Protein AF-A0A1M6SSJ6-F1 (afdb_monomer_lite)

Sequence (511 aa):
MKKKFTFGLVKDKNMVDIINSKDIGNGHTGIEYLYVQFHRQCALFVKEEIEYCLMNYAKDYILEFGRYRGKTIEDIEKMDSTYVSDYLAKAKNPFIKWLVEYYLIFKKKRFYMINKKINMLPAADMRIILHSLDAFVKKKDEIKGYDKCPFCGTTSEYGIWPVQFFHGRDKDYFLKCRACGDIQELIPFMMKETKLSYSKVIDAIAKMLNIYVGYWDIKDIVLPESETNEDTIILERKQLEPIDLERFGFEGKMHPNLKWVYGLSDWDREKYNIQYAGKNCKDKILKNRICFLVKHNNSVVGVVALNSMDEDMFEKSHDTEDYYKAYLFNKGFKKSYTLFNLDEALKTKFCNNLYICENPLGVIELEKNLFGTGNAVVGAMGKILSKAQLYLIFDAYRYKRMNLNIHLCIRDKKDINMAKINARALKGLGFKNIYISLLKNVEKSLFIDYDSQQLFDEAIEKKIIILHNLDINEYIELEGIEQEADREEKGFLEELNEVENMSDIFRTKYI

Structure (mmCIF, N/CA/C/O backbone):
data_AF-A0A1M6SSJ6-F1
#
_entry.id   AF-A0A1M6SSJ6-F1
#
loop_
_atom_site.group_PDB
_atom_site.id
_atom_site.type_symbol
_atom_site.label_atom_id
_atom_site.label_alt_id
_atom_site.label_comp_id
_atom_site.label_asym_id
_atom_site.label_entity_id
_atom_site.label_seq_id
_atom_site.pdbx_PDB_ins_code
_atom_site.Cartn_x
_atom_site.Cartn_y
_atom_site.Cartn_z
_atom_site.occupancy
_atom_site.B_iso_or_equi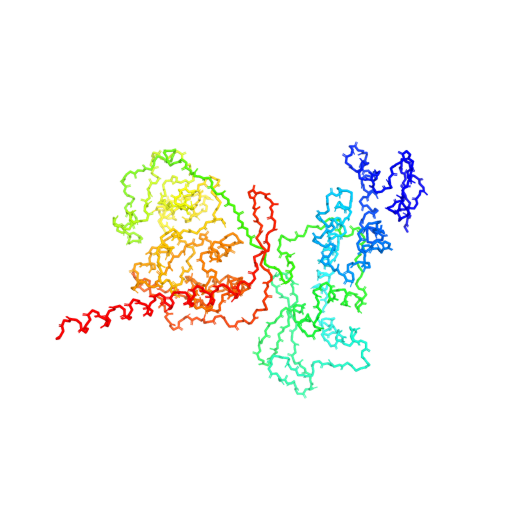v
_atom_site.auth_seq_id
_atom_site.auth_comp_id
_atom_site.auth_asym_id
_atom_site.auth_atom_id
_atom_site.pdbx_PDB_model_num
ATOM 1 N N . MET A 1 1 ? -3.345 20.029 -36.124 1.00 44.69 1 MET A N 1
ATOM 2 C CA . MET A 1 1 ? -2.146 19.160 -36.035 1.00 44.69 1 MET A CA 1
ATOM 3 C C . MET A 1 1 ? -2.324 17.966 -36.960 1.00 44.69 1 MET A C 1
ATOM 5 O O . MET A 1 1 ? -3.443 17.481 -37.086 1.00 44.69 1 MET A O 1
ATOM 9 N N . LYS A 1 2 ? -1.268 17.578 -37.689 1.00 52.88 2 LYS A N 1
ATOM 10 C CA . LYS A 1 2 ? -1.332 16.610 -38.797 1.00 52.88 2 LYS A CA 1
ATOM 11 C C . LYS A 1 2 ? -1.681 15.210 -38.279 1.00 52.88 2 LYS A C 1
ATOM 13 O O . LYS A 1 2 ? -0.892 14.594 -37.581 1.00 52.88 2 LYS A O 1
ATOM 18 N N . LYS A 1 3 ? -2.861 14.718 -38.663 1.00 72.50 3 LYS A N 1
ATOM 19 C CA . LYS A 1 3 ? -3.421 13.399 -38.321 1.00 72.50 3 LYS A CA 1
ATOM 20 C C . LYS A 1 3 ? -2.755 12.243 -39.085 1.00 72.50 3 LYS A C 1
ATOM 22 O O . LYS A 1 3 ? -3.440 11.276 -39.381 1.00 72.50 3 LYS A O 1
ATOM 27 N N . LYS A 1 4 ? -1.497 12.368 -39.524 1.00 89.81 4 LYS A N 1
ATOM 28 C CA . LYS A 1 4 ? -0.880 11.452 -40.498 1.00 89.81 4 LYS A CA 1
ATOM 29 C C . LYS A 1 4 ? 0.518 11.026 -40.074 1.00 89.81 4 LYS A C 1
ATOM 31 O O . LYS A 1 4 ? 1.256 11.857 -39.555 1.00 89.81 4 LYS A O 1
ATOM 36 N N . PHE A 1 5 ? 0.874 9.775 -40.342 1.00 90.25 5 PHE A N 1
ATOM 37 C CA . PHE A 1 5 ? 2.235 9.274 -40.142 1.00 90.25 5 PHE A CA 1
ATOM 38 C C . PHE A 1 5 ? 3.190 9.773 -41.227 1.00 90.25 5 PHE A C 1
ATOM 40 O O . PHE A 1 5 ? 2.765 10.036 -42.353 1.00 90.25 5 PHE A O 1
ATOM 47 N N . THR A 1 6 ? 4.485 9.858 -40.927 1.00 89.50 6 THR A N 1
ATOM 48 C CA . THR A 1 6 ? 5.505 10.312 -41.891 1.00 89.50 6 THR A CA 1
ATOM 49 C C . THR A 1 6 ? 6.477 9.215 -42.340 1.00 89.50 6 THR A C 1
ATOM 51 O O . THR A 1 6 ? 7.328 9.462 -43.200 1.00 89.50 6 THR A O 1
ATOM 54 N N . PHE A 1 7 ? 6.330 7.988 -41.828 1.00 88.75 7 PHE A N 1
ATOM 55 C CA . PHE A 1 7 ? 7.283 6.894 -42.029 1.00 88.75 7 PHE A CA 1
ATOM 56 C C . PHE A 1 7 ? 6.669 5.633 -42.656 1.00 88.75 7 PHE A C 1
ATOM 58 O O . PHE A 1 7 ? 5.471 5.367 -42.553 1.00 88.75 7 PHE A O 1
ATOM 65 N N . GLY A 1 8 ? 7.533 4.813 -43.261 1.00 87.88 8 GLY A N 1
ATOM 66 C CA . GLY A 1 8 ? 7.225 3.438 -43.657 1.00 87.88 8 GLY A CA 1
ATOM 67 C C . GLY A 1 8 ? 6.011 3.277 -44.582 1.00 87.88 8 GLY A C 1
ATOM 68 O O . GLY A 1 8 ? 5.708 4.145 -45.397 1.00 87.88 8 GLY A O 1
ATOM 69 N N . LEU A 1 9 ? 5.303 2.151 -44.436 1.00 87.06 9 LEU A N 1
ATOM 70 C CA . LEU A 1 9 ? 4.108 1.794 -45.226 1.00 87.06 9 LEU A CA 1
ATOM 71 C C . LEU A 1 9 ? 2.870 2.636 -44.877 1.00 87.06 9 LEU A C 1
ATOM 73 O O . LEU A 1 9 ? 1.839 2.570 -45.556 1.00 87.06 9 LEU A O 1
ATOM 77 N N . VAL A 1 10 ? 2.961 3.405 -43.794 1.00 88.69 10 VAL A N 1
ATOM 78 C CA . VAL A 1 10 ? 1.877 4.228 -43.256 1.00 88.69 10 VAL A CA 1
ATOM 79 C C . VAL A 1 10 ? 2.068 5.715 -43.555 1.00 88.69 10 VAL A C 1
ATOM 81 O O . VAL A 1 10 ? 1.211 6.518 -43.196 1.00 88.69 10 VAL A O 1
ATOM 84 N N . LYS A 1 11 ? 3.150 6.088 -44.249 1.00 90.75 11 LYS A N 1
ATOM 85 C CA . LYS A 1 11 ? 3.451 7.470 -44.620 1.00 90.75 11 LYS A CA 1
ATOM 86 C C . LYS A 1 11 ? 2.263 8.124 -45.335 1.00 90.75 11 LYS A C 1
ATOM 88 O O . LYS A 1 11 ? 1.654 7.539 -46.226 1.00 90.75 11 LYS A O 1
ATOM 93 N N . ASP A 1 12 ? 1.930 9.335 -44.900 1.00 88.94 12 ASP A N 1
ATOM 94 C CA . ASP A 1 12 ? 0.818 10.170 -45.359 1.00 88.94 12 ASP A CA 1
ATOM 95 C C . ASP A 1 12 ? -0.596 9.588 -45.130 1.00 88.94 12 ASP A C 1
ATOM 97 O O . ASP A 1 12 ? -1.590 10.215 -45.532 1.00 88.94 12 ASP A O 1
ATOM 101 N N . LYS A 1 13 ? -0.715 8.450 -44.426 1.00 90.25 13 LYS A N 1
ATOM 102 C CA . LYS A 1 13 ? -1.993 7.838 -44.023 1.00 90.25 13 LYS A CA 1
ATOM 103 C C . LYS A 1 13 ? -2.452 8.344 -42.660 1.00 90.25 13 LYS A C 1
ATOM 105 O O . LYS A 1 13 ? -1.632 8.684 -41.808 1.00 90.25 13 LYS A O 1
ATOM 110 N N . ASN A 1 14 ? -3.770 8.402 -42.465 1.00 92.12 14 ASN A N 1
ATOM 111 C CA . ASN A 1 14 ? -4.365 8.906 -41.232 1.00 92.12 14 ASN A CA 1
ATOM 112 C C . ASN A 1 14 ? -4.137 7.937 -40.062 1.00 92.12 14 ASN A C 1
ATOM 114 O O . ASN A 1 14 ? -4.359 6.740 -40.187 1.00 92.12 14 ASN A O 1
ATOM 118 N N . MET A 1 15 ? -3.723 8.465 -38.918 1.00 92.31 15 MET A N 1
ATOM 119 C CA . MET A 1 15 ? -3.427 7.713 -37.700 1.00 92.31 15 MET A CA 1
ATOM 120 C C . MET A 1 15 ? -4.606 6.871 -37.180 1.00 92.31 15 MET A C 1
ATOM 122 O O . MET A 1 15 ? -4.404 5.708 -36.835 1.00 92.31 15 MET A O 1
ATOM 126 N N . VAL A 1 16 ? -5.829 7.417 -37.187 1.00 92.00 16 VAL A N 1
ATOM 127 C CA . VAL A 1 16 ? -7.050 6.695 -36.772 1.00 92.00 16 VAL A CA 1
ATOM 128 C C . VAL A 1 16 ? -7.360 5.559 -37.743 1.00 92.00 16 VAL A C 1
ATOM 130 O O . VAL A 1 16 ? -7.666 4.445 -37.318 1.00 92.00 16 VAL A O 1
ATOM 133 N N . ASP A 1 17 ? -7.236 5.830 -39.044 1.00 91.25 17 ASP A N 1
ATOM 134 C CA . ASP A 1 17 ? -7.502 4.841 -40.092 1.00 91.25 17 ASP A CA 1
ATOM 135 C C . ASP A 1 17 ? -6.501 3.686 -40.006 1.00 91.25 17 ASP A C 1
ATOM 137 O O . ASP A 1 17 ? -6.871 2.534 -40.197 1.00 91.25 17 ASP A O 1
ATOM 141 N N . ILE A 1 18 ? -5.238 3.979 -39.680 1.00 92.50 18 ILE A N 1
ATOM 142 C CA . ILE A 1 18 ? -4.193 2.965 -39.525 1.00 92.50 18 ILE A CA 1
ATOM 143 C C . ILE A 1 18 ? -4.400 2.128 -38.264 1.00 92.50 18 ILE A C 1
ATOM 145 O O . ILE A 1 18 ? -4.311 0.910 -38.356 1.00 92.50 18 ILE A O 1
ATOM 149 N N . ILE A 1 19 ? -4.721 2.728 -37.113 1.00 91.75 19 ILE A N 1
ATOM 150 C CA . ILE A 1 19 ? -5.035 1.964 -35.890 1.00 91.75 19 ILE A CA 1
ATOM 151 C C . ILE A 1 19 ? -6.161 0.948 -36.141 1.00 91.75 19 ILE A C 1
ATOM 153 O O . ILE A 1 19 ? -6.108 -0.164 -35.621 1.00 91.75 19 ILE A O 1
ATOM 157 N N . ASN A 1 20 ? -7.136 1.312 -36.976 1.00 92.12 20 ASN A N 1
ATOM 158 C CA . ASN A 1 20 ? -8.295 0.490 -37.325 1.00 92.12 20 ASN A CA 1
ATOM 159 C C . ASN A 1 20 ? -8.139 -0.298 -38.638 1.00 92.12 20 ASN A C 1
ATOM 161 O O . ASN A 1 20 ? -9.100 -0.895 -39.124 1.00 92.12 20 ASN A O 1
ATOM 165 N N . SER A 1 21 ? -6.957 -0.282 -39.257 1.00 91.38 21 SER A N 1
ATOM 166 C CA . SER A 1 21 ? -6.758 -0.903 -40.563 1.00 91.38 21 SER A CA 1
ATOM 167 C C . SER A 1 21 ? -6.568 -2.412 -40.435 1.00 91.38 21 SER A C 1
ATOM 169 O O . SER A 1 21 ? -5.689 -2.879 -39.709 1.00 91.38 21 SER A O 1
ATOM 171 N N . LYS A 1 22 ? -7.352 -3.169 -41.207 1.00 85.31 22 LYS A N 1
ATOM 172 C CA . LYS A 1 22 ? -7.257 -4.634 -41.306 1.00 85.31 22 LYS A CA 1
ATOM 173 C C . LYS A 1 22 ? -6.087 -5.117 -42.152 1.00 85.31 22 LYS A C 1
ATOM 175 O O . LYS A 1 22 ? -5.636 -6.240 -41.974 1.00 85.31 22 LYS A O 1
ATOM 180 N N . ASP A 1 23 ? -5.618 -4.280 -43.069 1.00 86.38 23 ASP A N 1
ATOM 181 C CA . ASP A 1 23 ? -4.467 -4.577 -43.909 1.00 86.38 23 ASP A CA 1
ATOM 182 C C . ASP A 1 23 ? -3.825 -3.269 -44.366 1.00 86.38 23 ASP A C 1
ATOM 184 O O . ASP A 1 23 ? -4.449 -2.439 -45.035 1.00 86.38 23 ASP A O 1
ATOM 188 N N . ILE A 1 24 ? -2.563 -3.085 -43.998 1.00 82.62 24 ILE A N 1
ATOM 189 C CA . ILE A 1 24 ? -1.749 -1.961 -44.465 1.00 82.62 24 ILE A CA 1
ATOM 190 C C . ILE A 1 24 ? -0.698 -2.383 -45.509 1.00 82.62 24 ILE A C 1
ATOM 192 O O . ILE A 1 24 ? 0.089 -1.538 -45.947 1.00 82.62 24 ILE A O 1
ATOM 196 N N . GLY A 1 25 ? -0.695 -3.666 -45.889 1.00 73.00 25 GLY A N 1
ATOM 197 C CA . GLY A 1 25 ? 0.249 -4.343 -46.772 1.00 73.00 25 GLY A CA 1
ATOM 198 C C . GLY A 1 25 ? 0.775 -5.651 -46.157 1.00 73.00 25 GLY A C 1
ATOM 199 O O . GLY A 1 25 ? 1.113 -5.698 -44.974 1.00 73.00 25 GLY A O 1
ATOM 200 N N . ASN A 1 26 ? 0.922 -6.693 -46.987 1.00 63.44 26 ASN A N 1
ATOM 201 C CA . ASN A 1 26 ? 1.452 -8.022 -46.631 1.00 63.44 26 ASN A CA 1
ATOM 202 C C . ASN A 1 26 ? 0.655 -8.791 -45.557 1.00 63.44 26 ASN A C 1
ATOM 204 O O . ASN A 1 26 ? 1.220 -9.646 -44.879 1.00 63.44 26 ASN A O 1
ATOM 208 N N . GLY A 1 27 ? -0.647 -8.518 -45.408 1.00 72.69 27 GLY A N 1
ATOM 209 C CA . GLY A 1 27 ? -1.514 -9.263 -44.489 1.00 72.69 27 GLY A CA 1
ATOM 210 C C . GLY A 1 27 ? -1.321 -8.906 -43.014 1.00 72.69 27 GLY A C 1
ATOM 211 O O . GLY A 1 27 ? -1.732 -9.674 -42.148 1.00 72.69 27 GLY A O 1
ATOM 212 N N . HIS A 1 28 ? -0.696 -7.761 -42.726 1.00 79.12 28 HIS A N 1
ATOM 213 C CA . HIS A 1 28 ? -0.575 -7.225 -41.373 1.00 79.12 28 HIS A CA 1
ATOM 214 C C . HIS A 1 28 ? -1.612 -6.133 -41.132 1.00 79.12 28 HIS A C 1
ATOM 216 O O . HIS A 1 28 ? -1.754 -5.200 -41.930 1.00 79.12 28 HIS A O 1
ATOM 222 N N . THR A 1 29 ? -2.275 -6.202 -39.980 1.00 88.81 29 THR A N 1
ATOM 223 C CA . THR A 1 29 ? -3.120 -5.107 -39.502 1.00 88.81 29 THR A CA 1
ATOM 224 C C . THR A 1 29 ? -2.265 -3.880 -39.191 1.00 88.81 29 THR A C 1
ATOM 226 O O . THR A 1 29 ? -1.058 -3.962 -38.927 1.00 88.81 29 THR A O 1
ATOM 229 N N . GLY A 1 30 ? -2.882 -2.702 -39.193 1.00 90.31 30 GLY A N 1
ATOM 230 C CA . GLY A 1 30 ? -2.149 -1.483 -38.883 1.00 90.31 30 GLY A CA 1
ATOM 231 C C . GLY A 1 30 ? -1.606 -1.475 -37.453 1.00 90.31 30 GLY A C 1
ATOM 232 O O . GLY A 1 30 ? -0.464 -1.067 -37.256 1.00 90.31 30 GLY A O 1
ATOM 233 N N . ILE A 1 31 ? -2.341 -2.007 -36.467 1.00 90.75 31 ILE A N 1
ATOM 234 C CA . ILE A 1 31 ? -1.852 -2.075 -35.081 1.00 90.75 31 ILE A CA 1
ATOM 235 C C . ILE A 1 31 ? -0.663 -3.032 -34.915 1.00 90.75 31 ILE A C 1
ATOM 237 O O . ILE A 1 31 ? 0.289 -2.708 -34.203 1.00 90.75 31 ILE A O 1
ATOM 241 N N . GLU A 1 32 ? -0.664 -4.165 -35.622 1.00 90.44 32 GLU A N 1
ATOM 242 C CA . GLU A 1 32 ? 0.467 -5.098 -35.668 1.00 90.44 32 GLU A CA 1
ATOM 243 C C . GLU A 1 32 ? 1.716 -4.429 -36.227 1.00 90.44 32 GLU A C 1
ATOM 245 O O . GLU A 1 32 ? 2.801 -4.523 -35.650 1.00 90.44 32 GLU A O 1
ATOM 250 N N . TYR A 1 33 ? 1.564 -3.701 -37.332 1.00 91.00 33 TYR A N 1
ATOM 251 C CA . TYR A 1 33 ? 2.671 -2.972 -37.925 1.00 91.00 33 TYR A CA 1
ATOM 252 C C . TYR A 1 33 ? 3.227 -1.903 -36.987 1.00 91.00 33 TYR A C 1
ATOM 254 O O . TYR A 1 33 ? 4.442 -1.842 -36.802 1.00 91.00 33 TYR A O 1
ATOM 262 N N . LEU A 1 34 ? 2.367 -1.090 -36.364 1.00 91.81 34 LEU A N 1
ATOM 263 C CA . LEU A 1 34 ? 2.804 -0.066 -35.412 1.00 91.81 34 LEU A CA 1
ATOM 264 C C . LEU A 1 34 ? 3.542 -0.692 -34.225 1.00 91.81 34 LEU A C 1
ATOM 266 O O . LEU A 1 34 ? 4.603 -0.204 -33.844 1.00 91.81 34 LEU A O 1
ATOM 270 N N . TYR A 1 35 ? 3.043 -1.809 -33.693 1.00 90.56 35 TYR A N 1
ATOM 271 C CA . TYR A 1 35 ? 3.716 -2.537 -32.621 1.00 90.56 35 TYR A CA 1
ATOM 272 C C . TYR A 1 35 ? 5.107 -3.017 -33.046 1.00 90.56 35 TYR A C 1
ATOM 274 O O . TYR A 1 35 ? 6.086 -2.805 -32.328 1.00 90.56 35 TYR A O 1
ATOM 282 N N . VAL A 1 36 ? 5.223 -3.632 -34.226 1.00 88.38 36 VAL A N 1
ATOM 283 C CA . VAL A 1 36 ? 6.504 -4.132 -34.739 1.00 88.38 36 VAL A CA 1
ATOM 284 C C . VAL A 1 36 ? 7.489 -2.986 -34.985 1.00 88.38 36 VAL A C 1
ATOM 286 O O . VAL A 1 36 ? 8.656 -3.116 -34.620 1.00 88.38 36 VAL A O 1
ATOM 289 N N . GLN A 1 37 ? 7.046 -1.863 -35.556 1.00 88.38 37 GLN A N 1
ATOM 290 C CA . GLN A 1 37 ? 7.897 -0.685 -35.777 1.00 88.38 37 GLN A CA 1
ATOM 291 C C . GLN A 1 37 ? 8.329 -0.019 -34.464 1.00 88.38 37 GLN A C 1
ATOM 293 O O . GLN A 1 37 ? 9.436 0.502 -34.375 1.00 88.38 37 GLN A O 1
ATOM 298 N N . PHE A 1 38 ? 7.488 -0.057 -33.429 1.00 87.44 38 PHE A N 1
ATOM 299 C CA . PHE A 1 38 ? 7.828 0.484 -32.115 1.00 87.44 38 PHE A CA 1
ATOM 300 C C . PHE A 1 38 ? 8.904 -0.347 -31.395 1.00 87.44 38 PHE A C 1
ATOM 302 O O . PHE A 1 38 ? 9.808 0.208 -30.761 1.00 87.44 38 PHE A O 1
ATOM 309 N N . HIS A 1 39 ? 8.823 -1.679 -31.505 1.00 83.38 39 HIS A N 1
ATOM 310 C CA . HIS A 1 39 ? 9.698 -2.611 -30.784 1.00 83.38 39 HIS A CA 1
ATOM 311 C C . HIS A 1 39 ? 10.969 -2.996 -31.549 1.00 83.38 39 HIS A C 1
ATOM 313 O O . HIS A 1 39 ? 11.995 -3.276 -30.925 1.00 83.38 39 HIS A O 1
ATOM 319 N N . ARG A 1 40 ? 10.958 -2.980 -32.887 1.00 78.75 40 ARG A N 1
ATOM 320 C CA . ARG A 1 40 ? 12.205 -3.019 -33.663 1.00 78.75 40 ARG A CA 1
ATOM 321 C C . ARG A 1 40 ? 12.928 -1.689 -33.435 1.00 78.75 40 ARG A C 1
ATOM 323 O O . ARG A 1 40 ? 12.288 -0.652 -33.328 1.00 78.75 40 ARG A O 1
ATOM 330 N N . GLN A 1 41 ? 14.250 -1.710 -33.265 1.00 53.66 41 GLN A N 1
ATOM 331 C CA . GLN A 1 41 ? 15.066 -0.524 -32.960 1.00 53.66 41 GLN A CA 1
ATOM 332 C C . GLN A 1 41 ? 15.081 0.481 -34.135 1.00 53.66 41 GLN A C 1
ATOM 334 O O . GLN A 1 41 ? 16.071 0.621 -34.844 1.00 53.66 41 GLN A O 1
ATOM 339 N N . CYS A 1 42 ? 13.959 1.159 -34.365 1.00 61.50 42 CYS A N 1
ATOM 340 C CA . CYS A 1 42 ? 13.774 2.191 -35.373 1.00 61.50 42 CYS A CA 1
ATOM 341 C C . CYS A 1 42 ? 14.207 3.565 -34.841 1.00 61.50 42 CYS A C 1
ATOM 343 O O . CYS A 1 42 ? 14.380 3.761 -33.634 1.00 61.50 42 CYS A O 1
ATOM 345 N N . ALA A 1 43 ? 14.371 4.521 -35.759 1.00 79.75 43 ALA A N 1
ATOM 346 C CA . ALA A 1 43 ? 14.708 5.904 -35.442 1.00 79.75 43 ALA A CA 1
ATOM 347 C C . ALA A 1 43 ? 13.730 6.508 -34.417 1.00 79.75 43 ALA A C 1
ATOM 349 O O . ALA A 1 43 ? 12.527 6.253 -34.476 1.00 79.75 43 ALA A O 1
ATOM 350 N N . LEU A 1 44 ? 14.247 7.328 -33.497 1.00 82.88 44 LEU A N 1
ATOM 351 C CA . LEU A 1 44 ? 13.491 7.872 -32.362 1.00 82.88 44 LEU A CA 1
ATOM 352 C C . LEU A 1 44 ? 12.180 8.558 -32.786 1.00 82.88 44 LEU A C 1
ATOM 354 O O . LEU A 1 44 ? 11.139 8.291 -32.192 1.00 82.88 44 LEU A O 1
ATOM 358 N N . PHE A 1 45 ? 12.210 9.336 -33.873 1.00 84.69 45 PHE A N 1
ATOM 359 C CA . PHE A 1 45 ? 11.034 10.044 -34.390 1.00 84.69 45 PHE A CA 1
ATOM 360 C C . PHE A 1 45 ? 9.871 9.105 -34.767 1.00 84.69 45 PHE A C 1
ATOM 362 O O . PHE A 1 45 ? 8.708 9.468 -34.619 1.00 84.69 45 PHE A O 1
ATOM 369 N N . VAL A 1 46 ? 10.160 7.874 -35.215 1.00 87.12 46 VAL A N 1
ATOM 370 C CA . VAL A 1 46 ? 9.135 6.863 -35.533 1.00 87.12 46 VAL A CA 1
ATOM 371 C C . VAL A 1 46 ? 8.427 6.421 -34.258 1.00 87.12 46 VAL A C 1
ATOM 373 O O . VAL A 1 46 ? 7.201 6.346 -34.223 1.00 87.12 46 VAL A O 1
ATOM 376 N N . LYS A 1 47 ? 9.190 6.158 -33.191 1.00 87.00 47 LYS A N 1
ATOM 377 C CA . LYS A 1 47 ? 8.620 5.778 -31.893 1.00 87.00 47 LYS A CA 1
ATOM 378 C C . LYS A 1 47 ? 7.755 6.896 -31.332 1.00 87.00 47 LYS A C 1
ATOM 380 O O . LYS A 1 47 ? 6.644 6.629 -30.893 1.00 87.00 47 LYS A O 1
ATOM 385 N N . GLU A 1 48 ? 8.226 8.134 -31.419 1.00 84.25 48 GLU A N 1
ATOM 386 C CA . GLU A 1 48 ? 7.477 9.308 -30.971 1.00 84.25 48 GLU A CA 1
ATOM 387 C C . GLU A 1 48 ? 6.168 9.502 -31.745 1.00 84.25 48 GLU A C 1
ATOM 389 O O . GLU A 1 48 ? 5.144 9.796 -31.133 1.00 84.25 48 GLU A O 1
ATOM 394 N N . GLU A 1 49 ? 6.158 9.287 -33.065 1.00 87.69 49 GLU A N 1
ATOM 395 C CA . GLU A 1 49 ? 4.927 9.337 -33.866 1.00 87.69 49 GLU A CA 1
ATOM 396 C C . GLU A 1 49 ? 3.948 8.201 -33.536 1.00 87.69 49 GLU A C 1
ATOM 398 O O . GLU A 1 49 ? 2.731 8.404 -33.557 1.00 87.69 49 GLU A O 1
ATOM 403 N N . ILE A 1 50 ? 4.450 7.005 -33.222 1.00 89.62 50 ILE A N 1
ATOM 404 C CA . ILE A 1 50 ? 3.615 5.862 -32.826 1.00 89.62 50 ILE A CA 1
ATOM 405 C C . ILE A 1 50 ? 3.010 6.085 -31.439 1.00 89.62 50 ILE A C 1
ATOM 407 O O . ILE A 1 50 ? 1.803 5.914 -31.269 1.00 89.62 50 ILE A O 1
ATOM 411 N N . GLU A 1 51 ? 3.812 6.525 -30.466 1.00 86.81 51 GLU A N 1
ATOM 412 C CA . GLU A 1 51 ? 3.307 6.956 -29.158 1.00 86.81 51 GLU A CA 1
ATOM 413 C C . GLU A 1 51 ? 2.275 8.062 -29.332 1.00 86.81 51 GLU A C 1
ATOM 415 O O . GLU A 1 51 ? 1.216 8.014 -28.709 1.00 86.81 51 GLU A O 1
ATOM 420 N N . TYR A 1 52 ? 2.541 9.004 -30.246 1.00 84.00 52 TYR A N 1
ATOM 421 C CA . TYR A 1 52 ? 1.596 10.054 -30.586 1.00 84.00 52 TYR A CA 1
ATOM 422 C C . TYR A 1 52 ? 0.249 9.522 -31.044 1.00 84.00 52 TYR A C 1
ATOM 424 O O . TYR A 1 52 ? -0.805 9.975 -30.588 1.00 84.00 52 TYR A O 1
ATOM 432 N N . CYS A 1 53 ? 0.284 8.532 -31.923 1.00 87.75 53 CYS A N 1
ATOM 433 C CA . CYS A 1 53 ? -0.912 7.889 -32.415 1.00 87.75 53 CYS A CA 1
ATOM 434 C C . CYS A 1 53 ? -1.695 7.206 -31.279 1.00 87.75 53 CYS A C 1
ATOM 436 O O . CYS A 1 53 ? -2.879 7.490 -31.092 1.00 87.75 53 CYS A O 1
ATOM 438 N N . LEU A 1 54 ? -1.033 6.378 -30.465 1.00 88.81 54 LEU A N 1
ATOM 439 C CA . LEU A 1 54 ? -1.683 5.646 -29.374 1.00 88.81 54 LEU A CA 1
ATOM 440 C C . LEU A 1 54 ? -2.274 6.573 -28.310 1.00 88.81 54 LEU A C 1
ATOM 442 O O . LEU A 1 54 ? -3.418 6.395 -27.902 1.00 88.81 54 LEU A O 1
ATOM 446 N N . MET A 1 55 ? -1.534 7.598 -27.893 1.00 78.94 55 MET A N 1
ATOM 447 C CA . MET A 1 55 ? -1.992 8.534 -26.866 1.00 78.94 55 MET A CA 1
ATOM 448 C C . MET A 1 55 ? -3.278 9.275 -27.267 1.00 78.94 55 MET A C 1
ATOM 450 O O . MET A 1 55 ? -4.109 9.564 -26.407 1.00 78.94 55 MET A O 1
ATOM 454 N N . ASN A 1 56 ? -3.451 9.598 -28.553 1.00 79.62 56 ASN A N 1
ATOM 455 C CA . ASN A 1 56 ? -4.607 10.366 -29.028 1.00 79.62 56 ASN A CA 1
ATOM 456 C C . ASN A 1 56 ? -5.773 9.494 -29.494 1.00 79.62 56 ASN A C 1
ATOM 458 O O . ASN A 1 56 ? -6.927 9.892 -29.333 1.00 79.62 56 ASN A O 1
ATOM 462 N N . TYR A 1 57 ? -5.466 8.341 -30.090 1.00 88.88 57 TYR A N 1
ATOM 463 C CA . TYR A 1 57 ? -6.412 7.604 -30.924 1.00 88.88 57 TYR A CA 1
ATOM 464 C C . TYR A 1 57 ? -6.597 6.140 -30.502 1.00 88.88 57 TYR A C 1
ATOM 466 O O . TYR A 1 57 ? -7.444 5.461 -31.072 1.00 88.88 57 TYR A O 1
ATOM 474 N N . ALA A 1 58 ? -5.894 5.638 -29.474 1.00 89.62 58 ALA A N 1
ATOM 475 C CA . ALA A 1 58 ? -6.158 4.291 -28.941 1.00 89.62 58 ALA A CA 1
ATOM 476 C C . ALA A 1 58 ? -7.606 4.134 -28.448 1.00 89.62 58 ALA A C 1
ATOM 478 O O . ALA A 1 58 ? -8.209 3.076 -28.597 1.00 89.62 58 ALA A O 1
ATOM 479 N N . LYS A 1 59 ? -8.194 5.212 -27.919 1.00 88.88 59 LYS A N 1
ATOM 480 C CA . LYS A 1 59 ? -9.605 5.255 -27.513 1.00 88.88 59 LYS A CA 1
ATOM 481 C C . LYS A 1 59 ? -10.574 4.988 -28.678 1.00 88.88 59 LYS A C 1
ATOM 483 O O . LYS A 1 59 ? -11.659 4.464 -28.454 1.00 88.88 59 LYS A O 1
ATOM 488 N N . ASP A 1 60 ? -10.152 5.325 -29.899 1.00 92.50 60 ASP A N 1
ATOM 489 C CA . ASP A 1 60 ? -10.925 5.223 -31.138 1.00 92.50 60 ASP A CA 1
ATOM 490 C C . ASP A 1 60 ? -10.679 3.881 -31.860 1.00 92.50 60 ASP A C 1
ATOM 492 O O . ASP A 1 60 ? -11.175 3.670 -32.968 1.00 92.50 60 ASP A O 1
ATOM 496 N N . TYR A 1 61 ? -9.905 2.966 -31.261 1.00 94.00 61 TYR A N 1
ATOM 497 C CA . TYR A 1 61 ? -9.710 1.618 -31.793 1.00 94.00 61 TYR A CA 1
ATOM 498 C C . TYR A 1 61 ? -11.004 0.807 -31.697 1.00 94.00 61 TYR A C 1
ATOM 500 O O . TYR A 1 61 ? -11.595 0.698 -30.622 1.00 94.00 61 TYR A O 1
ATOM 508 N N . ILE A 1 62 ? -11.427 0.220 -32.811 1.00 93.12 62 ILE A N 1
ATOM 509 C CA . ILE A 1 62 ? -12.638 -0.580 -32.952 1.00 93.12 62 ILE A CA 1
ATOM 510 C C . ILE A 1 62 ? -12.290 -2.040 -32.683 1.00 93.12 62 ILE A C 1
ATOM 512 O O . ILE A 1 62 ? -11.513 -2.660 -33.408 1.00 93.12 62 ILE A O 1
ATOM 516 N N . LEU A 1 63 ? -12.907 -2.615 -31.654 1.00 88.56 63 LEU A N 1
ATOM 517 C CA . LEU A 1 63 ? -12.663 -4.001 -31.290 1.00 88.56 63 LEU A CA 1
ATOM 518 C C . LEU A 1 63 ? -13.228 -4.944 -32.360 1.00 88.56 63 LEU A C 1
ATOM 520 O O . LEU A 1 63 ? -14.411 -4.892 -32.693 1.00 88.56 63 LEU A O 1
ATOM 524 N N . GLU A 1 64 ? -12.408 -5.850 -32.885 1.00 84.94 64 GLU A N 1
ATOM 525 C CA . GLU A 1 64 ? -12.830 -6.736 -33.981 1.00 84.94 64 GLU A CA 1
ATOM 526 C C . GLU A 1 64 ? -13.387 -8.090 -33.523 1.00 84.94 64 GLU A C 1
ATOM 528 O O . GLU A 1 64 ? -13.910 -8.854 -34.339 1.00 84.94 64 GLU A O 1
ATOM 533 N N . PHE A 1 65 ? -13.317 -8.384 -32.226 1.00 79.25 65 PHE A N 1
ATOM 534 C CA . PHE A 1 65 ? -13.657 -9.678 -31.638 1.00 79.25 65 PHE A CA 1
ATOM 535 C C . PHE A 1 65 ? -14.395 -9.527 -30.300 1.00 79.25 65 PHE A C 1
ATOM 537 O O . PHE A 1 65 ? -14.500 -8.439 -29.740 1.00 79.25 65 PHE A O 1
ATOM 544 N N . GLY A 1 66 ? -14.904 -10.645 -29.776 1.00 79.75 66 GLY A N 1
ATOM 545 C CA . GLY A 1 66 ? -15.582 -10.687 -28.480 1.00 79.75 66 GLY A CA 1
ATOM 546 C C . GLY A 1 66 ? -16.972 -10.041 -28.477 1.00 79.75 66 GLY A C 1
ATOM 547 O O . GLY A 1 66 ? -17.526 -9.682 -29.515 1.00 79.75 66 GLY A O 1
ATOM 548 N N . ARG A 1 67 ? -17.548 -9.906 -27.275 1.00 79.25 67 ARG A N 1
ATOM 549 C CA . ARG A 1 67 ? -18.935 -9.441 -27.075 1.00 79.25 67 ARG A CA 1
ATOM 550 C C . ARG A 1 67 ? -19.188 -7.992 -27.501 1.00 79.25 67 ARG A C 1
ATOM 552 O O . ARG A 1 67 ? -20.325 -7.633 -27.774 1.00 79.25 67 ARG A O 1
ATOM 559 N N . TYR A 1 68 ? -18.140 -7.171 -27.566 1.00 86.00 68 TYR A N 1
ATOM 560 C CA . TYR A 1 68 ? -18.232 -5.758 -27.937 1.00 86.00 68 TYR A CA 1
ATOM 561 C C . TYR A 1 68 ? -17.651 -5.457 -29.323 1.00 86.00 68 TYR A C 1
ATOM 563 O O . TYR A 1 68 ? -17.245 -4.330 -29.606 1.00 86.00 68 TYR A O 1
ATOM 571 N N . ARG A 1 69 ? -17.616 -6.465 -30.199 1.00 88.19 69 ARG A N 1
ATOM 572 C CA . ARG A 1 69 ? -17.179 -6.310 -31.585 1.00 88.19 69 ARG A CA 1
ATOM 573 C C . ARG A 1 69 ? -17.883 -5.129 -32.270 1.00 88.19 69 ARG A C 1
ATOM 575 O O . ARG A 1 69 ? -19.104 -5.007 -32.206 1.00 88.19 69 ARG A O 1
ATOM 582 N N . GLY A 1 70 ? -17.110 -4.289 -32.953 1.00 87.62 70 GLY A N 1
ATOM 583 C CA . GLY A 1 70 ? -17.585 -3.110 -33.680 1.00 87.62 70 GLY A CA 1
ATOM 584 C C . GLY A 1 70 ? -17.713 -1.838 -32.837 1.00 87.62 70 GLY A C 1
ATOM 585 O O . GLY A 1 70 ? -18.080 -0.803 -33.384 1.00 87.62 70 GLY A O 1
ATOM 586 N N . LYS A 1 71 ? -17.407 -1.883 -31.534 1.00 91.62 71 LYS A N 1
ATOM 587 C CA . LYS A 1 71 ? -17.384 -0.701 -30.657 1.00 91.62 71 LYS A CA 1
ATOM 588 C C . LYS A 1 71 ? -15.958 -0.203 -30.437 1.00 91.62 71 LYS A C 1
ATOM 590 O O . LYS A 1 71 ? -15.015 -0.995 -30.459 1.00 91.62 71 LYS A O 1
ATOM 595 N N . THR A 1 72 ? -15.819 1.101 -30.208 1.00 94.06 72 THR A N 1
ATOM 596 C CA . THR A 1 72 ? -14.534 1.711 -29.847 1.00 94.06 72 THR A CA 1
ATOM 597 C C . THR A 1 72 ? -14.147 1.367 -28.408 1.00 94.06 72 THR A C 1
ATOM 599 O O . THR A 1 72 ? -15.027 1.105 -27.585 1.00 94.06 72 THR A O 1
ATOM 602 N N . ILE A 1 73 ? -12.856 1.402 -28.065 1.00 92.00 73 ILE A N 1
ATOM 603 C CA . ILE A 1 73 ? -12.400 1.231 -26.674 1.00 92.00 73 ILE A CA 1
ATOM 604 C C . ILE A 1 73 ? -13.100 2.224 -25.732 1.00 92.00 73 ILE A C 1
ATOM 606 O O . ILE A 1 73 ? -13.528 1.828 -24.649 1.00 92.00 73 ILE A O 1
ATOM 610 N N . GLU A 1 74 ? -13.287 3.480 -26.152 1.00 90.56 74 GLU A N 1
ATOM 611 C CA . GLU A 1 74 ? -13.980 4.497 -25.349 1.00 90.56 74 GLU A CA 1
ATOM 612 C C . GLU A 1 74 ? -15.454 4.142 -25.097 1.00 90.56 74 GLU A C 1
ATOM 614 O O . GLU A 1 74 ? -15.958 4.300 -23.983 1.00 90.56 74 GLU A O 1
ATOM 619 N N . ASP A 1 75 ? -16.162 3.649 -26.114 1.00 88.81 75 ASP A N 1
ATOM 620 C CA . ASP A 1 75 ? -17.571 3.275 -25.974 1.00 88.81 75 ASP A CA 1
ATOM 621 C C . ASP A 1 75 ? -17.749 2.020 -25.129 1.00 88.81 75 ASP A C 1
ATOM 623 O O . ASP A 1 75 ? -18.695 1.935 -24.346 1.00 88.81 75 ASP A O 1
ATOM 627 N N . ILE A 1 76 ? -16.830 1.062 -25.256 1.00 84.50 76 ILE A N 1
ATOM 628 C CA . ILE A 1 76 ? -16.811 -0.128 -24.409 1.00 84.50 76 ILE A CA 1
ATOM 629 C C . ILE A 1 76 ? -16.584 0.280 -22.965 1.00 84.50 76 ILE A C 1
ATOM 631 O O . ILE A 1 76 ? -17.337 -0.153 -22.107 1.00 84.50 76 ILE A O 1
ATOM 635 N N . GLU A 1 77 ? -15.619 1.153 -22.689 1.00 82.25 77 GLU A N 1
ATOM 636 C CA . GLU A 1 77 ? -15.333 1.585 -21.323 1.00 82.25 77 GLU A CA 1
ATOM 637 C C . GLU A 1 77 ? -16.519 2.322 -20.677 1.00 82.25 77 GLU A C 1
ATOM 639 O O . GLU A 1 77 ? -16.784 2.155 -19.487 1.00 82.25 77 GLU A O 1
ATOM 644 N N . LYS A 1 78 ? -17.272 3.110 -21.459 1.00 78.12 78 LYS A N 1
ATOM 645 C CA . LYS A 1 78 ? -18.506 3.765 -20.987 1.00 78.12 78 LYS A CA 1
ATOM 646 C C . LYS A 1 78 ? -19.603 2.761 -20.627 1.00 78.12 78 LYS A C 1
ATOM 648 O O . LYS A 1 78 ? -20.405 3.052 -19.743 1.00 78.12 78 LYS A O 1
ATOM 653 N N . MET A 1 79 ? -19.673 1.634 -21.336 1.00 72.81 79 MET A N 1
ATOM 654 C CA . MET A 1 79 ? -20.677 0.586 -21.115 1.00 72.81 79 MET A CA 1
ATOM 655 C C . MET A 1 79 ? -20.244 -0.398 -20.024 1.00 72.81 79 MET A C 1
ATOM 657 O O . MET A 1 79 ? -21.073 -0.857 -19.246 1.00 72.81 79 MET A O 1
ATOM 661 N N . ASP A 1 80 ? -18.956 -0.722 -19.990 1.00 72.56 80 ASP A N 1
ATOM 662 C CA . ASP A 1 80 ? -18.354 -1.772 -19.186 1.00 72.56 80 ASP A CA 1
ATOM 663 C C . ASP A 1 80 ? -16.845 -1.525 -19.039 1.00 72.56 80 ASP A C 1
ATOM 665 O O . ASP A 1 80 ? -16.006 -2.023 -19.801 1.00 72.56 80 ASP A O 1
ATOM 669 N N . SER A 1 81 ? -16.496 -0.726 -18.034 1.00 72.81 81 SER A N 1
ATOM 670 C CA . SER A 1 81 ? -15.108 -0.372 -17.743 1.00 72.81 81 SER A CA 1
ATOM 671 C C . SER A 1 81 ? -14.255 -1.587 -17.380 1.00 72.81 81 SER A C 1
ATOM 673 O O . SER A 1 81 ? -13.086 -1.630 -17.763 1.00 72.81 81 SER A O 1
ATOM 675 N N . THR A 1 82 ? -14.839 -2.591 -16.711 1.00 69.38 82 THR A N 1
ATOM 676 C CA . THR A 1 82 ? -14.133 -3.816 -16.289 1.00 69.38 82 THR A CA 1
ATOM 677 C C . THR A 1 82 ? -13.655 -4.637 -17.479 1.00 69.38 82 THR A C 1
ATOM 679 O O . THR A 1 82 ? -12.554 -5.181 -17.480 1.00 69.38 82 THR A O 1
ATOM 682 N N . TYR A 1 83 ? -14.414 -4.652 -18.577 1.00 74.94 83 TYR A N 1
ATOM 683 C CA . TYR A 1 83 ? -13.963 -5.324 -19.789 1.00 74.94 83 TYR A CA 1
ATOM 684 C C . TYR A 1 83 ? -12.698 -4.693 -20.380 1.00 74.94 83 TYR A C 1
ATOM 686 O O . TYR A 1 83 ? -11.836 -5.403 -20.896 1.00 74.94 83 TYR A O 1
ATOM 694 N N . VAL A 1 84 ? -12.554 -3.369 -20.303 1.00 79.12 84 VAL A N 1
ATOM 695 C CA . VAL A 1 84 ? -11.348 -2.692 -20.795 1.00 79.12 84 VAL A CA 1
ATOM 696 C C . VAL A 1 84 ? -10.187 -2.888 -19.819 1.00 79.12 84 VAL A C 1
ATOM 698 O O . VAL A 1 84 ? -9.109 -3.303 -20.247 1.00 79.12 84 VAL A O 1
ATOM 701 N N . SER A 1 85 ? -10.405 -2.642 -18.523 1.00 73.38 85 SER A N 1
ATOM 702 C CA . SER A 1 85 ? -9.346 -2.683 -17.506 1.00 73.38 85 SER A CA 1
ATOM 703 C C . SER A 1 85 ? -8.859 -4.088 -17.164 1.00 73.38 85 SER A C 1
ATOM 705 O O . SER A 1 85 ? -7.679 -4.255 -16.862 1.00 73.38 85 SER A O 1
ATOM 707 N N . ASP A 1 86 ? -9.732 -5.095 -17.237 1.00 71.25 86 ASP A N 1
ATOM 708 C CA . ASP A 1 86 ? -9.444 -6.415 -16.669 1.00 71.25 86 ASP A CA 1
ATOM 709 C C . ASP A 1 86 ? -9.347 -7.497 -17.744 1.00 71.25 86 ASP A C 1
ATOM 711 O O . ASP A 1 86 ? -8.534 -8.412 -17.614 1.00 71.25 86 ASP A O 1
ATOM 715 N N . TYR A 1 87 ? -10.118 -7.377 -18.832 1.00 75.56 87 TYR A N 1
ATOM 716 C CA . TYR A 1 87 ? -10.094 -8.344 -19.932 1.00 75.56 87 TYR A CA 1
ATOM 717 C C . TYR A 1 87 ? -9.171 -7.905 -21.076 1.00 75.56 87 TYR A C 1
ATOM 719 O O . TYR A 1 87 ? -8.244 -8.632 -21.434 1.00 75.56 87 TYR A O 1
ATOM 727 N N . LEU A 1 88 ? -9.375 -6.711 -21.643 1.00 80.56 88 LEU A N 1
ATOM 728 C CA . LEU A 1 88 ? -8.579 -6.250 -22.785 1.00 80.56 88 LEU A CA 1
ATOM 729 C C . LEU A 1 88 ? -7.144 -5.866 -22.391 1.00 80.56 88 LEU A C 1
ATOM 731 O O . LEU A 1 88 ? -6.210 -6.216 -23.111 1.00 80.56 88 LEU A O 1
ATOM 735 N N . ALA A 1 89 ? -6.939 -5.240 -21.228 1.00 80.94 89 ALA A N 1
ATOM 736 C CA . ALA A 1 89 ? -5.596 -4.931 -20.721 1.00 80.94 89 ALA A CA 1
ATOM 737 C C . ALA A 1 89 ? -4.769 -6.187 -20.374 1.00 80.94 89 ALA A C 1
ATOM 739 O O . ALA A 1 89 ? -3.545 -6.130 -20.283 1.00 80.94 89 ALA A O 1
ATOM 740 N N . LYS A 1 90 ? -5.423 -7.343 -20.200 1.00 78.88 90 LYS A N 1
ATOM 741 C CA . LYS A 1 90 ? -4.780 -8.648 -19.964 1.00 78.88 90 LYS A CA 1
ATOM 742 C C . LYS A 1 90 ? -4.921 -9.593 -21.161 1.00 78.88 90 LYS A C 1
ATOM 744 O O . LYS A 1 90 ? -4.713 -10.799 -21.026 1.00 78.88 90 LYS A O 1
ATOM 749 N N . ALA A 1 91 ? -5.275 -9.068 -22.335 1.00 76.81 91 ALA A N 1
ATOM 750 C CA . ALA A 1 91 ? -5.489 -9.882 -23.521 1.00 76.81 91 ALA A CA 1
ATOM 751 C C . ALA A 1 91 ? -4.230 -10.682 -23.892 1.00 76.81 91 ALA A C 1
ATOM 753 O O . ALA A 1 91 ? -3.109 -10.175 -23.851 1.00 76.81 91 ALA A O 1
ATOM 754 N N . LYS A 1 92 ? -4.427 -11.934 -24.335 1.00 76.00 92 LYS A N 1
ATOM 755 C CA . LYS A 1 92 ? -3.343 -12.767 -24.888 1.00 76.00 92 LYS A CA 1
ATOM 756 C C . LYS A 1 92 ? -2.747 -12.171 -26.166 1.00 76.00 92 LYS A C 1
ATOM 758 O O . LYS A 1 92 ? -1.597 -12.446 -26.483 1.00 76.00 92 LYS A O 1
ATOM 763 N N . ASN A 1 93 ? -3.529 -11.377 -26.902 1.00 82.06 93 ASN A N 1
ATOM 764 C CA . ASN A 1 93 ? -3.044 -10.657 -28.071 1.00 82.06 93 ASN A CA 1
ATOM 765 C C . ASN A 1 93 ? -2.176 -9.463 -27.609 1.00 82.06 93 ASN A C 1
ATOM 767 O O . ASN A 1 93 ? -2.722 -8.523 -27.020 1.00 82.06 93 ASN A O 1
ATOM 771 N N . PRO A 1 94 ? -0.857 -9.469 -27.888 1.00 82.12 94 PRO A N 1
ATOM 772 C CA . PRO A 1 94 ? 0.063 -8.449 -27.389 1.00 82.12 94 PRO A CA 1
ATOM 773 C C . PRO A 1 94 ? -0.215 -7.056 -27.966 1.00 82.12 94 PRO A C 1
ATOM 775 O O . PRO A 1 94 ? 0.069 -6.066 -27.300 1.00 82.12 94 PRO A O 1
ATOM 778 N N . PHE A 1 95 ? -0.805 -6.959 -29.161 1.00 87.88 95 PHE A N 1
ATOM 779 C CA . PHE A 1 95 ? -1.107 -5.688 -29.825 1.00 87.88 95 PHE A CA 1
ATOM 780 C C . PHE A 1 95 ? -2.270 -4.967 -29.145 1.00 87.88 95 PHE A C 1
ATOM 782 O O . PHE A 1 95 ? -2.198 -3.769 -28.879 1.00 87.88 95 PHE A O 1
ATOM 789 N N . ILE A 1 96 ? -3.321 -5.723 -28.815 1.00 85.44 96 ILE A N 1
ATOM 790 C CA . ILE A 1 96 ? -4.497 -5.208 -28.105 1.00 85.44 96 ILE A CA 1
ATOM 791 C C . ILE A 1 96 ? -4.126 -4.834 -26.680 1.00 85.44 96 ILE A C 1
ATOM 793 O O . ILE A 1 96 ? -4.457 -3.739 -26.232 1.00 85.44 96 ILE A O 1
ATOM 797 N N . LYS A 1 97 ? -3.388 -5.714 -25.995 1.00 86.12 97 LYS A N 1
ATOM 798 C CA . LYS A 1 97 ? -2.869 -5.441 -24.658 1.00 86.12 97 LYS A CA 1
ATOM 799 C C . LYS A 1 97 ? -2.058 -4.144 -24.641 1.00 86.12 97 LYS A C 1
ATOM 801 O O . LYS A 1 97 ? -2.367 -3.253 -23.861 1.00 86.12 97 LYS A O 1
ATOM 806 N N . TRP A 1 98 ? -1.093 -4.008 -25.551 1.00 88.88 98 TRP A N 1
ATOM 807 C CA . TRP A 1 98 ? -0.252 -2.815 -25.668 1.00 88.88 98 TRP A CA 1
ATOM 808 C C . TRP A 1 98 ? -1.068 -1.538 -25.905 1.00 88.88 98 TRP A C 1
ATOM 810 O O . TRP A 1 98 ? -0.888 -0.548 -25.199 1.00 88.88 98 TRP A O 1
ATOM 820 N N . LEU A 1 99 ? -2.014 -1.564 -26.849 1.00 91.50 99 LEU A N 1
ATOM 821 C CA . LEU A 1 99 ? -2.873 -0.416 -27.143 1.00 91.50 99 LEU A CA 1
ATOM 822 C C . LEU A 1 99 ? -3.717 0.004 -25.927 1.00 91.50 99 LEU A C 1
ATOM 824 O O . LEU A 1 99 ? -3.842 1.195 -25.634 1.00 91.50 99 LEU A O 1
ATOM 828 N N . VAL A 1 100 ? -4.280 -0.968 -25.208 1.00 87.06 100 VAL A N 1
ATOM 829 C CA . VAL A 1 100 ? -5.158 -0.727 -24.055 1.00 87.06 100 VAL A CA 1
ATOM 830 C C . VAL A 1 100 ? -4.364 -0.265 -22.833 1.00 87.06 100 VAL A C 1
ATOM 832 O O . VAL A 1 100 ? -4.799 0.651 -22.138 1.00 87.06 100 VAL A O 1
ATOM 835 N N . GLU A 1 101 ? -3.176 -0.821 -22.596 1.00 85.12 101 GLU A N 1
ATOM 836 C CA . GLU A 1 101 ? -2.262 -0.348 -21.550 1.00 85.12 101 GLU A CA 1
ATOM 837 C C . GLU A 1 101 ? -1.891 1.122 -21.766 1.00 85.12 101 GLU A C 1
ATOM 839 O O . GLU A 1 101 ? -2.000 1.926 -20.836 1.00 85.12 101 GLU A O 1
ATOM 844 N N . TYR A 1 102 ? -1.534 1.497 -23.000 1.00 85.75 102 TYR A N 1
ATOM 845 C CA . TYR A 1 102 ? -1.277 2.892 -23.356 1.00 85.75 102 TYR A CA 1
ATOM 846 C C . TYR A 1 102 ? -2.507 3.758 -23.059 1.00 85.75 102 TYR A C 1
ATOM 848 O O . TYR A 1 102 ? -2.407 4.730 -22.309 1.00 85.75 102 TYR A O 1
ATOM 856 N N . TYR A 1 103 ? -3.683 3.380 -23.565 1.00 87.50 103 TYR A N 1
ATOM 857 C CA . TYR A 1 103 ? -4.927 4.112 -23.314 1.00 87.50 103 TYR A CA 1
ATOM 858 C C . TYR A 1 103 ? -5.175 4.381 -21.816 1.00 87.50 103 TYR A C 1
ATOM 860 O O . TYR A 1 103 ? -5.402 5.528 -21.417 1.00 87.50 103 TYR A O 1
ATOM 868 N N . LEU A 1 104 ? -5.065 3.351 -20.972 1.00 84.06 104 LEU A N 1
ATOM 869 C CA . LEU A 1 104 ? -5.312 3.454 -19.531 1.00 84.06 104 LEU A CA 1
ATOM 870 C C . LEU A 1 104 ? -4.253 4.303 -18.809 1.00 84.06 104 LEU A C 1
ATOM 872 O O . LEU A 1 104 ? -4.605 5.129 -17.962 1.00 84.06 104 LEU A O 1
ATOM 876 N N . ILE A 1 105 ? -2.968 4.148 -19.148 1.00 82.62 105 ILE A N 1
ATOM 877 C CA . ILE A 1 105 ? -1.875 4.937 -18.555 1.00 82.62 105 ILE A CA 1
ATOM 878 C C . ILE A 1 105 ? -2.065 6.424 -18.857 1.00 82.62 105 ILE A C 1
ATOM 880 O O . ILE A 1 105 ? -1.991 7.258 -17.951 1.00 82.62 105 ILE A O 1
ATOM 884 N N . PHE A 1 106 ? -2.337 6.776 -20.115 1.00 77.88 106 PHE A N 1
ATOM 885 C CA . PHE A 1 106 ? -2.489 8.177 -20.504 1.00 77.88 106 PHE A CA 1
ATOM 886 C C . PHE A 1 106 ? -3.747 8.811 -19.930 1.00 77.88 106 PHE A C 1
ATOM 888 O O . PHE A 1 106 ? -3.711 9.972 -19.516 1.00 77.88 106 PHE A O 1
ATOM 895 N N . LYS A 1 107 ? -4.830 8.041 -19.809 1.00 78.75 107 LYS A N 1
ATOM 896 C CA . LYS A 1 107 ? -6.032 8.473 -19.099 1.00 78.75 107 LYS A CA 1
ATOM 897 C C . LYS A 1 107 ? -5.725 8.837 -17.639 1.00 78.75 107 LYS A C 1
ATOM 899 O O . LYS A 1 107 ? -6.110 9.919 -17.198 1.00 78.75 107 LYS A O 1
ATOM 904 N N . LYS A 1 108 ? -4.968 8.002 -16.915 1.00 76.50 108 LYS A N 1
ATOM 905 C CA . LYS A 1 108 ? -4.539 8.297 -15.533 1.00 76.50 108 LYS A CA 1
ATOM 906 C C . LYS A 1 108 ? -3.664 9.548 -15.448 1.00 76.50 108 LYS A C 1
ATOM 908 O O . LYS A 1 108 ? -3.975 10.455 -14.683 1.00 76.50 108 LYS A O 1
ATOM 913 N N . LYS A 1 109 ? -2.621 9.646 -16.284 1.00 80.31 109 LYS A N 1
ATOM 914 C CA . LYS A 1 109 ? -1.740 10.831 -16.332 1.00 80.31 109 LYS A CA 1
ATOM 915 C C . LYS A 1 109 ? -2.518 12.119 -16.597 1.00 80.31 109 LYS A C 1
ATOM 917 O O . LYS A 1 109 ? -2.255 13.140 -15.965 1.00 80.31 109 LYS A O 1
ATOM 922 N N . ARG A 1 110 ? -3.505 12.069 -17.495 1.00 81.00 110 ARG A N 1
ATOM 923 C CA . ARG A 1 110 ? -4.387 13.203 -17.777 1.00 81.00 110 ARG A CA 1
ATOM 924 C C . ARG A 1 110 ? -5.173 13.625 -16.537 1.00 81.00 110 ARG A C 1
ATOM 926 O O . ARG A 1 110 ? -5.173 14.811 -16.220 1.00 81.00 110 ARG A O 1
ATOM 933 N N . PHE A 1 111 ? -5.831 12.701 -15.838 1.00 78.94 111 PHE A N 1
ATOM 934 C CA . PHE A 1 111 ? -6.593 13.060 -14.636 1.00 78.94 111 PHE A CA 1
ATOM 935 C C . PHE A 1 111 ? -5.707 13.608 -13.528 1.00 78.94 111 PHE A C 1
ATOM 937 O O . PHE A 1 111 ? -6.052 14.629 -12.943 1.00 78.94 111 PHE A O 1
ATOM 944 N N . TYR A 1 112 ? -4.534 13.016 -13.325 1.00 79.19 112 TYR A N 1
ATOM 945 C CA . TYR A 1 112 ? -3.545 13.522 -12.383 1.00 79.19 112 TYR A CA 1
ATOM 946 C C . TYR A 1 112 ? -3.143 14.977 -12.682 1.00 79.19 112 TYR A C 1
ATOM 948 O O . TYR A 1 112 ? -3.101 15.821 -11.785 1.00 79.19 112 TYR A O 1
ATOM 956 N N . MET A 1 113 ? -2.901 15.318 -13.955 1.00 80.25 113 MET A N 1
ATOM 957 C CA . MET A 1 113 ? -2.628 16.706 -14.354 1.00 80.25 113 MET A CA 1
ATOM 958 C C . MET A 1 113 ? -3.775 17.648 -14.082 1.00 80.25 113 MET A C 1
ATOM 960 O O . MET A 1 113 ? -3.557 18.758 -13.602 1.00 80.25 113 MET A O 1
ATOM 964 N N . ILE A 1 114 ? -4.977 17.236 -14.476 1.00 82.81 114 ILE A N 1
ATOM 965 C CA . ILE A 1 114 ? -6.168 18.046 -14.281 1.00 82.81 114 ILE A CA 1
ATOM 966 C C . ILE A 1 114 ? -6.329 18.301 -12.784 1.00 82.81 114 ILE A C 1
ATOM 968 O O . ILE A 1 114 ? -6.489 19.454 -12.403 1.00 82.81 114 ILE A O 1
ATOM 972 N N . ASN A 1 115 ? -6.184 17.273 -11.945 1.00 83.31 115 ASN A N 1
ATOM 973 C CA . ASN A 1 115 ? -6.244 17.406 -10.495 1.00 83.31 115 ASN A CA 1
ATOM 974 C C . ASN A 1 115 ? -5.193 18.394 -9.969 1.00 83.31 115 ASN A C 1
ATOM 976 O O . ASN A 1 115 ? -5.526 19.332 -9.251 1.00 83.31 115 ASN A O 1
ATOM 980 N N . LYS A 1 116 ? -3.937 18.287 -10.422 1.00 81.00 116 LYS A N 1
ATOM 981 C CA . LYS A 1 116 ? -2.896 19.275 -10.096 1.00 81.00 116 LYS A CA 1
ATOM 982 C C . LYS A 1 116 ? -3.267 20.698 -10.512 1.00 81.00 116 LYS A C 1
ATOM 984 O O . LYS A 1 116 ? -3.031 21.622 -9.741 1.00 81.00 116 LYS A O 1
ATOM 989 N N . LYS A 1 117 ? -3.833 20.891 -11.708 1.00 85.38 117 LYS A N 1
ATOM 990 C CA . LYS A 1 117 ? -4.284 22.213 -12.171 1.00 85.38 117 LYS A CA 1
ATOM 991 C C . LYS A 1 117 ? -5.440 22.733 -11.318 1.00 85.38 117 LYS A C 1
ATOM 993 O O . LYS A 1 117 ? -5.394 23.890 -10.923 1.00 85.38 117 LYS A O 1
ATOM 998 N N . ILE A 1 118 ? -6.418 21.887 -10.987 1.00 84.69 118 ILE A N 1
ATOM 999 C CA . ILE A 1 118 ? -7.522 22.218 -10.072 1.00 84.69 118 ILE A CA 1
ATOM 1000 C C . ILE A 1 118 ? -6.960 22.688 -8.726 1.00 84.69 118 ILE A C 1
ATOM 1002 O O . ILE A 1 118 ? -7.331 23.753 -8.242 1.00 84.69 118 ILE A O 1
ATOM 1006 N N . ASN A 1 119 ? -5.990 21.960 -8.176 1.00 82.56 119 ASN A N 1
ATOM 1007 C CA . ASN A 1 119 ? -5.324 22.286 -6.917 1.00 82.56 119 ASN A CA 1
ATOM 1008 C C . ASN A 1 119 ? -4.520 23.603 -6.933 1.00 82.56 119 ASN A C 1
ATOM 1010 O O . ASN A 1 119 ? -4.230 24.162 -5.876 1.00 82.56 119 ASN A O 1
ATOM 1014 N N . MET A 1 120 ? -4.197 24.147 -8.111 1.00 83.00 120 MET A N 1
ATOM 1015 C CA . MET A 1 120 ? -3.528 25.448 -8.266 1.00 83.00 120 MET A CA 1
ATOM 1016 C C . MET A 1 120 ? -4.488 26.635 -8.421 1.00 83.00 120 MET A C 1
ATOM 1018 O O . MET A 1 120 ? -4.048 27.780 -8.319 1.00 83.00 120 MET A O 1
ATOM 1022 N N . LEU A 1 121 ? -5.772 26.396 -8.693 1.00 84.56 121 LEU A N 1
ATOM 1023 C CA . LEU A 1 121 ? -6.760 27.467 -8.853 1.00 84.56 121 LEU A CA 1
ATOM 1024 C C . LEU A 1 121 ? -7.025 28.186 -7.529 1.00 84.56 121 LEU A C 1
ATOM 1026 O O . LEU A 1 121 ? -6.741 27.607 -6.494 1.00 84.56 121 LEU A O 1
ATOM 1030 N N . PRO A 1 122 ? -7.562 29.415 -7.498 1.00 86.25 122 PRO A N 1
ATOM 1031 C CA . PRO A 1 122 ? -7.942 30.111 -6.267 1.00 86.25 122 PRO A CA 1
ATOM 1032 C C . PRO A 1 122 ? -9.173 29.512 -5.559 1.00 86.25 122 PRO A C 1
ATOM 1034 O O . PRO A 1 122 ? -10.035 28.871 -6.157 1.00 86.25 122 PRO A O 1
ATOM 1037 N N . ALA A 1 123 ? -9.325 29.824 -4.266 1.00 84.06 123 ALA A N 1
ATOM 1038 C CA . ALA A 1 123 ? -10.465 29.398 -3.443 1.00 84.06 123 ALA A CA 1
ATOM 1039 C C . ALA A 1 123 ? -11.842 29.853 -3.976 1.00 84.06 123 ALA A C 1
ATOM 1041 O O . ALA A 1 123 ? -12.861 29.240 -3.653 1.00 84.06 123 ALA A O 1
ATOM 1042 N N . ALA A 1 124 ? -11.887 30.921 -4.780 1.00 83.44 124 ALA A N 1
ATOM 1043 C CA . ALA A 1 124 ? -13.106 31.369 -5.450 1.00 83.44 124 ALA A CA 1
ATOM 1044 C C . ALA A 1 124 ? -13.627 30.313 -6.441 1.00 83.44 124 ALA A C 1
ATOM 1046 O O . ALA A 1 124 ? -14.816 30.000 -6.425 1.00 83.44 124 ALA A O 1
ATOM 1047 N N . ASP A 1 125 ? -12.737 29.688 -7.216 1.00 85.75 125 ASP A N 1
ATOM 1048 C CA . ASP A 1 125 ? -13.103 28.632 -8.164 1.00 85.75 125 ASP A CA 1
ATOM 1049 C C . ASP A 1 125 ? -13.553 27.363 -7.438 1.00 85.75 125 ASP A C 1
ATOM 1051 O O . ASP A 1 125 ? -14.515 26.719 -7.851 1.00 85.75 125 ASP A O 1
ATOM 1055 N N . MET A 1 126 ? -12.936 27.042 -6.295 1.00 86.12 126 MET A N 1
ATOM 1056 C CA . MET A 1 126 ? -13.379 25.928 -5.443 1.00 86.12 126 MET A CA 1
ATOM 1057 C C . MET A 1 126 ? -14.795 26.139 -4.912 1.00 86.12 126 MET A C 1
ATOM 1059 O O . MET A 1 126 ? -15.577 25.194 -4.828 1.00 86.12 126 MET A O 1
ATOM 1063 N N . ARG A 1 127 ? -15.159 27.388 -4.604 1.00 84.06 127 ARG A N 1
ATOM 1064 C CA . ARG A 1 127 ? -16.527 27.741 -4.221 1.00 84.06 127 ARG A CA 1
ATOM 1065 C C . ARG A 1 127 ? -17.494 27.551 -5.392 1.00 84.06 127 ARG A C 1
ATOM 1067 O O . ARG A 1 127 ? -18.560 26.978 -5.189 1.00 84.06 127 ARG A O 1
ATOM 1074 N N . ILE A 1 128 ? -17.120 27.956 -6.607 1.00 83.50 128 ILE A N 1
ATOM 1075 C CA . ILE A 1 128 ? -17.928 27.710 -7.816 1.00 83.50 128 ILE A CA 1
ATOM 1076 C C . ILE A 1 128 ? -18.131 26.205 -8.024 1.00 83.50 128 ILE A C 1
ATOM 1078 O O . ILE A 1 128 ? -19.270 25.777 -8.218 1.00 83.50 128 ILE A O 1
ATOM 1082 N N . ILE A 1 129 ? -17.060 25.407 -7.918 1.00 86.25 129 ILE A N 1
ATOM 1083 C CA . ILE A 1 129 ? -17.119 23.942 -7.999 1.00 86.25 129 ILE A CA 1
ATOM 1084 C C . ILE A 1 129 ? -18.104 23.386 -6.985 1.00 86.25 129 ILE A C 1
ATOM 1086 O O . ILE A 1 129 ? -19.018 22.651 -7.356 1.00 86.25 129 ILE A O 1
ATOM 1090 N N . LEU A 1 130 ? -17.937 23.769 -5.724 1.00 84.38 130 LEU A N 1
ATOM 1091 C CA . LEU A 1 130 ? -18.756 23.277 -4.635 1.00 84.38 130 LEU A CA 1
ATOM 1092 C C . LEU A 1 130 ? -20.246 23.540 -4.899 1.00 84.38 130 LEU A C 1
ATOM 1094 O O . LEU A 1 130 ? -21.048 22.621 -4.813 1.00 84.38 130 LEU A O 1
ATOM 1098 N N . HIS A 1 131 ? -20.628 24.757 -5.285 1.00 78.19 131 HIS A N 1
ATOM 1099 C CA . HIS A 1 131 ? -22.042 25.091 -5.475 1.00 78.19 131 HIS A CA 1
ATOM 1100 C C . HIS A 1 131 ? -22.638 24.593 -6.799 1.00 78.19 131 HIS A C 1
ATOM 1102 O O . HIS A 1 131 ? -23.848 24.403 -6.871 1.00 78.19 131 HIS A O 1
ATOM 1108 N N . SER A 1 132 ? -21.827 24.373 -7.836 1.00 78.12 132 SER A N 1
ATOM 1109 C CA . SER A 1 132 ? -22.343 24.184 -9.201 1.00 78.12 132 SER A CA 1
ATOM 1110 C C . SER A 1 132 ? -22.206 22.759 -9.729 1.00 78.12 132 SER A C 1
ATOM 1112 O O . SER A 1 132 ? -22.911 22.404 -10.674 1.00 78.12 132 SER A O 1
ATOM 1114 N N . LEU A 1 133 ? -21.330 21.924 -9.154 1.00 76.06 133 LEU A N 1
ATOM 1115 C CA . LEU A 1 133 ? -21.013 20.621 -9.747 1.00 76.06 133 LEU A CA 1
ATOM 1116 C C . LEU A 1 133 ? -22.228 19.690 -9.820 1.00 76.06 133 LEU A C 1
ATOM 1118 O O . LEU A 1 133 ? -22.412 19.023 -10.834 1.00 76.06 133 LEU A O 1
ATOM 1122 N N . ASP A 1 134 ? -23.075 19.653 -8.784 1.00 71.81 134 ASP A N 1
ATOM 1123 C CA . ASP A 1 134 ? -24.242 18.760 -8.782 1.00 71.81 134 ASP A CA 1
ATOM 1124 C C . ASP A 1 134 ? -25.252 19.144 -9.873 1.00 71.81 134 ASP A C 1
ATOM 1126 O O . ASP A 1 134 ? -25.751 18.282 -10.600 1.00 71.81 134 ASP A O 1
ATOM 1130 N N . ALA A 1 135 ? -25.489 20.448 -10.049 1.00 70.56 135 ALA A N 1
ATOM 1131 C CA . ALA A 1 135 ? -26.332 20.980 -11.117 1.00 70.56 135 ALA A CA 1
ATOM 1132 C C . ALA A 1 135 ? -25.719 20.714 -12.501 1.00 70.56 135 ALA A C 1
ATOM 1134 O O . ALA A 1 135 ? -26.413 20.247 -13.407 1.00 70.56 135 ALA A O 1
ATOM 1135 N N . PHE A 1 136 ? -24.406 20.921 -12.641 1.00 70.31 136 PHE A N 1
ATOM 1136 C CA . PHE A 1 136 ? -23.659 20.683 -13.876 1.00 70.31 136 PHE A CA 1
ATOM 1137 C C . PHE A 1 136 ? -23.708 19.211 -14.315 1.00 70.31 136 PHE A C 1
ATOM 1139 O O . PHE A 1 136 ? -23.881 18.911 -15.496 1.00 70.31 136 PHE A O 1
ATOM 1146 N N . VAL A 1 137 ? -23.602 18.278 -13.364 1.00 66.38 137 VAL A N 1
ATOM 1147 C CA . VAL A 1 137 ? -23.642 16.831 -13.617 1.00 66.38 137 VAL A CA 1
ATOM 1148 C C . VAL A 1 137 ? -25.065 16.344 -13.894 1.00 66.38 137 VAL A C 1
ATOM 1150 O O . VAL A 1 137 ? -25.283 15.599 -14.850 1.00 66.38 137 VAL A O 1
ATOM 1153 N N . LYS A 1 138 ? -26.040 16.740 -13.067 1.00 66.69 138 LYS A N 1
ATOM 1154 C CA . LYS A 1 138 ? -27.425 16.246 -13.154 1.00 66.69 138 LYS A CA 1
ATOM 1155 C C . LYS A 1 138 ? -28.293 17.020 -14.153 1.00 66.69 138 LYS A C 1
ATOM 1157 O O . LYS A 1 138 ? -29.450 16.646 -14.325 1.00 66.69 138 LYS A O 1
ATOM 1162 N N . LYS A 1 139 ? -27.754 18.064 -14.802 1.00 63.56 139 LYS A N 1
ATOM 1163 C CA . LYS A 1 139 ? -28.467 18.976 -15.720 1.00 63.56 139 LYS A CA 1
ATOM 1164 C C . LYS A 1 139 ? -29.790 19.485 -15.132 1.00 63.56 139 LYS A C 1
ATOM 1166 O O . LYS A 1 139 ? -30.823 19.443 -15.792 1.00 63.56 139 LYS A O 1
ATOM 1171 N N . LYS A 1 140 ? -29.770 19.892 -13.863 1.00 57.34 140 LYS A N 1
ATOM 1172 C CA . LYS A 1 140 ? -30.935 20.488 -13.198 1.00 57.34 140 LYS A CA 1
ATOM 1173 C C . LYS A 1 140 ? -30.845 22.007 -13.296 1.00 57.34 140 LYS A C 1
ATOM 1175 O O . LYS A 1 140 ? -29.764 22.550 -13.090 1.00 57.34 140 LYS A O 1
ATOM 1180 N N . ASP A 1 141 ? -31.974 22.663 -13.552 1.00 50.78 141 ASP A N 1
ATOM 1181 C CA . ASP A 1 141 ? -32.064 24.132 -13.606 1.00 50.78 141 ASP A CA 1
ATOM 1182 C C . ASP A 1 141 ? -31.915 24.787 -12.220 1.00 50.78 141 ASP A C 1
ATOM 1184 O O . ASP A 1 141 ? -31.648 25.981 -12.108 1.00 50.78 141 ASP A O 1
ATOM 1188 N N . GLU A 1 142 ? -32.035 24.000 -11.147 1.00 48.66 142 GLU A N 1
ATOM 1189 C CA . GLU A 1 142 ? -31.871 24.467 -9.774 1.00 48.66 142 GLU A CA 1
ATOM 1190 C C . GLU A 1 142 ? -30.474 24.140 -9.238 1.00 48.66 142 GLU A C 1
ATOM 1192 O O . GLU A 1 142 ? -30.113 22.977 -9.018 1.00 48.66 142 GLU A O 1
ATOM 1197 N N . ILE A 1 143 ? -29.701 25.193 -8.967 1.00 51.06 143 ILE A N 1
ATOM 1198 C CA . ILE A 1 143 ? -28.479 25.121 -8.168 1.00 51.06 143 ILE A CA 1
ATOM 1199 C C . ILE A 1 143 ? -28.903 24.794 -6.734 1.00 51.06 143 ILE A C 1
ATOM 1201 O O . ILE A 1 143 ? -29.263 25.685 -5.966 1.00 51.06 143 ILE A O 1
ATOM 1205 N N . LYS A 1 144 ? -28.863 23.514 -6.348 1.00 51.69 144 LYS A N 1
ATOM 1206 C CA . LYS A 1 144 ? -28.875 23.141 -4.928 1.00 51.69 144 LYS A CA 1
ATOM 1207 C C . LYS A 1 144 ? -27.522 23.519 -4.337 1.00 51.69 144 LYS A C 1
ATOM 1209 O O . LYS A 1 144 ? -26.613 22.698 -4.265 1.00 51.69 144 LYS A O 1
ATOM 1214 N N . GLY A 1 145 ? -27.368 24.792 -3.993 1.00 57.00 145 GLY A N 1
ATOM 1215 C CA . GLY A 1 145 ? -26.217 25.257 -3.239 1.00 57.00 145 GLY A CA 1
ATOM 1216 C C . GLY A 1 145 ? -26.151 24.559 -1.879 1.00 57.00 145 GLY A C 1
ATOM 1217 O O . GLY A 1 145 ? -27.162 24.121 -1.329 1.00 57.00 145 GLY A O 1
ATOM 1218 N N . TYR A 1 146 ? -24.948 24.454 -1.317 1.00 65.62 146 TYR A N 1
ATOM 1219 C CA . TYR A 1 146 ? -24.791 24.069 0.082 1.00 65.62 146 TYR A CA 1
ATOM 1220 C C . TYR A 1 146 ? -25.165 25.250 0.982 1.00 65.62 146 TYR A C 1
ATOM 1222 O O . TYR A 1 146 ? -24.309 26.021 1.421 1.00 65.62 146 TYR A O 1
ATOM 1230 N N . ASP A 1 147 ? -26.461 25.401 1.235 1.00 68.88 147 ASP A N 1
ATOM 1231 C CA . ASP A 1 147 ? -26.985 26.417 2.153 1.00 68.88 147 ASP A CA 1
ATOM 1232 C C . ASP A 1 147 ? -26.642 26.048 3.602 1.00 68.88 147 ASP A C 1
ATOM 1234 O O . ASP A 1 147 ? -26.283 26.902 4.414 1.00 68.88 147 ASP A O 1
ATOM 1238 N N . LYS A 1 148 ? -26.655 24.741 3.904 1.00 74.88 148 LYS A N 1
ATOM 1239 C CA . LYS A 1 148 ? -26.281 24.154 5.198 1.00 74.88 148 LYS A CA 1
ATOM 1240 C C . LYS A 1 148 ? -24.989 23.354 5.097 1.00 74.88 148 LYS A C 1
ATOM 1242 O O . LYS A 1 148 ? -24.708 22.742 4.070 1.00 74.88 148 LYS A O 1
ATOM 1247 N N . CYS A 1 149 ? -24.239 23.305 6.197 1.00 77.44 149 CYS A N 1
ATOM 1248 C CA . CYS A 1 149 ? -23.102 22.406 6.339 1.00 77.44 149 CYS A CA 1
ATOM 1249 C C . CYS A 1 149 ? -23.543 20.940 6.151 1.00 77.44 149 CYS A C 1
ATOM 1251 O O . CYS A 1 149 ? -24.380 20.476 6.926 1.00 77.44 149 CYS A O 1
ATOM 1253 N N . PRO A 1 150 ? -22.948 20.185 5.214 1.00 72.62 150 PRO A N 1
ATOM 1254 C CA . PRO A 1 150 ? -23.224 18.755 5.027 1.00 72.62 150 PRO A CA 1
ATOM 1255 C C . PRO A 1 150 ? -22.852 17.890 6.234 1.00 72.62 150 PRO A C 1
ATOM 1257 O O . PRO A 1 150 ? -23.384 16.798 6.397 1.00 72.62 150 PRO A O 1
ATOM 1260 N N . PHE A 1 151 ? -21.933 18.369 7.076 1.00 74.88 151 PHE A N 1
ATOM 1261 C CA . PHE A 1 151 ? -21.446 17.627 8.237 1.00 74.88 151 PHE A CA 1
ATOM 1262 C C . PHE A 1 151 ? -22.331 17.812 9.472 1.00 74.88 151 PHE A C 1
ATOM 1264 O O . PHE A 1 151 ? -22.664 16.846 10.148 1.00 74.88 151 PHE A O 1
ATOM 1271 N N . CYS A 1 152 ? -22.729 19.053 9.765 1.00 75.75 152 CYS A N 1
ATOM 1272 C CA . CYS A 1 152 ? -23.392 19.407 11.026 1.00 75.75 152 CYS A CA 1
ATOM 1273 C C . CYS A 1 152 ? -24.735 20.133 10.857 1.00 75.75 152 CYS A C 1
ATOM 1275 O O . CYS A 1 152 ? -25.339 20.548 11.841 1.00 75.75 152 CYS A O 1
ATOM 1277 N N . GLY A 1 153 ? -25.195 20.358 9.623 1.00 73.94 153 GLY A N 1
ATOM 1278 C CA . GLY A 1 153 ? -26.462 21.034 9.326 1.00 73.94 153 GLY A CA 1
ATOM 1279 C C . GLY A 1 153 ? -26.495 22.540 9.624 1.00 73.94 153 GLY A C 1
ATOM 1280 O O . GLY A 1 153 ? -27.518 23.179 9.388 1.00 73.94 153 GLY A O 1
ATOM 1281 N N . THR A 1 154 ? -25.403 23.128 10.120 1.00 76.69 154 THR A N 1
ATOM 1282 C CA . THR A 1 154 ? -25.336 24.551 10.491 1.00 76.69 154 THR A CA 1
ATOM 1283 C C . THR A 1 154 ? -25.254 25.467 9.269 1.00 76.69 154 THR A C 1
ATOM 1285 O O . THR A 1 154 ? -24.521 25.191 8.317 1.00 76.69 154 THR A O 1
ATOM 1288 N N . THR A 1 155 ? -25.963 26.591 9.328 1.00 78.19 155 THR A N 1
ATOM 1289 C CA . THR A 1 155 ? -25.949 27.687 8.348 1.00 78.19 155 THR A CA 1
ATOM 1290 C C . THR A 1 155 ? -25.272 28.919 8.944 1.00 78.19 155 THR A C 1
ATOM 1292 O O . THR A 1 155 ? -25.311 29.112 10.158 1.00 78.19 155 THR A O 1
ATOM 1295 N N . SER A 1 156 ? -24.663 29.772 8.118 1.00 70.38 156 SER A N 1
ATOM 1296 C CA . SER A 1 156 ? -24.262 31.112 8.576 1.00 70.38 156 SER A CA 1
ATOM 1297 C C . SER A 1 156 ? -25.473 32.047 8.695 1.00 70.38 156 SER A C 1
ATOM 1299 O O . SER A 1 156 ? -26.554 31.730 8.198 1.00 70.38 156 SER A O 1
ATOM 1301 N N . GLU A 1 157 ? -25.275 33.223 9.297 1.00 67.38 157 GLU A N 1
ATOM 1302 C CA . GLU A 1 157 ? -26.275 34.307 9.361 1.00 67.38 157 GLU A CA 1
ATOM 1303 C C . GLU A 1 157 ? -26.786 34.737 7.974 1.00 67.38 157 GLU A C 1
ATOM 1305 O O . GLU A 1 157 ? -27.908 35.212 7.845 1.00 67.38 157 GLU A O 1
ATOM 1310 N N . TYR A 1 158 ? -25.993 34.504 6.923 1.00 66.88 158 TYR A N 1
ATOM 1311 C CA . TYR A 1 158 ? -26.330 34.816 5.532 1.00 66.88 158 TYR A CA 1
ATOM 1312 C C . TYR A 1 158 ? -26.998 33.649 4.786 1.00 66.88 158 TYR A C 1
ATOM 1314 O O . TYR A 1 158 ? -27.136 33.704 3.568 1.00 66.88 158 TYR A O 1
ATOM 1322 N N . GLY A 1 159 ? -27.369 32.567 5.483 1.00 68.62 159 GLY A N 1
ATOM 1323 C CA . GLY A 1 159 ? -28.065 31.417 4.892 1.00 68.62 159 GLY A CA 1
ATOM 1324 C C . GLY A 1 159 ? -27.195 30.501 4.024 1.00 68.62 159 GLY A C 1
ATOM 1325 O O . GLY A 1 159 ? -27.726 29.627 3.353 1.00 68.62 159 GLY A O 1
ATOM 1326 N N . ILE A 1 160 ? -25.870 30.682 4.040 1.00 72.19 160 ILE A N 1
ATOM 1327 C CA . ILE A 1 160 ? -24.908 29.899 3.246 1.00 72.19 160 ILE A CA 1
ATOM 1328 C C . ILE A 1 160 ? -23.994 29.110 4.186 1.00 72.19 160 ILE A C 1
ATOM 1330 O O . ILE A 1 160 ? -23.675 29.581 5.285 1.00 72.19 160 ILE A O 1
ATOM 1334 N N . TRP A 1 161 ? -23.509 27.941 3.769 1.00 79.56 161 TRP A N 1
ATOM 1335 C CA . TRP A 1 161 ? -22.513 27.188 4.528 1.00 79.56 161 TRP A CA 1
ATOM 1336 C C . TRP A 1 161 ? -21.214 28.006 4.709 1.00 79.56 161 TRP A C 1
ATOM 1338 O O . TRP A 1 161 ? -20.582 28.386 3.714 1.00 79.56 161 TRP A O 1
ATOM 1348 N N . PRO A 1 162 ? -20.758 28.279 5.955 1.00 77.50 162 PRO A N 1
ATOM 1349 C CA . PRO A 1 162 ? -19.506 28.998 6.206 1.00 77.50 162 PRO A CA 1
ATOM 1350 C C . PRO A 1 162 ? -18.279 28.095 5.985 1.00 77.50 162 PRO A C 1
ATOM 1352 O O . PRO A 1 162 ? -17.525 27.787 6.911 1.00 77.50 162 PRO A O 1
ATOM 1355 N N . VAL A 1 163 ? -18.087 27.654 4.743 1.00 84.19 163 VAL A N 1
ATOM 1356 C CA . VAL A 1 163 ? -16.953 26.837 4.309 1.00 84.19 163 VAL A CA 1
ATOM 1357 C C . VAL A 1 163 ? -15.712 27.697 4.072 1.00 84.19 163 VAL A C 1
ATOM 1359 O O . VAL A 1 163 ? -15.774 28.784 3.483 1.00 84.19 163 VAL A O 1
ATOM 1362 N N . GLN A 1 164 ? -14.572 27.191 4.526 1.00 84.94 164 GLN A N 1
ATOM 1363 C CA . GLN A 1 164 ? -13.247 27.728 4.258 1.00 84.94 164 GLN A CA 1
ATOM 1364 C C . GLN A 1 164 ? -12.445 26.728 3.429 1.00 84.94 164 GLN A C 1
ATOM 1366 O O . GLN A 1 164 ? -12.358 25.560 3.795 1.00 84.94 164 GLN A O 1
ATOM 1371 N N . PHE A 1 165 ? -11.823 27.206 2.353 1.00 85.00 165 PHE A N 1
ATOM 1372 C CA . PHE A 1 165 ? -10.896 26.420 1.544 1.00 85.00 165 PHE A CA 1
ATOM 1373 C C . PHE A 1 165 ? -9.455 26.738 1.935 1.00 85.00 165 PHE A C 1
ATOM 1375 O O . PHE A 1 165 ? -9.131 27.896 2.210 1.00 85.00 165 PHE A O 1
ATOM 1382 N N . PHE A 1 166 ? -8.602 25.723 1.968 1.00 83.19 166 PHE A N 1
ATOM 1383 C CA . PHE A 1 166 ? -7.170 25.858 2.230 1.00 83.19 166 PHE A CA 1
ATOM 1384 C C . PHE A 1 166 ? -6.415 24.663 1.642 1.00 83.19 166 PHE A C 1
ATOM 1386 O O . PHE A 1 166 ? -7.015 23.629 1.354 1.00 83.19 166 PHE A O 1
ATOM 1393 N N . HIS A 1 167 ? -5.103 24.798 1.467 1.00 77.44 167 HIS A N 1
ATOM 1394 C CA . HIS A 1 167 ? -4.256 23.732 0.937 1.00 77.44 167 HIS A CA 1
ATOM 1395 C C . HIS A 1 167 ? -3.651 22.871 2.046 1.00 77.44 167 HIS A C 1
ATOM 1397 O O . HIS A 1 167 ? -3.197 23.384 3.072 1.00 77.44 167 HIS A O 1
ATOM 1403 N N . GLY A 1 168 ? -3.607 21.559 1.817 1.00 65.94 168 GLY A N 1
ATOM 1404 C CA . GLY A 1 168 ? -2.827 20.620 2.619 1.00 65.94 168 GLY A CA 1
ATOM 1405 C C . GLY A 1 168 ? -1.327 20.678 2.302 1.00 65.94 168 GLY A C 1
ATOM 1406 O O . GLY A 1 168 ? -0.881 21.436 1.439 1.00 65.94 168 GLY A O 1
ATOM 1407 N N . ARG A 1 169 ? -0.527 19.841 2.980 1.00 52.16 169 ARG A N 1
ATOM 1408 C CA . ARG A 1 169 ? 0.933 19.756 2.745 1.00 52.16 169 ARG A CA 1
ATOM 1409 C C . ARG A 1 169 ? 1.281 19.334 1.315 1.00 52.16 169 ARG A C 1
ATOM 1411 O O . ARG A 1 169 ? 2.265 19.826 0.772 1.00 52.16 169 ARG A O 1
ATOM 1418 N N . ASP A 1 170 ? 0.434 18.514 0.704 1.00 57.16 170 ASP A N 1
ATOM 1419 C CA . ASP A 1 170 ? 0.604 18.010 -0.663 1.00 57.16 170 ASP A CA 1
ATOM 1420 C C . ASP A 1 170 ? -0.022 18.932 -1.727 1.00 57.16 170 ASP A C 1
ATOM 1422 O O . ASP A 1 170 ? -0.080 18.598 -2.907 1.00 57.16 170 ASP A O 1
ATOM 1426 N N . LYS A 1 171 ? -0.424 20.147 -1.317 1.00 69.81 171 LYS A N 1
ATOM 1427 C CA . LYS A 1 171 ? -1.126 21.152 -2.132 1.00 69.81 171 LYS A CA 1
ATOM 1428 C C . LYS A 1 171 ? -2.515 20.723 -2.608 1.00 69.81 171 LYS A C 1
ATOM 1430 O O . LYS A 1 171 ? -3.070 21.389 -3.473 1.00 69.81 171 LYS A O 1
ATOM 1435 N N . ASP A 1 172 ? -3.100 19.680 -2.031 1.00 76.94 172 ASP A N 1
ATOM 1436 C CA . ASP A 1 172 ? -4.498 19.334 -2.283 1.00 76.94 172 ASP A CA 1
ATOM 1437 C C . ASP A 1 172 ? -5.449 20.318 -1.602 1.00 76.94 172 ASP A C 1
ATOM 1439 O O . ASP A 1 172 ? -5.147 20.859 -0.530 1.00 76.94 172 ASP A O 1
ATOM 1443 N N . TYR A 1 173 ? -6.601 20.557 -2.229 1.00 81.06 173 TYR A N 1
ATOM 1444 C CA . TYR A 1 173 ? -7.633 21.422 -1.675 1.00 81.06 173 TYR A CA 1
ATOM 1445 C C . TYR A 1 173 ? -8.446 20.729 -0.585 1.00 81.06 173 TYR A C 1
ATOM 1447 O O . TYR A 1 173 ? -9.102 19.718 -0.820 1.00 81.06 173 TYR A O 1
ATOM 1455 N N . PHE A 1 174 ? -8.487 21.349 0.591 1.00 83.56 174 PHE A N 1
ATOM 1456 C CA . PHE A 1 174 ? -9.337 20.958 1.705 1.00 83.56 174 PHE A CA 1
ATOM 1457 C C . PHE A 1 174 ? -10.441 21.982 1.930 1.00 83.56 174 PHE A C 1
ATOM 1459 O O . PHE A 1 174 ? -10.238 23.193 1.810 1.00 83.56 174 PHE A O 1
ATOM 1466 N N . LEU A 1 175 ? -11.607 21.477 2.309 1.00 86.88 175 LEU A N 1
ATOM 1467 C CA . LEU A 1 175 ? -12.733 22.249 2.801 1.00 86.88 175 LEU A CA 1
ATOM 1468 C C . LEU A 1 175 ? -12.874 22.036 4.305 1.00 86.88 175 LEU A C 1
ATOM 1470 O O . LEU A 1 175 ? -12.798 20.913 4.799 1.00 86.88 175 LEU A O 1
ATOM 1474 N N . LYS A 1 176 ? -13.047 23.136 5.035 1.00 83.75 176 LYS A N 1
ATOM 1475 C CA . LYS A 1 176 ? -13.297 23.157 6.475 1.00 83.75 176 LYS A CA 1
ATOM 1476 C C . LYS A 1 176 ? -14.598 23.872 6.768 1.00 83.75 176 LYS A C 1
ATOM 1478 O O . LYS A 1 176 ? -14.784 25.017 6.352 1.00 83.75 176 LYS A O 1
ATOM 1483 N N . CYS A 1 177 ? -15.469 23.247 7.548 1.00 83.38 177 CYS A N 1
ATOM 1484 C CA . CYS A 1 177 ? -16.609 23.949 8.118 1.00 83.38 177 CYS A CA 1
ATOM 1485 C C . CYS A 1 177 ? -16.139 24.862 9.260 1.00 83.38 177 CYS A C 1
ATOM 1487 O O . CYS A 1 177 ? -15.516 24.392 10.211 1.00 83.38 177 CYS A O 1
ATOM 1489 N N . ARG A 1 178 ? -16.457 26.163 9.219 1.00 80.81 178 ARG A N 1
ATOM 1490 C CA . ARG A 1 178 ? -16.122 27.078 10.329 1.00 80.81 178 ARG A CA 1
ATOM 1491 C C . ARG A 1 178 ? -16.949 26.848 11.597 1.00 80.81 178 ARG A C 1
ATOM 1493 O O . ARG A 1 178 ? -16.515 27.282 12.654 1.00 80.81 178 ARG A O 1
ATOM 1500 N N . ALA A 1 179 ? -18.106 26.189 11.493 1.00 77.81 179 ALA A N 1
ATOM 1501 C CA . ALA A 1 179 ? -18.988 25.930 12.631 1.00 77.81 179 ALA A CA 1
ATOM 1502 C C . ALA A 1 179 ? -18.573 24.680 13.428 1.00 77.81 179 ALA A C 1
ATOM 1504 O O . ALA A 1 179 ? -18.272 24.793 14.610 1.00 77.81 179 ALA A O 1
ATOM 1505 N N . CYS A 1 180 ? -18.518 23.501 12.795 1.00 78.00 180 CYS A N 1
ATOM 1506 C CA . CYS A 1 180 ? -18.144 22.249 13.474 1.00 78.00 180 CYS A CA 1
ATOM 1507 C C . CYS A 1 180 ? -16.644 21.931 13.420 1.00 78.00 180 CYS A C 1
ATOM 1509 O O . CYS A 1 180 ? -16.170 21.080 14.162 1.00 78.00 180 CYS A O 1
ATOM 1511 N N . GLY A 1 181 ? -15.881 22.601 12.553 1.00 75.88 181 GLY A N 1
ATOM 1512 C CA . GLY A 1 181 ? -14.448 22.363 12.410 1.00 75.88 181 GLY A CA 1
ATOM 1513 C C . GLY A 1 181 ? -14.070 21.155 11.551 1.00 75.88 181 GLY A C 1
ATOM 1514 O O . GLY A 1 181 ? -12.872 20.974 11.341 1.00 75.88 181 GLY A O 1
ATOM 1515 N N . ASP A 1 182 ? -15.037 20.389 11.029 1.00 76.56 182 ASP A N 1
ATOM 1516 C CA . ASP A 1 182 ? -14.783 19.229 10.164 1.00 76.56 182 ASP A CA 1
ATOM 1517 C C . ASP A 1 182 ? -14.026 19.613 8.898 1.00 76.56 182 ASP A C 1
ATOM 1519 O O . ASP A 1 182 ? -14.294 20.654 8.288 1.00 76.56 182 ASP A O 1
ATOM 1523 N N . ILE A 1 183 ? -13.082 18.751 8.520 1.00 79.44 183 ILE A N 1
ATOM 1524 C CA . ILE A 1 183 ? -12.163 18.937 7.401 1.00 79.44 183 ILE A CA 1
ATOM 1525 C C . ILE A 1 183 ? -12.265 17.730 6.478 1.00 79.44 183 ILE A C 1
ATOM 1527 O O . ILE A 1 183 ? -12.122 16.593 6.924 1.00 79.44 183 ILE A O 1
ATOM 1531 N N . GLN A 1 184 ? -12.423 17.982 5.184 1.00 80.19 184 GLN A N 1
ATOM 1532 C CA . GLN A 1 184 ? -12.346 16.951 4.156 1.00 80.19 184 GLN A CA 1
ATOM 1533 C C . GLN A 1 184 ? -11.590 17.483 2.940 1.00 80.19 184 GLN A C 1
ATOM 1535 O O . GLN A 1 184 ? -11.543 18.689 2.705 1.00 80.19 184 GLN A O 1
ATOM 1540 N N . GLU A 1 185 ? -10.971 16.596 2.173 1.00 79.00 185 GLU A N 1
ATOM 1541 C CA . GLU A 1 185 ? -10.439 16.950 0.861 1.00 79.00 185 GLU A CA 1
ATOM 1542 C C . GLU A 1 185 ? -11.596 17.181 -0.128 1.00 79.00 185 GLU A C 1
ATOM 1544 O O . GLU A 1 185 ? -12.621 16.491 -0.081 1.00 79.00 185 GLU A O 1
ATOM 1549 N N . LEU A 1 186 ? -11.445 18.160 -1.020 1.00 84.00 186 LEU A N 1
ATOM 1550 C CA . LEU A 1 186 ? -12.500 18.606 -1.924 1.00 84.00 186 LEU A CA 1
ATOM 1551 C C . LEU A 1 186 ? -12.962 17.498 -2.873 1.00 84.00 186 LEU A C 1
ATOM 1553 O O . LEU A 1 186 ? -14.162 17.265 -2.977 1.00 84.00 186 LEU A O 1
ATOM 1557 N N . ILE A 1 187 ? -12.046 16.814 -3.562 1.00 82.69 187 ILE A N 1
ATOM 1558 C CA . ILE A 1 187 ? -12.428 15.817 -4.572 1.00 82.69 187 ILE A CA 1
ATOM 1559 C C . ILE A 1 187 ? -13.179 14.630 -3.944 1.00 82.69 187 ILE A C 1
ATOM 1561 O O . ILE A 1 187 ? -14.291 14.354 -4.403 1.00 82.69 187 ILE A O 1
ATOM 1565 N N . PRO A 1 188 ? -12.691 13.999 -2.853 1.00 80.69 188 PRO A N 1
ATOM 1566 C CA . PRO A 1 188 ? -13.446 12.960 -2.150 1.00 80.69 188 PRO A CA 1
ATOM 1567 C C . PRO A 1 188 ? -14.813 13.426 -1.641 1.00 80.69 188 PRO A C 1
ATOM 1569 O O . PRO A 1 188 ? -15.790 12.679 -1.701 1.00 80.69 188 PRO A O 1
ATOM 1572 N N . PHE A 1 189 ? -14.909 14.668 -1.156 1.00 83.06 189 PHE A N 1
ATOM 1573 C CA . PHE A 1 189 ? -16.191 15.248 -0.764 1.00 83.06 189 PHE A CA 1
ATOM 1574 C C . PHE A 1 189 ? -17.151 15.340 -1.963 1.00 83.06 189 PHE A C 1
ATOM 1576 O O . PHE A 1 189 ? -18.283 14.867 -1.887 1.00 83.06 189 PHE A O 1
ATOM 1583 N N . MET A 1 190 ? -16.694 15.867 -3.104 1.00 82.94 190 MET A N 1
ATOM 1584 C CA . MET A 1 190 ? -17.532 16.001 -4.300 1.00 82.94 190 MET A CA 1
ATOM 1585 C C . MET A 1 190 ? -17.974 14.648 -4.864 1.00 82.94 190 MET A C 1
ATOM 1587 O O . MET A 1 190 ? -19.105 14.523 -5.335 1.00 82.94 190 MET A O 1
ATOM 1591 N N . MET A 1 191 ? -17.119 13.626 -4.812 1.00 78.94 191 MET A N 1
ATOM 1592 C CA . MET A 1 191 ? -17.493 12.270 -5.216 1.00 78.94 191 MET A CA 1
ATOM 1593 C C . MET A 1 191 ? -18.640 11.719 -4.374 1.00 78.94 191 MET A C 1
ATOM 1595 O O . MET A 1 191 ? -19.611 11.209 -4.931 1.00 78.94 191 MET A O 1
ATOM 1599 N N . LYS A 1 192 ? -18.560 11.874 -3.046 1.00 77.50 192 LYS A N 1
ATOM 1600 C CA . LYS A 1 192 ? -19.605 11.433 -2.115 1.00 77.50 192 LYS A CA 1
ATOM 1601 C C . LYS A 1 192 ? -20.949 12.091 -2.431 1.00 77.50 192 LYS A C 1
ATOM 1603 O O . LYS A 1 192 ? -21.969 11.411 -2.520 1.00 77.50 192 LYS A O 1
ATOM 1608 N N . GLU A 1 193 ? -20.944 13.402 -2.651 1.00 78.69 193 GLU A N 1
ATOM 1609 C CA . GLU A 1 193 ? -22.169 14.182 -2.856 1.00 78.69 193 GLU A CA 1
ATOM 1610 C C . GLU A 1 193 ? -22.794 13.956 -4.242 1.00 78.69 193 GLU A C 1
ATOM 1612 O O . GLU A 1 193 ? -24.015 13.856 -4.390 1.00 78.69 193 GLU A O 1
ATOM 1617 N N . THR A 1 194 ? -21.960 13.803 -5.273 1.00 75.38 194 THR A N 1
ATOM 1618 C CA . THR A 1 194 ? -22.428 13.562 -6.648 1.00 75.38 194 THR A CA 1
ATOM 1619 C C . THR A 1 194 ? -22.663 12.084 -6.965 1.00 75.38 194 THR A C 1
ATOM 1621 O O . THR A 1 194 ? -23.314 11.778 -7.967 1.00 75.38 194 THR A O 1
ATOM 1624 N N . LYS A 1 195 ? -22.170 11.166 -6.120 1.00 72.19 195 LYS A N 1
ATOM 1625 C CA . LYS A 1 195 ? -22.105 9.712 -6.364 1.00 72.19 195 LYS A CA 1
ATOM 1626 C C . LYS A 1 195 ? -21.393 9.365 -7.676 1.00 72.19 195 LYS A C 1
ATOM 1628 O O . LYS A 1 195 ? -21.783 8.441 -8.392 1.00 72.19 195 LYS A O 1
ATOM 1633 N N . LEU A 1 196 ? -20.379 10.151 -8.022 1.00 69.75 196 LEU A N 1
ATOM 1634 C CA . LEU A 1 196 ? -19.544 9.943 -9.198 1.00 69.75 196 LEU A CA 1
ATOM 1635 C C . LEU A 1 196 ? -18.174 9.398 -8.799 1.00 69.75 196 LEU A C 1
ATOM 1637 O O . LEU A 1 196 ? -17.643 9.741 -7.748 1.00 69.75 196 LEU A O 1
ATOM 1641 N N . SER A 1 197 ? -17.573 8.618 -9.697 1.00 66.94 197 SER A N 1
ATOM 1642 C CA . SER A 1 197 ? -16.176 8.198 -9.579 1.00 66.94 197 SER A CA 1
ATOM 1643 C C . SER A 1 197 ? -15.223 9.391 -9.699 1.00 66.94 197 SER A C 1
ATOM 1645 O O . SER A 1 197 ? -15.527 10.353 -10.415 1.00 66.94 197 SER A O 1
ATOM 1647 N N . TYR A 1 198 ? -14.031 9.288 -9.105 1.00 73.62 198 TYR A N 1
ATOM 1648 C CA . TYR A 1 198 ? -12.971 10.301 -9.195 1.00 73.62 198 TYR A CA 1
ATOM 1649 C C . TYR A 1 198 ? -12.774 10.876 -10.602 1.00 73.62 198 TYR A C 1
ATOM 1651 O O . TYR A 1 198 ? -12.859 12.083 -10.820 1.00 73.62 198 TYR A O 1
ATOM 1659 N N . SER A 1 199 ? -12.599 10.002 -11.597 1.00 71.19 199 SER A N 1
ATOM 1660 C CA . SER A 1 199 ? -12.395 10.388 -13.000 1.00 71.19 199 SER A CA 1
ATOM 1661 C C . SER A 1 199 ? -13.524 11.256 -13.561 1.00 71.19 199 SER A C 1
ATOM 1663 O O . SER A 1 199 ? -13.264 12.215 -14.286 1.00 71.19 199 SER A O 1
ATOM 1665 N N . LYS A 1 200 ? -14.777 10.958 -13.200 1.00 76.00 200 LYS A N 1
ATOM 1666 C CA . LYS A 1 200 ? -15.953 11.713 -13.646 1.00 76.00 200 LYS A CA 1
ATOM 1667 C C . LYS A 1 200 ? -16.056 13.061 -12.940 1.00 76.00 200 LYS A C 1
ATOM 1669 O O . LYS A 1 200 ? -16.432 14.035 -13.587 1.00 76.00 200 LYS A O 1
ATOM 1674 N N . VAL A 1 201 ? -15.703 13.129 -11.656 1.00 80.12 201 VAL A N 1
ATOM 1675 C CA . VAL A 1 201 ? -15.641 14.389 -10.896 1.00 80.12 201 VAL A CA 1
ATOM 1676 C C . VAL A 1 201 ? -14.571 15.310 -11.476 1.00 80.12 201 VAL A C 1
ATOM 1678 O O . VAL A 1 201 ? -14.867 16.458 -11.804 1.00 80.12 201 VAL A O 1
ATOM 1681 N N . ILE A 1 202 ? -13.359 14.796 -11.688 1.00 83.88 202 ILE A N 1
ATOM 1682 C CA . ILE A 1 202 ? -12.242 15.547 -12.272 1.00 83.88 202 ILE A CA 1
ATOM 1683 C C . ILE A 1 202 ? -12.588 16.051 -13.680 1.00 83.88 202 ILE A C 1
ATOM 1685 O O . ILE A 1 202 ? -12.384 17.230 -13.971 1.00 83.88 202 ILE A O 1
ATOM 1689 N N . ASP A 1 203 ? -13.173 15.212 -14.542 1.00 81.00 203 ASP A N 1
ATOM 1690 C CA . ASP A 1 203 ? -13.614 15.636 -15.879 1.00 81.00 203 ASP A CA 1
ATOM 1691 C C . ASP A 1 203 ? -14.743 16.675 -15.834 1.00 81.00 203 ASP A C 1
ATOM 1693 O O . ASP A 1 203 ? -14.782 17.581 -16.671 1.00 81.00 203 ASP A O 1
ATOM 1697 N N . ALA A 1 204 ? -15.681 16.555 -14.893 1.00 83.19 204 ALA A N 1
ATOM 1698 C CA . ALA A 1 204 ? -16.772 17.512 -14.743 1.00 83.19 204 ALA A CA 1
ATOM 1699 C C . ALA A 1 204 ? -16.247 18.885 -14.304 1.00 83.19 204 ALA A C 1
ATOM 1701 O O . ALA A 1 204 ? -16.599 19.891 -14.921 1.00 83.19 204 ALA A O 1
ATOM 1702 N N . ILE A 1 205 ? -15.340 18.921 -13.322 1.00 87.12 205 ILE A N 1
ATOM 1703 C CA . ILE A 1 205 ? -14.666 20.152 -12.892 1.00 87.12 205 ILE A CA 1
ATOM 1704 C C . ILE A 1 205 ? -13.865 20.754 -14.049 1.00 87.12 205 ILE A C 1
ATOM 1706 O O . ILE A 1 205 ? -13.974 21.950 -14.313 1.00 87.12 205 ILE A O 1
ATOM 1710 N N . ALA A 1 206 ? -13.107 19.932 -14.781 1.00 85.62 206 ALA A N 1
ATOM 1711 C CA . ALA A 1 206 ? -12.321 20.392 -15.920 1.00 85.62 206 ALA A CA 1
ATOM 1712 C C . ALA A 1 206 ? -13.187 21.053 -16.994 1.00 85.62 206 ALA A C 1
ATOM 1714 O O . ALA A 1 206 ? -12.843 22.123 -17.486 1.00 85.62 206 ALA A O 1
ATOM 1715 N N . LYS A 1 207 ? -14.327 20.446 -17.339 1.00 84.06 207 LYS A N 1
ATOM 1716 C CA . LYS A 1 207 ? -15.273 21.015 -18.309 1.00 84.06 207 LYS A CA 1
ATOM 1717 C C . LYS A 1 207 ? -15.894 22.309 -17.799 1.00 84.06 207 LYS A C 1
ATOM 1719 O O . LYS A 1 207 ? -15.950 23.283 -18.538 1.00 84.06 207 LYS A O 1
ATOM 1724 N N . MET A 1 208 ? -16.340 22.318 -16.546 1.00 84.75 208 MET A N 1
ATOM 1725 C CA . MET A 1 208 ? -16.981 23.478 -15.930 1.00 84.75 208 MET A CA 1
ATOM 1726 C C . MET A 1 208 ? -16.037 24.684 -15.852 1.00 84.75 208 MET A C 1
ATOM 1728 O O . MET A 1 208 ? -16.465 25.809 -16.088 1.00 84.75 208 MET A O 1
ATOM 1732 N N . LEU A 1 209 ? -14.753 24.451 -15.578 1.00 84.44 209 LEU A N 1
ATOM 1733 C CA . LEU A 1 209 ? -13.735 25.499 -15.481 1.00 84.44 209 LEU A CA 1
ATOM 1734 C C . LEU A 1 209 ? -12.921 25.690 -16.768 1.00 84.44 209 LEU A C 1
ATOM 1736 O O . LEU A 1 209 ? -11.944 26.434 -16.765 1.00 84.44 209 LEU A O 1
ATOM 1740 N N . ASN A 1 210 ? -13.295 25.026 -17.869 1.00 83.31 210 ASN A N 1
ATOM 1741 C CA . ASN A 1 210 ? -12.550 25.049 -19.133 1.00 83.31 210 ASN A CA 1
ATOM 1742 C C . ASN A 1 210 ? -11.041 24.753 -18.965 1.00 83.31 210 ASN A C 1
ATOM 1744 O O . ASN A 1 210 ? -10.188 25.339 -19.635 1.00 83.31 210 ASN A O 1
ATOM 1748 N N . ILE A 1 211 ? -10.692 23.820 -18.075 1.00 80.88 211 ILE A N 1
ATOM 1749 C CA . ILE A 1 211 ? -9.318 23.352 -17.890 1.00 80.88 211 ILE A CA 1
ATOM 1750 C C . ILE A 1 211 ? -9.008 22.339 -18.985 1.00 80.88 211 ILE A C 1
ATOM 1752 O O . ILE A 1 211 ? -9.432 21.183 -18.942 1.00 80.88 211 ILE A O 1
ATOM 1756 N N . TYR A 1 212 ? -8.195 22.762 -19.945 1.00 72.00 212 TYR A N 1
ATOM 1757 C CA . TYR A 1 212 ? -7.649 21.878 -20.963 1.00 72.00 212 TYR A CA 1
ATOM 1758 C C . TYR A 1 212 ? -6.218 21.485 -20.591 1.00 72.00 212 TYR A C 1
ATOM 1760 O O . TYR A 1 212 ? -5.386 22.303 -20.175 1.00 72.00 212 TYR A O 1
ATOM 1768 N N . VAL A 1 213 ? -5.922 20.197 -20.718 1.00 61.78 213 VAL A N 1
ATOM 1769 C CA . VAL A 1 213 ? -4.560 19.684 -20.599 1.00 61.78 213 VAL A CA 1
ATOM 1770 C C . VAL A 1 213 ? -4.072 19.375 -22.001 1.00 61.78 213 VAL A C 1
ATOM 1772 O O . VAL A 1 213 ? -4.654 18.545 -22.701 1.00 61.78 213 VAL A O 1
ATOM 1775 N N . GLY A 1 214 ? -3.053 20.124 -22.420 1.00 60.94 214 GLY A N 1
ATOM 1776 C CA . GLY A 1 214 ? -2.428 19.965 -23.716 1.00 60.94 214 GLY A CA 1
ATOM 1777 C C . GLY A 1 214 ? -1.699 18.632 -23.804 1.00 60.94 214 GLY A C 1
ATOM 1778 O O . GLY A 1 214 ? -1.245 18.062 -22.817 1.00 60.94 214 GLY A O 1
ATOM 1779 N N . TYR A 1 215 ? -1.588 18.142 -25.027 1.00 51.69 215 TYR A N 1
ATOM 1780 C CA . TYR A 1 215 ? -1.047 16.828 -25.327 1.00 51.69 215 TYR A CA 1
ATOM 1781 C C . TYR A 1 215 ? 0.436 16.656 -24.928 1.00 51.69 215 TYR A C 1
ATOM 1783 O O . TYR A 1 215 ? 0.836 15.599 -24.441 1.00 51.69 215 TYR A O 1
ATOM 1791 N N . TRP A 1 216 ? 1.240 17.708 -25.106 1.00 51.53 216 TRP A N 1
ATOM 1792 C CA . TRP A 1 216 ? 2.674 17.704 -24.796 1.00 51.53 216 TRP A CA 1
ATOM 1793 C C . TRP A 1 216 ? 2.954 17.733 -23.288 1.00 51.53 216 TRP A C 1
ATOM 1795 O O . TRP A 1 216 ? 3.978 17.218 -22.859 1.00 51.53 216 TRP A O 1
ATOM 1805 N N . ASP A 1 217 ? 2.010 18.221 -22.479 1.00 62.81 217 ASP A N 1
ATOM 1806 C CA . ASP A 1 217 ? 2.199 18.369 -21.032 1.00 62.81 217 ASP A CA 1
ATOM 1807 C C . ASP A 1 217 ? 2.078 17.028 -20.273 1.00 62.81 217 ASP A C 1
ATOM 1809 O O . ASP A 1 217 ? 2.570 16.900 -19.154 1.00 62.81 217 ASP A O 1
ATOM 1813 N N . ILE A 1 218 ? 1.412 16.020 -20.861 1.00 66.06 218 ILE A N 1
ATOM 1814 C CA . ILE A 1 218 ? 1.067 14.747 -20.190 1.00 66.06 218 ILE A CA 1
ATOM 1815 C C . ILE A 1 218 ? 2.203 13.714 -20.286 1.00 66.06 218 ILE A C 1
ATOM 1817 O O . ILE A 1 218 ? 2.306 12.825 -19.435 1.00 66.06 218 ILE A O 1
ATOM 1821 N N . LYS A 1 219 ? 3.052 13.788 -21.322 1.00 63.72 219 LYS A N 1
ATOM 1822 C CA . LYS A 1 219 ? 4.030 12.733 -21.645 1.00 63.72 219 LYS A CA 1
ATOM 1823 C C . LYS A 1 219 ? 5.048 12.524 -20.516 1.00 63.72 219 LYS A C 1
ATOM 1825 O O . LYS A 1 219 ? 5.243 11.384 -20.083 1.00 63.72 219 LYS A O 1
ATOM 1830 N N . ASP A 1 220 ? 5.572 13.619 -19.971 1.00 59.91 220 ASP A N 1
ATOM 1831 C CA . ASP A 1 220 ? 6.673 13.638 -18.992 1.00 59.91 220 ASP A CA 1
ATOM 1832 C C . ASP A 1 220 ? 6.225 13.420 -17.541 1.00 59.91 220 ASP A C 1
ATOM 1834 O O . ASP A 1 220 ? 6.986 13.587 -16.588 1.00 59.91 220 ASP A O 1
ATOM 1838 N N . ILE A 1 221 ? 4.968 13.027 -17.350 1.00 61.25 221 ILE A N 1
ATOM 1839 C CA . ILE A 1 221 ? 4.407 12.859 -16.018 1.00 61.25 221 ILE A CA 1
ATOM 1840 C C . ILE A 1 221 ? 4.706 11.484 -15.477 1.00 61.25 221 ILE A C 1
ATOM 1842 O O . ILE A 1 221 ? 4.324 10.462 -16.054 1.00 61.25 221 ILE A O 1
ATOM 1846 N N . VAL A 1 222 ? 5.339 11.495 -14.312 1.00 60.16 222 VAL A N 1
ATOM 1847 C CA . VAL A 1 222 ? 5.510 10.336 -13.452 1.00 60.16 222 VAL A CA 1
ATOM 1848 C C . VAL A 1 222 ? 4.320 10.302 -12.499 1.00 60.16 222 VAL A C 1
ATOM 1850 O O . VAL A 1 222 ? 4.134 11.216 -11.694 1.00 60.16 222 VAL A O 1
ATOM 1853 N N . LEU A 1 223 ? 3.484 9.272 -12.634 1.00 50.97 223 LEU A N 1
ATOM 1854 C CA . LEU A 1 223 ? 2.408 9.018 -11.681 1.00 50.97 223 LEU A CA 1
ATOM 1855 C C . LEU A 1 223 ? 3.027 8.569 -10.348 1.00 50.97 223 LEU A C 1
ATOM 1857 O O . LEU A 1 223 ? 3.930 7.729 -10.370 1.00 50.97 223 LEU A O 1
ATOM 1861 N N . PRO A 1 224 ? 2.564 9.084 -9.198 1.00 50.16 224 PRO A N 1
ATOM 1862 C CA . PRO A 1 224 ? 2.922 8.505 -7.910 1.00 50.16 224 PRO A CA 1
ATOM 1863 C C . PRO A 1 224 ? 2.397 7.060 -7.825 1.00 50.16 224 PRO A C 1
ATOM 1865 O O . PRO A 1 224 ? 1.309 6.757 -8.311 1.00 50.16 224 PRO A O 1
ATOM 1868 N N . GLU A 1 225 ? 3.153 6.158 -7.192 1.00 42.69 225 GLU A N 1
ATOM 1869 C CA . GLU A 1 225 ? 2.841 4.715 -7.099 1.00 42.69 225 GLU A CA 1
ATOM 1870 C C . GLU A 1 225 ? 1.529 4.382 -6.339 1.00 42.69 225 GLU A C 1
ATOM 1872 O O . GLU A 1 225 ? 1.153 3.214 -6.231 1.00 42.69 225 GLU A O 1
ATOM 1877 N N . SER A 1 226 ? 0.810 5.382 -5.813 1.00 40.47 226 SER A N 1
ATOM 1878 C CA . SER A 1 226 ? -0.288 5.228 -4.847 1.00 40.47 226 SER A CA 1
ATOM 1879 C C . SER A 1 226 ? -1.720 5.422 -5.373 1.00 40.47 226 SER A C 1
ATOM 1881 O O . SER A 1 226 ? -2.651 5.303 -4.583 1.00 40.47 226 SER A O 1
ATOM 1883 N N . GLU A 1 227 ? -1.959 5.676 -6.663 1.00 39.59 227 GLU A N 1
ATOM 1884 C CA . GLU A 1 227 ? -3.332 5.812 -7.198 1.00 39.59 227 GLU A CA 1
ATOM 1885 C C . GLU A 1 227 ? -3.897 4.462 -7.690 1.00 39.59 227 GLU A C 1
ATOM 1887 O O . GLU A 1 227 ? -3.999 4.171 -8.888 1.00 39.59 227 GLU A O 1
ATOM 1892 N N . THR A 1 228 ? -4.245 3.594 -6.738 1.00 37.00 228 THR A N 1
ATOM 1893 C CA . THR A 1 228 ? -5.083 2.405 -6.973 1.00 37.00 228 THR A CA 1
ATOM 1894 C C . THR A 1 228 ? -6.566 2.782 -6.969 1.00 37.00 228 THR A C 1
ATOM 1896 O O . THR A 1 228 ? -6.983 3.586 -6.142 1.00 37.00 228 THR A O 1
ATOM 1899 N N . ASN A 1 229 ? -7.339 2.186 -7.888 1.00 45.38 229 ASN A N 1
ATOM 1900 C CA . ASN A 1 229 ? -8.802 2.289 -8.010 1.00 45.38 229 ASN A CA 1
ATOM 1901 C C . ASN A 1 229 ? -9.501 2.354 -6.640 1.00 45.38 229 ASN A C 1
ATOM 1903 O O . ASN A 1 229 ? -9.215 1.537 -5.765 1.00 45.38 229 ASN A O 1
ATOM 1907 N N . GLU A 1 230 ? -10.435 3.292 -6.482 1.00 53.22 230 GLU A N 1
ATOM 1908 C CA . GLU A 1 230 ? -11.071 3.632 -5.198 1.00 53.22 230 GLU A CA 1
ATOM 1909 C C . GLU A 1 230 ? -11.804 2.448 -4.549 1.00 53.22 230 GLU A C 1
ATOM 1911 O O . GLU A 1 230 ? -11.774 2.312 -3.320 1.00 53.22 230 GLU A O 1
ATOM 1916 N N . ASP A 1 231 ? -12.315 1.537 -5.381 1.00 58.03 231 ASP A N 1
ATOM 1917 C CA . ASP A 1 231 ? -13.088 0.357 -4.986 1.00 58.03 231 ASP A CA 1
ATOM 1918 C C . ASP A 1 231 ? -12.233 -0.898 -4.738 1.00 58.03 231 ASP A C 1
ATOM 1920 O O . ASP A 1 231 ? -12.762 -1.924 -4.315 1.00 58.03 231 ASP A O 1
ATOM 1924 N N . THR A 1 232 ? -10.915 -0.854 -4.986 1.00 61.34 232 THR A N 1
ATOM 1925 C CA . THR A 1 232 ? -10.035 -2.036 -4.902 1.00 61.34 232 THR A CA 1
ATOM 1926 C C . THR A 1 232 ? -8.859 -1.823 -3.952 1.00 61.34 232 THR A C 1
ATOM 1928 O O . THR A 1 232 ? -8.134 -0.834 -4.060 1.00 61.34 232 THR A O 1
ATOM 1931 N N . ILE A 1 233 ? -8.604 -2.783 -3.063 1.00 75.50 233 ILE A N 1
ATOM 1932 C CA . ILE A 1 233 ? -7.362 -2.866 -2.288 1.00 75.50 233 ILE A CA 1
ATOM 1933 C C . ILE A 1 233 ? -6.478 -3.933 -2.915 1.00 75.50 233 ILE A C 1
ATOM 1935 O O . ILE A 1 233 ? -6.857 -5.100 -2.971 1.00 75.50 233 ILE A O 1
ATOM 1939 N N . ILE A 1 234 ? -5.277 -3.538 -3.340 1.00 77.44 234 ILE A N 1
ATOM 1940 C CA . ILE A 1 234 ? -4.256 -4.479 -3.801 1.00 77.44 234 ILE A CA 1
ATOM 1941 C C . ILE A 1 234 ? -3.356 -4.846 -2.623 1.00 77.44 234 ILE A C 1
ATOM 1943 O O . ILE A 1 234 ? -2.623 -4.005 -2.101 1.00 77.44 234 ILE A O 1
ATOM 1947 N N . LEU A 1 235 ? -3.419 -6.111 -2.235 1.00 86.62 235 LEU A N 1
ATOM 1948 C CA . LEU A 1 235 ? -2.519 -6.782 -1.311 1.00 86.62 235 LEU A CA 1
ATOM 1949 C C . LEU A 1 235 ? -1.389 -7.459 -2.089 1.00 86.62 235 LEU A C 1
ATOM 1951 O O . LEU A 1 235 ? -1.551 -7.786 -3.261 1.00 86.62 235 LEU A O 1
ATOM 1955 N N . GLU A 1 236 ? -0.247 -7.689 -1.449 1.00 82.50 236 GLU A N 1
ATOM 1956 C CA . GLU A 1 236 ? 0.903 -8.335 -2.093 1.00 82.50 236 GLU A CA 1
ATOM 1957 C C . GLU A 1 236 ? 1.338 -9.572 -1.314 1.00 82.50 236 GLU A C 1
ATOM 1959 O O . GLU A 1 236 ? 1.437 -9.545 -0.090 1.00 82.50 236 GLU A O 1
ATOM 1964 N N . ARG A 1 237 ? 1.665 -10.648 -2.027 1.00 89.19 237 ARG A N 1
ATOM 1965 C CA . ARG A 1 237 ? 2.288 -11.843 -1.456 1.00 89.19 237 ARG A CA 1
ATOM 1966 C C . ARG A 1 237 ? 3.601 -12.117 -2.164 1.00 89.19 237 ARG A C 1
ATOM 1968 O O . ARG A 1 237 ? 3.685 -11.995 -3.383 1.00 89.19 237 ARG A O 1
ATOM 1975 N N . LYS A 1 238 ? 4.605 -12.507 -1.384 1.00 84.75 238 LYS A N 1
ATOM 1976 C CA . LYS A 1 238 ? 5.890 -12.976 -1.886 1.00 84.75 238 LYS A CA 1
ATOM 1977 C C . LYS A 1 238 ? 6.478 -14.009 -0.940 1.00 84.75 238 LYS A C 1
ATOM 1979 O O . LYS A 1 238 ? 6.536 -13.758 0.264 1.00 84.75 238 LYS A O 1
ATOM 1984 N N . GLN A 1 239 ? 6.957 -15.116 -1.481 1.00 87.31 239 GLN A N 1
ATOM 1985 C CA . GLN A 1 239 ? 7.728 -16.096 -0.744 1.00 87.31 239 GLN A CA 1
ATOM 1986 C C . GLN A 1 239 ? 9.141 -15.562 -0.503 1.00 87.31 239 GLN A C 1
ATOM 1988 O O . GLN A 1 239 ? 9.807 -15.018 -1.389 1.00 87.31 239 GLN A O 1
ATOM 1993 N N . LEU A 1 240 ? 9.578 -15.654 0.750 1.00 89.19 240 LEU A N 1
ATOM 1994 C CA . LEU A 1 240 ? 10.875 -15.156 1.179 1.00 89.19 240 LEU A CA 1
ATOM 1995 C C . LEU A 1 240 ? 11.834 -16.316 1.401 1.00 89.19 240 LEU A C 1
ATOM 1997 O O . LEU A 1 240 ? 11.507 -17.274 2.099 1.00 89.19 240 LEU A O 1
ATOM 2001 N N . GLU A 1 241 ? 13.026 -16.182 0.832 1.00 89.00 241 GLU A N 1
ATOM 2002 C CA . GLU A 1 241 ? 14.086 -17.168 0.982 1.00 89.00 241 GLU A CA 1
ATOM 2003 C C . GLU A 1 241 ? 14.724 -17.089 2.377 1.00 89.00 241 GLU A C 1
ATOM 2005 O O . GLU A 1 241 ? 14.971 -15.979 2.877 1.00 89.00 241 GLU A O 1
ATOM 2010 N N . PRO A 1 242 ? 15.031 -18.239 3.003 1.00 93.19 242 PRO A N 1
ATOM 2011 C CA . PRO A 1 242 ? 15.798 -18.274 4.236 1.00 93.19 242 PRO A CA 1
ATOM 2012 C C . PRO A 1 242 ? 17.173 -17.625 4.060 1.00 93.19 242 PRO A C 1
ATOM 2014 O O . PRO A 1 242 ? 17.803 -17.714 3.004 1.00 93.19 242 PRO A O 1
ATOM 2017 N N . ILE A 1 243 ? 17.671 -16.992 5.119 1.00 91.88 243 ILE A N 1
ATOM 2018 C CA . ILE A 1 243 ? 19.030 -16.453 5.143 1.00 91.88 243 ILE A CA 1
ATOM 2019 C C . ILE A 1 243 ? 19.967 -17.390 5.896 1.00 91.88 243 ILE A C 1
ATOM 2021 O O . ILE A 1 243 ? 19.627 -17.916 6.953 1.00 91.88 243 ILE A O 1
ATOM 2025 N N . ASP A 1 244 ? 21.182 -17.534 5.376 1.00 87.88 244 ASP A N 1
ATOM 2026 C CA . ASP A 1 244 ? 22.274 -18.161 6.112 1.00 87.88 244 ASP A CA 1
ATOM 2027 C C . ASP A 1 244 ? 22.677 -17.263 7.295 1.00 87.88 244 ASP A C 1
ATOM 2029 O O . ASP A 1 244 ? 23.011 -16.086 7.109 1.00 87.88 244 ASP A O 1
ATOM 2033 N N . LEU A 1 245 ? 22.595 -17.811 8.510 1.00 88.62 245 LEU A N 1
ATOM 2034 C CA . LEU A 1 245 ? 22.947 -17.126 9.753 1.00 88.62 245 LEU A CA 1
ATOM 2035 C C . LEU A 1 245 ? 24.431 -17.271 10.099 1.00 88.62 245 LEU A C 1
ATOM 2037 O O . LEU A 1 245 ? 24.980 -16.382 10.755 1.00 88.62 245 LEU A O 1
ATOM 2041 N N . GLU A 1 246 ? 25.099 -18.334 9.641 1.00 85.81 246 GLU A N 1
ATOM 2042 C CA . GLU A 1 246 ? 26.508 -18.594 9.961 1.00 85.81 246 GLU A CA 1
ATOM 2043 C C . GLU A 1 246 ? 27.402 -17.472 9.428 1.00 85.81 246 GLU A C 1
ATOM 2045 O O . GLU A 1 246 ? 28.327 -17.018 10.110 1.00 85.81 246 GLU A O 1
ATOM 2050 N N . ARG A 1 247 ? 27.059 -16.920 8.254 1.00 83.38 247 ARG A N 1
ATOM 2051 C CA . ARG A 1 247 ? 27.772 -15.782 7.650 1.00 83.38 247 ARG A CA 1
ATOM 2052 C C . ARG A 1 247 ? 27.837 -14.536 8.540 1.00 83.38 247 ARG A C 1
ATOM 2054 O O . ARG A 1 247 ? 28.717 -13.697 8.334 1.00 83.38 247 ARG A O 1
ATOM 2061 N N . PHE A 1 248 ? 26.911 -14.380 9.491 1.00 87.00 248 PHE A N 1
ATOM 2062 C CA . PHE A 1 248 ? 26.868 -13.216 10.376 1.00 87.00 248 PHE A CA 1
ATOM 2063 C C . PHE A 1 248 ? 27.779 -13.347 11.593 1.00 87.00 248 PHE A C 1
ATOM 2065 O O . PHE A 1 248 ? 28.084 -12.320 12.193 1.00 87.00 248 PHE A O 1
ATOM 2072 N N . GLY A 1 249 ? 28.240 -14.553 11.946 1.00 85.06 249 GLY A N 1
ATOM 2073 C CA . GLY A 1 249 ? 29.186 -14.759 13.047 1.00 85.06 249 GLY A CA 1
ATOM 2074 C C . GLY A 1 249 ? 28.699 -14.209 14.392 1.00 85.06 249 GLY A C 1
ATOM 2075 O O . GLY A 1 249 ? 29.471 -13.539 15.082 1.00 85.06 249 GLY A O 1
ATOM 2076 N N . PHE A 1 250 ? 27.422 -14.431 14.730 1.00 89.44 250 PHE A N 1
ATOM 2077 C CA . PHE A 1 250 ? 26.843 -13.970 15.994 1.00 89.44 250 PHE A CA 1
ATOM 2078 C C . PHE A 1 250 ? 27.625 -14.503 17.199 1.00 89.44 250 PHE A C 1
ATOM 2080 O O . PHE A 1 250 ? 28.079 -15.647 17.226 1.00 89.44 250 PHE A O 1
ATOM 2087 N N . GLU A 1 251 ? 27.789 -13.654 18.207 1.00 84.38 251 GLU A N 1
ATOM 2088 C CA . GLU A 1 251 ? 28.445 -14.026 19.451 1.00 84.38 251 GLU A CA 1
ATOM 2089 C C . GLU A 1 251 ? 27.447 -14.741 20.369 1.00 84.38 251 GLU A C 1
ATOM 2091 O O . GLU A 1 251 ? 26.331 -14.273 20.572 1.00 84.38 251 GLU A O 1
ATOM 2096 N N . GLY A 1 252 ? 27.867 -15.843 21.000 1.00 70.75 252 GLY A N 1
ATOM 2097 C CA . GLY A 1 252 ? 27.037 -16.555 21.985 1.00 70.75 252 GLY A CA 1
ATOM 2098 C C . GLY A 1 252 ? 26.838 -15.802 23.311 1.00 70.75 252 GLY A C 1
ATOM 2099 O O . GLY A 1 252 ? 26.125 -16.279 24.195 1.00 70.75 252 GLY A O 1
ATOM 2100 N N . LYS A 1 253 ? 27.479 -14.636 23.478 1.00 71.44 253 LYS A N 1
ATOM 2101 C CA . LYS A 1 253 ? 27.393 -13.784 24.671 1.00 71.44 253 LYS A CA 1
ATOM 2102 C C . LYS A 1 253 ? 26.551 -12.544 24.376 1.00 71.44 253 LYS A C 1
ATOM 2104 O O . LYS A 1 253 ? 26.655 -11.953 23.307 1.00 71.44 253 LYS A O 1
ATOM 2109 N N . MET A 1 254 ? 25.731 -12.142 25.344 1.00 69.88 254 MET A N 1
ATOM 2110 C CA . MET A 1 254 ? 24.887 -10.954 25.222 1.00 69.88 254 MET A CA 1
ATOM 2111 C C . MET A 1 254 ? 25.689 -9.667 25.333 1.00 69.88 254 MET A C 1
ATOM 2113 O O . MET A 1 254 ? 26.630 -9.569 26.122 1.00 69.88 254 MET A O 1
ATOM 2117 N N . HIS A 1 255 ? 25.227 -8.639 24.628 1.00 80.31 255 HIS A N 1
ATOM 2118 C CA . HIS A 1 255 ? 25.654 -7.282 24.919 1.00 80.31 255 HIS A CA 1
ATOM 2119 C C . HIS A 1 255 ? 25.054 -6.818 26.262 1.00 80.31 255 HIS A C 1
ATOM 2121 O O . HIS A 1 255 ? 23.838 -6.939 26.436 1.00 80.31 255 HIS A O 1
ATOM 2127 N N . PRO A 1 256 ? 25.841 -6.239 27.192 1.00 76.75 256 PRO A N 1
ATOM 2128 C CA . PRO A 1 256 ? 25.346 -5.795 28.501 1.00 76.75 256 PRO A CA 1
ATOM 2129 C C . PRO A 1 256 ? 24.126 -4.864 28.424 1.00 76.75 256 PRO A C 1
ATOM 2131 O O . PRO A 1 256 ? 23.187 -4.997 29.210 1.00 76.75 256 PRO A O 1
ATOM 2134 N N . ASN A 1 257 ? 24.086 -3.983 27.419 1.00 77.56 257 ASN A N 1
ATOM 2135 C CA . ASN A 1 257 ? 22.998 -3.009 27.262 1.00 77.56 257 ASN A CA 1
ATOM 2136 C C . ASN A 1 257 ? 21.623 -3.647 27.015 1.00 77.56 257 ASN A C 1
ATOM 2138 O O . ASN A 1 257 ? 20.614 -3.021 27.321 1.00 77.56 257 ASN A O 1
ATOM 2142 N N . LEU A 1 258 ? 21.558 -4.901 26.552 1.00 74.50 258 LEU A N 1
ATOM 2143 C CA . LEU A 1 258 ? 20.291 -5.627 26.394 1.00 74.50 258 LEU A CA 1
ATOM 2144 C C . LEU A 1 258 ? 19.521 -5.691 27.723 1.00 74.50 258 LEU A C 1
ATOM 2146 O O . LEU A 1 258 ? 18.319 -5.446 27.762 1.00 74.50 258 LEU A O 1
ATOM 2150 N N . LYS A 1 259 ? 20.241 -5.918 28.826 1.00 78.62 259 LYS A N 1
ATOM 2151 C CA . LYS A 1 259 ? 19.677 -5.953 30.177 1.00 78.62 259 LYS A CA 1
ATOM 2152 C C . LYS A 1 259 ? 19.660 -4.579 30.848 1.00 78.62 259 LYS A C 1
ATOM 2154 O O . LYS A 1 259 ? 18.676 -4.237 31.491 1.00 78.62 259 LYS A O 1
ATOM 2159 N N . TRP A 1 260 ? 20.739 -3.804 30.719 1.00 77.12 260 TRP A N 1
ATOM 2160 C CA . TRP A 1 260 ? 20.933 -2.572 31.498 1.00 77.12 260 TRP A CA 1
ATOM 2161 C C . TRP A 1 260 ? 20.123 -1.392 30.960 1.00 77.12 260 TRP A C 1
ATOM 2163 O O . TRP A 1 260 ? 19.592 -0.614 31.746 1.00 77.12 260 TRP A O 1
ATOM 2173 N N . VAL A 1 261 ? 20.021 -1.280 29.635 1.00 74.75 261 VAL A N 1
ATOM 2174 C CA . VAL A 1 261 ? 19.318 -0.182 28.955 1.00 74.75 261 VAL A CA 1
ATOM 2175 C C . VAL A 1 261 ? 17.896 -0.607 28.606 1.00 74.75 261 VAL A C 1
ATOM 2177 O O . VAL A 1 261 ? 16.946 0.111 28.892 1.00 74.75 261 VAL A O 1
ATOM 2180 N N . TYR A 1 262 ? 17.739 -1.806 28.039 1.00 75.25 262 TYR A N 1
ATOM 2181 C CA . TYR A 1 262 ? 16.458 -2.264 27.491 1.00 75.25 262 TYR A CA 1
ATOM 2182 C C . TYR A 1 262 ? 15.671 -3.211 28.417 1.00 75.25 262 TYR A C 1
ATOM 2184 O O . TYR A 1 262 ? 14.593 -3.671 28.051 1.00 75.25 262 TYR A O 1
ATOM 2192 N N . GLY A 1 263 ? 16.188 -3.536 29.610 1.00 77.50 263 GLY A N 1
ATOM 2193 C CA . GLY A 1 263 ? 15.466 -4.345 30.604 1.00 77.50 263 GLY A CA 1
ATOM 2194 C C . GLY A 1 263 ? 15.116 -5.769 30.148 1.00 77.50 263 GLY A C 1
ATOM 2195 O O . GLY A 1 263 ? 14.169 -6.377 30.655 1.00 77.50 263 GLY A O 1
ATOM 2196 N N . LEU A 1 264 ? 15.835 -6.311 29.163 1.00 82.31 264 LEU A N 1
ATOM 2197 C CA . LEU A 1 264 ? 15.592 -7.646 28.628 1.00 82.31 264 LEU A CA 1
ATOM 2198 C C . LEU A 1 264 ? 16.394 -8.701 29.406 1.00 82.31 264 LEU A C 1
ATOM 2200 O O . LEU A 1 264 ? 17.574 -8.521 29.710 1.00 82.31 264 LEU A O 1
ATOM 2204 N N . SER A 1 265 ? 15.728 -9.802 29.745 1.00 84.75 265 SER A N 1
ATOM 2205 C CA . SER A 1 265 ? 16.277 -10.928 30.501 1.00 84.75 265 SER A CA 1
ATOM 2206 C C . SER A 1 265 ? 16.882 -11.997 29.584 1.00 84.75 265 SER A C 1
ATOM 2208 O O . SER A 1 265 ? 16.659 -11.997 28.372 1.00 84.75 265 SER A O 1
ATOM 2210 N N . ASP A 1 266 ? 17.612 -12.951 30.169 1.00 84.44 266 ASP A N 1
ATOM 2211 C CA . ASP A 1 266 ? 18.125 -14.119 29.439 1.00 84.44 266 ASP A CA 1
ATOM 2212 C C . ASP A 1 266 ? 16.985 -14.973 28.855 1.00 84.44 266 ASP A C 1
ATOM 2214 O O . ASP A 1 266 ? 17.110 -15.501 27.750 1.00 84.44 266 ASP A O 1
ATOM 2218 N N . TRP A 1 267 ? 15.840 -15.029 29.545 1.00 86.75 267 TRP A N 1
ATOM 2219 C CA . TRP A 1 267 ? 14.641 -15.708 29.054 1.00 86.75 267 TRP A CA 1
ATOM 2220 C C . TRP A 1 267 ? 14.069 -15.031 27.804 1.00 86.75 267 TRP A C 1
ATOM 2222 O O . TRP A 1 267 ? 13.708 -15.712 26.849 1.00 86.75 267 TRP A O 1
ATOM 2232 N N . ASP A 1 268 ? 14.042 -13.694 27.757 1.00 87.12 268 ASP A N 1
ATOM 2233 C CA . ASP A 1 268 ? 13.593 -12.968 26.559 1.00 87.12 268 ASP A CA 1
ATOM 2234 C C . ASP A 1 268 ? 14.517 -13.236 25.377 1.00 87.12 268 ASP A C 1
ATOM 2236 O O . ASP A 1 268 ? 14.068 -13.433 24.248 1.00 87.12 268 ASP A O 1
ATOM 2240 N N . ARG A 1 269 ? 15.827 -13.273 25.637 1.00 87.25 269 ARG A N 1
ATOM 2241 C CA . ARG A 1 269 ? 16.804 -13.632 24.613 1.00 87.25 269 ARG A CA 1
ATOM 2242 C C . ARG A 1 269 ? 16.501 -15.006 24.030 1.00 87.25 269 ARG A C 1
ATOM 2244 O O . ARG A 1 269 ? 16.518 -15.145 22.812 1.00 87.25 269 ARG A O 1
ATOM 2251 N N . GLU A 1 270 ? 16.251 -15.997 24.876 1.00 88.19 270 GLU A N 1
ATOM 2252 C CA . GLU A 1 270 ? 15.968 -17.365 24.440 1.00 88.19 270 GLU A CA 1
ATOM 2253 C C . GLU A 1 270 ? 14.636 -17.455 23.696 1.00 88.19 270 GLU A C 1
ATOM 2255 O O . GLU A 1 270 ? 14.596 -17.978 22.583 1.00 88.19 270 GLU A O 1
ATOM 2260 N N . LYS A 1 271 ? 13.572 -16.861 24.249 1.00 88.31 271 LYS A N 1
ATOM 2261 C CA . LYS A 1 271 ? 12.237 -16.848 23.643 1.00 88.31 271 LYS A CA 1
ATOM 2262 C C . LYS A 1 271 ? 12.232 -16.205 22.255 1.00 88.31 271 LYS A C 1
ATOM 2264 O O . LYS A 1 271 ? 11.699 -16.788 21.316 1.00 88.31 271 LYS A O 1
ATOM 2269 N N . TYR A 1 272 ? 12.832 -15.023 22.111 1.00 88.75 272 TYR A N 1
ATOM 2270 C CA . TYR A 1 272 ? 12.819 -14.264 20.853 1.00 88.75 272 TYR A CA 1
ATOM 2271 C C . TYR A 1 272 ? 14.072 -14.485 19.993 1.00 88.75 272 TYR A C 1
ATOM 2273 O O . TYR A 1 272 ? 14.266 -13.792 18.994 1.00 88.75 272 TYR A O 1
ATOM 2281 N N . ASN A 1 273 ? 14.926 -15.442 20.374 1.00 88.69 273 ASN A N 1
ATOM 2282 C CA . ASN A 1 273 ? 16.188 -15.773 19.713 1.00 88.69 273 ASN A CA 1
ATOM 2283 C C . ASN A 1 273 ? 17.046 -14.530 19.396 1.00 88.69 273 ASN A C 1
ATOM 2285 O O . ASN A 1 273 ? 17.457 -14.301 18.255 1.00 88.69 273 ASN A O 1
ATOM 2289 N N . ILE A 1 274 ? 17.264 -13.689 20.409 1.00 91.38 274 ILE A N 1
ATOM 2290 C CA . ILE A 1 274 ? 17.997 -12.429 20.261 1.00 91.38 274 ILE A CA 1
ATOM 2291 C C . ILE A 1 274 ? 19.499 -12.718 20.216 1.00 91.38 274 ILE A C 1
ATOM 2293 O O . ILE A 1 274 ? 20.059 -13.350 21.110 1.00 91.38 274 ILE A O 1
ATOM 2297 N N . GLN A 1 275 ? 20.159 -12.218 19.178 1.00 92.00 275 GLN A N 1
ATOM 2298 C CA . GLN A 1 275 ? 21.577 -12.434 18.912 1.00 92.00 275 GLN A CA 1
ATOM 2299 C C . GLN A 1 275 ? 22.374 -11.140 19.087 1.00 92.00 275 GLN A C 1
ATOM 2301 O O . GLN A 1 275 ? 21.820 -10.040 19.049 1.00 92.00 275 GLN A O 1
ATOM 2306 N N . TYR A 1 276 ? 23.692 -11.247 19.246 1.00 91.50 276 TYR A N 1
ATOM 2307 C CA . TYR A 1 276 ? 24.582 -10.088 19.224 1.00 91.50 276 TYR A CA 1
ATOM 2308 C C . TYR A 1 276 ? 25.612 -10.217 18.103 1.00 91.50 276 TYR A C 1
ATOM 2310 O O . TYR A 1 276 ? 26.367 -11.185 18.027 1.00 91.50 276 TYR A O 1
ATOM 2318 N N . ALA A 1 277 ? 25.649 -9.224 17.219 1.00 90.69 277 ALA A N 1
ATOM 2319 C CA . ALA A 1 277 ? 26.618 -9.144 16.137 1.00 90.69 277 ALA A CA 1
ATOM 2320 C C . ALA A 1 277 ? 27.818 -8.307 16.591 1.00 90.69 277 ALA A C 1
ATOM 2322 O O . ALA A 1 277 ? 27.885 -7.115 16.315 1.00 90.69 277 ALA A O 1
ATOM 2323 N N . GLY A 1 278 ? 28.753 -8.911 17.322 1.00 85.38 278 GLY A N 1
ATOM 2324 C CA . GLY A 1 278 ? 29.919 -8.207 17.861 1.00 85.38 278 GLY A CA 1
ATOM 2325 C C . GLY A 1 278 ? 31.121 -8.167 16.913 1.00 85.38 278 GLY A C 1
ATOM 2326 O O . GLY A 1 278 ? 31.001 -7.911 15.712 1.00 85.38 278 GLY A O 1
ATOM 2327 N N . LYS A 1 279 ? 32.320 -8.410 17.447 1.00 83.56 279 LYS A N 1
ATOM 2328 C CA . LYS A 1 279 ? 33.589 -8.247 16.715 1.00 83.56 279 LYS A CA 1
ATOM 2329 C C . LYS A 1 279 ? 33.731 -9.228 15.554 1.00 83.56 279 LYS A C 1
ATOM 2331 O O . LYS A 1 279 ? 34.297 -8.856 14.526 1.00 83.56 279 LYS A O 1
ATOM 2336 N N . ASN A 1 280 ? 33.194 -10.436 15.717 1.00 83.94 280 ASN A N 1
ATOM 2337 C CA . ASN A 1 280 ? 33.259 -11.512 14.726 1.00 83.94 280 ASN A CA 1
ATOM 2338 C C . ASN A 1 280 ? 32.270 -11.330 13.565 1.00 83.94 280 ASN A C 1
ATOM 2340 O O . ASN A 1 280 ? 32.333 -12.075 12.584 1.00 83.94 280 ASN A O 1
ATOM 2344 N N . CYS A 1 281 ? 31.383 -10.332 13.642 1.00 85.62 281 CYS A N 1
ATOM 2345 C CA . CYS A 1 281 ? 30.420 -10.080 12.586 1.00 85.62 281 CYS A CA 1
ATOM 2346 C C . CYS A 1 281 ? 31.098 -9.519 11.331 1.00 85.62 281 CYS A C 1
ATOM 2348 O O . CYS A 1 281 ? 31.738 -8.462 11.356 1.00 85.62 281 CYS A O 1
ATOM 2350 N N . LYS A 1 282 ? 30.934 -10.239 10.216 1.00 80.69 282 LYS A N 1
ATOM 2351 C CA . LYS A 1 282 ? 31.449 -9.850 8.894 1.00 80.69 282 LYS A CA 1
ATOM 2352 C C . LYS A 1 282 ? 30.534 -8.857 8.171 1.00 80.69 282 LYS A C 1
ATOM 2354 O O . LYS A 1 282 ? 30.985 -8.172 7.253 1.00 80.69 282 LYS A O 1
ATOM 2359 N N . ASP A 1 283 ? 29.268 -8.758 8.576 1.00 84.00 283 ASP A N 1
ATOM 2360 C CA . ASP A 1 283 ? 28.314 -7.805 8.013 1.00 84.00 283 ASP A CA 1
ATOM 2361 C C . ASP A 1 283 ? 28.485 -6.433 8.682 1.00 84.00 283 ASP A C 1
ATOM 2363 O O . ASP A 1 283 ? 28.189 -6.247 9.863 1.00 84.00 283 ASP A O 1
ATOM 2367 N N . LYS A 1 284 ? 28.966 -5.452 7.909 1.00 83.31 284 LYS A N 1
ATOM 2368 C CA . LYS A 1 284 ? 29.204 -4.086 8.397 1.00 83.31 284 LYS A CA 1
ATOM 2369 C C . LYS A 1 284 ? 27.936 -3.398 8.913 1.00 83.31 284 LYS A C 1
ATOM 2371 O O . LYS A 1 284 ? 28.050 -2.523 9.760 1.00 83.31 284 LYS A O 1
ATOM 2376 N N . ILE A 1 285 ? 26.757 -3.765 8.405 1.00 85.00 285 ILE A N 1
ATOM 2377 C CA . ILE A 1 285 ? 25.479 -3.159 8.797 1.00 85.00 285 ILE A CA 1
ATOM 2378 C C . ILE A 1 285 ? 25.061 -3.659 10.180 1.00 85.00 285 ILE A C 1
ATOM 2380 O O . ILE A 1 285 ? 24.550 -2.884 10.987 1.00 85.00 285 ILE A O 1
ATOM 2384 N N . LEU A 1 286 ? 25.272 -4.949 10.447 1.00 88.56 286 LEU A N 1
ATOM 2385 C CA . LEU A 1 286 ? 24.865 -5.590 11.699 1.00 88.56 286 LEU A CA 1
ATOM 2386 C C . LEU A 1 286 ? 25.910 -5.452 12.809 1.00 88.56 286 LEU A C 1
ATOM 2388 O O . LEU A 1 286 ? 25.578 -5.622 13.976 1.00 88.56 286 LEU A O 1
ATOM 2392 N N . LYS A 1 287 ? 27.165 -5.158 12.469 1.00 87.56 287 LYS A N 1
ATOM 2393 C CA . LYS A 1 287 ? 28.255 -5.073 13.440 1.00 87.56 287 LYS A CA 1
ATOM 2394 C C . LYS A 1 287 ? 27.958 -4.084 14.577 1.00 87.56 287 LYS A C 1
ATOM 2396 O O . LYS A 1 287 ? 27.521 -2.962 14.341 1.00 87.56 287 LYS A O 1
ATOM 2401 N N . ASN A 1 288 ? 28.262 -4.511 15.802 1.00 86.19 288 ASN A N 1
ATOM 2402 C CA . ASN A 1 288 ? 27.969 -3.863 17.082 1.00 86.19 288 ASN A CA 1
ATOM 2403 C C . ASN A 1 288 ? 26.471 -3.603 17.322 1.00 86.19 288 ASN A C 1
ATOM 2405 O O . ASN A 1 288 ? 26.089 -2.556 17.838 1.00 86.19 288 ASN A O 1
ATOM 2409 N N . ARG A 1 289 ? 25.599 -4.546 16.944 1.00 89.25 289 ARG A N 1
ATOM 2410 C CA . ARG A 1 289 ? 24.145 -4.404 17.123 1.00 89.25 289 ARG A CA 1
ATOM 2411 C C . ARG A 1 289 ? 23.494 -5.627 17.750 1.00 89.25 289 ARG A C 1
ATOM 2413 O O . ARG A 1 289 ? 23.909 -6.769 17.542 1.00 89.25 289 ARG A O 1
ATOM 2420 N N . ILE A 1 290 ? 22.429 -5.363 18.499 1.00 90.88 290 ILE A N 1
ATOM 2421 C CA . ILE A 1 290 ? 21.503 -6.361 19.030 1.00 90.88 290 ILE A CA 1
ATOM 2422 C C . ILE A 1 290 ? 20.571 -6.782 17.893 1.00 90.88 290 ILE A C 1
ATOM 2424 O O . ILE A 1 290 ? 19.891 -5.949 17.301 1.00 90.88 290 ILE A O 1
ATOM 2428 N N . CYS A 1 291 ? 20.562 -8.065 17.562 1.00 92.88 291 CYS A N 1
ATOM 2429 C CA . CYS A 1 291 ? 19.939 -8.608 16.364 1.00 92.88 291 CYS A CA 1
ATOM 2430 C C . CYS A 1 291 ? 18.704 -9.444 16.716 1.00 92.88 291 CYS A C 1
ATOM 2432 O O . CYS A 1 291 ? 18.805 -10.469 17.384 1.00 92.88 291 CYS A O 1
ATOM 2434 N N . PHE A 1 292 ? 17.546 -9.026 16.215 1.00 94.00 292 PHE A N 1
ATOM 2435 C CA . PHE A 1 292 ? 16.284 -9.754 16.290 1.00 94.00 292 PHE A CA 1
ATOM 2436 C C . PHE A 1 292 ? 16.080 -10.529 14.991 1.00 94.00 292 PHE A C 1
ATOM 2438 O O . PHE A 1 292 ? 16.067 -9.940 13.904 1.00 94.00 292 PHE A O 1
ATOM 2445 N N . LEU A 1 293 ? 15.930 -11.847 15.095 1.00 94.50 293 LEU A N 1
ATOM 2446 C CA . LEU A 1 293 ? 15.699 -12.703 13.937 1.00 94.50 293 LEU A CA 1
ATOM 2447 C C . LEU A 1 293 ? 14.226 -12.634 13.529 1.00 94.50 293 LEU A C 1
ATOM 2449 O O . LEU A 1 293 ? 13.333 -12.816 14.353 1.00 94.50 293 LEU A O 1
ATOM 2453 N N . VAL A 1 294 ? 13.970 -12.374 12.249 1.00 94.75 294 VAL A N 1
ATOM 2454 C CA . VAL A 1 294 ? 12.617 -12.294 11.692 1.00 94.75 294 VAL A CA 1
ATOM 2455 C C . VAL A 1 294 ? 12.328 -13.560 10.914 1.00 94.75 294 VAL A C 1
ATOM 2457 O O . VAL A 1 294 ? 13.061 -13.908 9.982 1.00 94.75 294 VAL A O 1
ATOM 2460 N N . LYS A 1 295 ? 11.238 -14.229 11.281 1.00 92.81 295 LYS A N 1
ATOM 2461 C CA . LYS A 1 295 ? 10.790 -15.455 10.635 1.00 92.81 295 LYS A CA 1
ATOM 2462 C C . LYS A 1 295 ? 9.625 -15.204 9.683 1.00 92.81 295 LYS A C 1
ATOM 2464 O O . LYS A 1 295 ? 8.806 -14.314 9.893 1.00 92.81 295 LYS A O 1
ATOM 2469 N N . HIS A 1 296 ? 9.557 -16.021 8.644 1.00 87.75 296 HIS A N 1
ATOM 2470 C CA . HIS A 1 296 ? 8.417 -16.156 7.748 1.00 87.75 296 HIS A CA 1
ATOM 2471 C C . HIS A 1 296 ? 8.293 -17.642 7.397 1.00 87.75 296 HIS A C 1
ATOM 2473 O O . HIS A 1 296 ? 9.289 -18.265 7.034 1.00 87.75 296 HIS A O 1
ATOM 2479 N N . ASN A 1 297 ? 7.106 -18.232 7.574 1.00 84.38 297 ASN A N 1
ATOM 2480 C CA . ASN A 1 297 ? 6.874 -19.675 7.405 1.00 84.38 297 ASN A CA 1
ATOM 2481 C C . ASN A 1 297 ? 7.913 -20.542 8.148 1.00 84.38 297 ASN A C 1
ATOM 2483 O O . ASN A 1 297 ? 8.555 -21.411 7.562 1.00 84.38 297 ASN A O 1
ATOM 2487 N N . ASN A 1 298 ? 8.126 -20.255 9.438 1.00 84.81 298 ASN A N 1
ATOM 2488 C CA . ASN A 1 298 ? 9.092 -20.919 10.331 1.00 84.81 298 ASN A CA 1
ATOM 2489 C C . ASN A 1 298 ? 10.577 -20.834 9.927 1.00 84.81 298 ASN A C 1
ATOM 2491 O O . ASN A 1 298 ? 11.428 -21.360 10.642 1.00 84.81 298 ASN A O 1
ATOM 2495 N N . SER A 1 299 ? 10.912 -20.130 8.847 1.00 92.06 299 SER A N 1
ATOM 2496 C CA . SER A 1 299 ? 12.291 -19.920 8.404 1.00 92.06 299 SER A CA 1
ATOM 2497 C C . SER A 1 299 ? 12.751 -18.503 8.720 1.00 92.06 299 SER A C 1
ATOM 2499 O O . SER A 1 299 ? 11.978 -17.557 8.582 1.00 92.06 299 SER A O 1
ATOM 2501 N N . VAL A 1 300 ? 14.010 -18.324 9.129 1.00 94.25 300 VAL A N 1
ATOM 2502 C CA . VAL A 1 300 ? 14.576 -16.980 9.331 1.00 94.25 300 VAL A CA 1
ATOM 2503 C C . VAL A 1 300 ? 14.878 -16.360 7.971 1.00 94.25 300 VAL A C 1
ATOM 2505 O O . VAL A 1 300 ? 15.681 -16.892 7.214 1.00 94.25 300 VAL A O 1
ATOM 2508 N N . VAL A 1 301 ? 14.248 -15.225 7.672 1.00 94.00 301 VAL A N 1
ATOM 2509 C CA . VAL A 1 301 ? 14.331 -14.531 6.369 1.00 94.00 301 VAL A CA 1
ATOM 2510 C C . VAL A 1 301 ? 14.951 -13.136 6.477 1.00 94.00 301 VAL A C 1
ATOM 2512 O O . VAL A 1 301 ? 15.189 -12.461 5.474 1.00 94.00 301 VAL A O 1
ATOM 2515 N N . GLY A 1 302 ? 15.205 -12.671 7.701 1.00 93.69 302 GLY A N 1
ATOM 2516 C CA . GLY A 1 302 ? 15.726 -11.337 7.960 1.00 93.69 302 GLY A CA 1
ATOM 2517 C C . GLY A 1 302 ? 16.264 -11.145 9.366 1.00 93.69 302 GLY A C 1
ATOM 2518 O O . GLY A 1 302 ? 15.969 -11.915 10.277 1.00 93.69 302 GLY A O 1
ATOM 2519 N N . VAL A 1 303 ? 17.026 -10.070 9.534 1.00 93.81 303 VAL A N 1
ATOM 2520 C CA . VAL A 1 303 ? 17.546 -9.593 10.813 1.00 93.81 303 VAL A CA 1
ATOM 2521 C C . VAL A 1 303 ? 17.240 -8.107 10.943 1.00 93.81 303 VAL A C 1
ATOM 2523 O O . VAL A 1 303 ? 17.574 -7.313 10.058 1.00 93.81 303 VAL A O 1
ATOM 2526 N N . VAL A 1 304 ? 16.636 -7.735 12.069 1.00 93.00 304 VAL A N 1
ATOM 2527 C CA . VAL A 1 304 ? 16.480 -6.345 12.507 1.00 93.00 304 VAL A CA 1
ATOM 2528 C C . VAL A 1 304 ? 17.522 -6.070 13.576 1.00 93.00 304 VAL A C 1
ATOM 2530 O O . VAL A 1 304 ? 17.582 -6.778 14.573 1.00 93.00 304 VAL A O 1
ATOM 2533 N N . ALA A 1 305 ? 18.343 -5.048 13.382 1.00 91.19 305 ALA A N 1
ATOM 2534 C CA . ALA A 1 305 ? 19.499 -4.771 14.218 1.00 91.19 305 ALA A CA 1
ATOM 2535 C C . ALA A 1 305 ? 19.362 -3.423 14.932 1.00 91.19 305 ALA A C 1
ATOM 2537 O O . ALA A 1 305 ? 19.428 -2.366 14.301 1.00 91.19 305 ALA A O 1
ATOM 2538 N N . LEU A 1 306 ? 19.196 -3.471 16.250 1.00 89.69 306 LEU A N 1
ATOM 2539 C CA . LEU A 1 306 ? 19.173 -2.323 17.149 1.00 89.69 306 LEU A CA 1
ATOM 2540 C C . LEU A 1 306 ? 20.600 -1.940 17.548 1.00 89.69 306 LEU A C 1
ATOM 2542 O O . LEU A 1 306 ? 21.394 -2.808 17.910 1.00 89.69 306 LEU A O 1
ATOM 2546 N N . ASN A 1 307 ? 20.932 -0.653 17.482 1.00 84.94 307 ASN A N 1
ATOM 2547 C CA . ASN A 1 307 ? 22.220 -0.152 17.949 1.00 84.94 307 ASN A CA 1
ATOM 2548 C C . ASN A 1 307 ? 22.448 -0.576 19.408 1.00 84.94 307 ASN A C 1
ATOM 2550 O O . ASN A 1 307 ? 21.555 -0.455 20.248 1.00 84.94 307 ASN A O 1
ATOM 2554 N N . SER A 1 308 ? 23.621 -1.145 19.695 1.00 81.50 308 SER A N 1
ATOM 2555 C CA . SER A 1 308 ? 23.933 -1.566 21.056 1.00 81.50 308 SER A CA 1
ATOM 2556 C C . SER A 1 308 ? 24.107 -0.371 21.994 1.00 81.50 308 SER A C 1
ATOM 2558 O O . SER A 1 308 ? 23.897 -0.532 23.195 1.00 81.50 308 SER A O 1
ATOM 2560 N N . MET A 1 309 ? 24.442 0.806 21.457 1.00 75.31 309 MET A N 1
ATOM 2561 C CA . MET A 1 309 ? 24.474 2.090 22.160 1.00 75.31 309 MET A CA 1
ATOM 2562 C C . MET A 1 309 ? 23.150 2.829 21.955 1.00 75.31 309 MET A C 1
ATOM 2564 O O . MET A 1 309 ? 22.602 2.799 20.852 1.00 75.31 309 MET A O 1
ATOM 2568 N N . ASP A 1 310 ? 22.650 3.478 23.005 1.00 70.81 310 ASP A N 1
ATOM 2569 C CA . ASP A 1 310 ? 21.559 4.444 22.872 1.00 70.81 310 ASP A CA 1
ATOM 2570 C C . ASP A 1 310 ? 22.067 5.766 22.261 1.00 70.81 310 ASP A C 1
ATOM 2572 O O . ASP A 1 310 ? 23.267 5.944 22.029 1.00 70.81 310 ASP A O 1
ATOM 2576 N N . GLU A 1 311 ? 21.138 6.662 21.930 1.00 71.00 311 GLU A N 1
ATOM 2577 C CA . GLU A 1 311 ? 21.437 7.935 21.262 1.00 71.00 311 GLU A CA 1
ATOM 2578 C C . GLU A 1 311 ? 22.328 8.832 22.137 1.00 71.00 311 GLU A C 1
ATOM 2580 O O . GLU A 1 311 ? 23.364 9.299 21.670 1.00 71.00 311 GLU A O 1
ATOM 2585 N N . ASP A 1 312 ? 22.020 8.949 23.432 1.00 69.38 312 ASP A N 1
ATOM 2586 C CA . ASP A 1 312 ? 22.793 9.745 24.396 1.00 69.38 312 ASP A CA 1
ATOM 2587 C C . ASP A 1 312 ? 24.236 9.233 24.570 1.00 69.38 312 ASP A C 1
ATOM 2589 O O . ASP A 1 312 ? 25.180 10.014 24.719 1.00 69.38 312 ASP A O 1
ATOM 2593 N N . MET A 1 313 ? 24.436 7.911 24.592 1.00 68.12 313 MET A N 1
ATOM 2594 C CA . MET A 1 313 ? 25.761 7.290 24.640 1.00 68.12 313 MET A CA 1
ATOM 2595 C C . MET A 1 313 ? 26.507 7.474 23.321 1.00 68.12 313 MET A C 1
ATOM 2597 O O . MET A 1 313 ? 27.722 7.673 23.345 1.00 68.12 313 MET A O 1
ATOM 2601 N N . PHE A 1 314 ? 25.803 7.418 22.187 1.00 66.25 314 PHE A N 1
ATOM 2602 C CA . PHE A 1 314 ? 26.391 7.647 20.871 1.00 66.25 314 PHE A CA 1
ATOM 2603 C C . PHE A 1 314 ? 26.903 9.087 20.741 1.00 66.25 314 PHE A C 1
ATOM 2605 O O . PHE A 1 314 ? 28.080 9.271 20.426 1.00 66.25 314 PHE A O 1
ATOM 2612 N N . GLU A 1 315 ? 26.074 10.079 21.082 1.00 67.12 315 GLU A N 1
ATOM 2613 C CA . GLU A 1 315 ? 26.420 11.509 21.058 1.00 67.12 315 GLU A CA 1
ATOM 2614 C C . GLU A 1 315 ? 27.627 11.839 21.944 1.00 67.12 315 GLU A C 1
ATOM 2616 O O . GLU A 1 315 ? 28.480 12.640 21.571 1.00 67.12 315 GLU A O 1
ATOM 2621 N N . LYS A 1 316 ? 27.759 11.178 23.099 1.00 68.50 316 LYS A N 1
ATOM 2622 C CA . LYS A 1 316 ? 28.919 11.353 23.992 1.00 68.50 316 LYS A CA 1
ATOM 2623 C C . LYS A 1 316 ? 30.201 10.703 23.475 1.00 68.50 316 LYS A C 1
ATOM 2625 O O . LYS A 1 316 ? 31.272 10.979 24.012 1.00 68.50 316 LYS A O 1
ATOM 2630 N N . SER A 1 317 ? 30.104 9.794 22.505 1.00 63.69 317 SER A N 1
ATOM 2631 C CA . SER A 1 317 ? 31.218 8.934 22.109 1.00 63.69 317 SER A CA 1
ATOM 2632 C C . SER A 1 317 ? 31.956 9.381 20.844 1.00 63.69 317 SER A C 1
ATOM 2634 O O . SER A 1 317 ? 33.123 9.006 20.714 1.00 63.69 317 SER A O 1
ATOM 2636 N N . HIS A 1 318 ? 31.341 10.134 19.917 1.00 53.50 318 HIS A N 1
ATOM 2637 C CA . HIS A 1 318 ? 31.904 10.416 18.580 1.00 53.50 318 HIS A CA 1
ATOM 2638 C C . HIS A 1 318 ? 31.760 11.881 18.119 1.00 53.50 318 HIS A C 1
ATOM 2640 O O . HIS A 1 318 ? 30.740 12.518 18.339 1.00 53.50 318 HIS A O 1
ATOM 2646 N N . ASP A 1 319 ? 32.792 12.356 17.408 1.00 46.97 319 ASP A N 1
ATOM 2647 C CA . ASP A 1 319 ? 33.017 13.741 16.949 1.00 46.97 319 ASP A CA 1
ATOM 2648 C C . ASP A 1 319 ? 32.950 13.861 15.400 1.00 46.97 319 ASP A C 1
ATOM 2650 O O . ASP A 1 319 ? 33.705 14.604 14.781 1.00 46.97 319 ASP A O 1
ATOM 2654 N N . THR A 1 320 ? 32.117 13.057 14.715 1.00 43.88 320 THR A N 1
ATOM 2655 C CA . THR A 1 320 ? 32.081 13.011 13.230 1.00 43.88 320 THR A CA 1
ATOM 2656 C C . THR A 1 320 ? 30.677 12.799 12.648 1.00 43.88 320 THR A C 1
ATOM 2658 O O . THR A 1 320 ? 29.804 12.231 13.293 1.00 43.88 320 THR A O 1
ATOM 2661 N N . GLU A 1 321 ? 30.503 13.264 11.405 1.00 43.69 321 GLU A N 1
ATOM 2662 C CA . GLU A 1 321 ? 29.300 13.464 10.567 1.00 43.69 321 GLU A CA 1
ATOM 2663 C C . GLU A 1 321 ? 28.337 12.263 10.332 1.00 43.69 321 GLU A C 1
ATOM 2665 O O . GLU A 1 321 ? 27.471 12.340 9.457 1.00 43.69 321 GLU A O 1
ATOM 2670 N N . ASP A 1 322 ? 28.427 11.160 11.082 1.00 50.91 322 ASP A N 1
ATOM 2671 C CA . ASP A 1 322 ? 27.562 9.983 10.902 1.00 50.91 322 ASP A CA 1
ATOM 2672 C C . ASP A 1 322 ? 26.275 10.063 11.750 1.00 50.91 322 ASP A C 1
ATOM 2674 O O . ASP A 1 322 ? 26.290 10.006 12.978 1.00 50.91 322 ASP A O 1
ATOM 2678 N N . TYR A 1 323 ? 25.122 10.147 11.077 1.00 56.94 323 TYR A N 1
ATOM 2679 C CA . TYR A 1 323 ? 23.801 10.222 11.716 1.00 56.94 323 TYR A CA 1
ATOM 2680 C C . TYR A 1 323 ? 23.457 8.913 12.457 1.00 56.94 323 TYR A C 1
ATOM 2682 O O . TYR A 1 323 ? 23.432 7.836 11.844 1.00 56.94 323 TYR A O 1
ATOM 2690 N N . TYR A 1 324 ? 23.129 8.995 13.754 1.00 66.06 324 TYR A N 1
ATOM 2691 C CA . TYR A 1 324 ? 22.687 7.849 14.557 1.00 66.06 324 TYR A CA 1
ATOM 2692 C C . TYR A 1 324 ? 21.467 7.166 13.918 1.00 66.06 324 TYR A C 1
ATOM 2694 O O . TYR A 1 324 ? 20.465 7.790 13.568 1.00 66.06 324 TYR A O 1
ATOM 2702 N N . LYS A 1 325 ? 21.542 5.839 13.759 1.00 73.44 325 LYS A N 1
ATOM 2703 C CA . LYS A 1 325 ? 20.421 5.005 13.302 1.00 73.44 325 LYS A CA 1
ATOM 2704 C C . LYS A 1 325 ? 20.162 3.901 14.309 1.00 73.44 325 LYS A C 1
ATOM 2706 O O . LYS A 1 325 ? 20.919 2.924 14.368 1.00 73.44 325 LYS A O 1
ATOM 2711 N N . ALA A 1 326 ? 19.063 4.042 15.049 1.00 80.56 326 ALA A N 1
ATOM 2712 C CA . ALA A 1 326 ? 18.644 3.077 16.059 1.00 80.56 326 ALA A CA 1
ATOM 2713 C C . ALA A 1 326 ? 18.448 1.681 15.451 1.00 80.56 326 ALA A C 1
ATOM 2715 O O . ALA A 1 326 ? 19.053 0.726 15.923 1.00 80.56 326 ALA A O 1
ATOM 2716 N N . TYR A 1 327 ? 17.703 1.563 14.349 1.00 85.25 327 TYR A N 1
ATOM 2717 C CA . TYR A 1 327 ? 17.427 0.282 13.694 1.00 85.25 327 TYR A CA 1
ATOM 2718 C C . TYR A 1 327 ? 17.999 0.212 12.277 1.00 85.25 327 TYR A C 1
ATOM 2720 O O . TYR A 1 327 ? 17.811 1.128 11.476 1.00 85.25 327 TYR A O 1
ATOM 2728 N N . LEU A 1 328 ? 18.639 -0.913 11.956 1.00 87.75 328 LEU A N 1
ATOM 2729 C CA . LEU A 1 328 ? 19.084 -1.289 10.615 1.00 87.75 328 LEU A CA 1
ATOM 2730 C C . LEU A 1 328 ? 18.633 -2.713 10.269 1.00 87.75 328 LEU A C 1
ATOM 2732 O O . LEU A 1 328 ? 18.129 -3.450 11.112 1.00 87.75 328 LEU A O 1
ATOM 2736 N N . PHE A 1 329 ? 18.808 -3.092 9.008 1.00 88.50 329 PHE A N 1
ATOM 2737 C CA . PHE A 1 329 ? 18.358 -4.364 8.453 1.00 88.50 329 PHE A CA 1
ATOM 2738 C C . PHE A 1 329 ? 19.499 -5.004 7.668 1.00 88.50 329 PHE A C 1
ATOM 2740 O O . PHE A 1 329 ? 20.234 -4.289 6.986 1.00 88.50 329 PHE A O 1
ATOM 2747 N N . ASN A 1 330 ? 19.639 -6.331 7.710 1.00 87.31 330 ASN A N 1
ATOM 2748 C CA . ASN A 1 330 ? 20.652 -6.994 6.887 1.00 87.31 330 ASN A CA 1
ATOM 2749 C C . ASN A 1 330 ? 20.394 -6.759 5.390 1.00 87.31 330 ASN A C 1
ATOM 2751 O O . ASN A 1 330 ? 19.252 -6.600 4.942 1.00 87.31 330 ASN A O 1
ATOM 2755 N N . LYS A 1 331 ? 21.465 -6.787 4.588 1.00 82.62 331 LYS A N 1
ATOM 2756 C CA . LYS A 1 331 ? 21.354 -6.589 3.139 1.00 82.62 331 LYS A CA 1
ATOM 2757 C C . LYS A 1 331 ? 20.395 -7.614 2.523 1.00 82.62 331 LYS A C 1
ATOM 2759 O O . LYS A 1 331 ? 20.504 -8.813 2.779 1.00 82.62 331 LYS A O 1
ATOM 2764 N N . GLY A 1 332 ? 19.478 -7.122 1.690 1.00 77.31 332 GLY A N 1
ATOM 2765 C CA . GLY A 1 332 ? 18.496 -7.939 0.974 1.00 77.31 332 GLY A CA 1
ATOM 2766 C C . GLY A 1 332 ? 17.216 -8.246 1.754 1.00 77.31 332 GLY A C 1
ATOM 2767 O O . GLY A 1 332 ? 16.271 -8.740 1.143 1.00 77.31 332 GLY A O 1
ATOM 2768 N N . PHE A 1 333 ? 17.133 -7.912 3.048 1.00 85.50 333 PHE A N 1
ATOM 2769 C CA . PHE A 1 333 ? 15.926 -8.166 3.830 1.00 85.50 333 PHE A CA 1
ATOM 2770 C C . PHE A 1 333 ? 14.731 -7.348 3.329 1.00 85.50 333 PHE A C 1
ATOM 2772 O O . PHE A 1 333 ? 14.782 -6.124 3.192 1.00 85.50 333 PHE A O 1
ATOM 2779 N N . LYS A 1 334 ? 13.625 -8.045 3.070 1.00 84.81 334 LYS A N 1
ATOM 2780 C CA . LYS A 1 334 ? 12.368 -7.479 2.581 1.00 84.81 334 LYS A CA 1
ATOM 2781 C C . LYS A 1 334 ? 11.386 -7.277 3.736 1.00 84.81 334 LYS A C 1
ATOM 2783 O O . LYS A 1 334 ? 10.374 -7.963 3.818 1.00 84.81 334 LYS A O 1
ATOM 2788 N N . LYS A 1 335 ? 11.671 -6.309 4.617 1.00 86.69 335 LYS A N 1
ATOM 2789 C CA . LYS A 1 335 ? 10.848 -6.031 5.813 1.00 86.69 335 LYS A CA 1
ATOM 2790 C C . LYS A 1 335 ? 9.361 -5.785 5.520 1.00 86.69 335 LYS A C 1
ATOM 2792 O O . LYS A 1 335 ? 8.518 -6.136 6.329 1.00 86.69 335 LYS A O 1
ATOM 2797 N N . SER A 1 336 ? 9.034 -5.230 4.351 1.00 87.12 336 SER A N 1
ATOM 2798 C CA . SER A 1 336 ? 7.648 -4.999 3.925 1.00 87.12 336 SER A CA 1
ATOM 2799 C C . SER A 1 336 ? 6.847 -6.297 3.757 1.00 87.12 336 SER A C 1
ATOM 2801 O O . SER A 1 336 ? 5.632 -6.262 3.711 1.00 87.12 336 SER A O 1
ATOM 2803 N N . TYR A 1 337 ? 7.493 -7.458 3.675 1.00 87.81 337 TYR A N 1
ATOM 2804 C CA . TYR A 1 337 ? 6.830 -8.753 3.494 1.00 87.81 337 TYR A CA 1
ATOM 2805 C C . TYR A 1 337 ? 6.859 -9.596 4.773 1.00 87.81 337 TYR A C 1
ATOM 2807 O O . TYR A 1 337 ? 6.635 -10.801 4.725 1.00 87.81 337 TYR A O 1
ATOM 2815 N N . THR A 1 338 ? 7.173 -8.989 5.921 1.00 93.31 338 THR A N 1
ATOM 2816 C CA . THR A 1 338 ? 7.262 -9.686 7.205 1.00 93.31 338 THR A CA 1
ATOM 2817 C C . THR A 1 338 ? 6.675 -8.867 8.342 1.00 93.31 338 THR A C 1
ATOM 2819 O O . THR A 1 338 ? 6.635 -7.636 8.314 1.00 93.31 338 THR A O 1
ATOM 2822 N N . LEU A 1 339 ? 6.240 -9.580 9.375 1.00 95.81 339 LEU A N 1
ATOM 2823 C CA . LEU A 1 339 ? 5.899 -9.032 10.678 1.00 95.81 339 LEU A CA 1
ATOM 2824 C C . LEU A 1 339 ? 6.736 -9.776 11.712 1.00 95.81 339 LEU A C 1
ATOM 2826 O O . LEU A 1 339 ? 6.772 -11.006 11.720 1.00 95.81 339 LEU A O 1
ATOM 2830 N N . PHE A 1 340 ? 7.434 -9.035 12.567 1.00 96.12 340 PHE A N 1
ATOM 2831 C CA . PHE A 1 340 ? 8.161 -9.641 13.676 1.00 96.12 340 PHE A CA 1
ATOM 2832 C C . PHE A 1 340 ? 7.164 -10.305 14.636 1.00 96.12 340 PHE A C 1
ATOM 2834 O O . PHE A 1 340 ? 6.121 -9.712 14.917 1.00 96.12 340 PHE A O 1
ATOM 2841 N N . ASN A 1 341 ? 7.499 -11.498 15.137 1.00 94.38 341 ASN A N 1
ATOM 2842 C CA . ASN A 1 341 ? 6.691 -12.289 16.078 1.00 94.38 341 ASN A CA 1
ATOM 2843 C C . ASN A 1 341 ? 5.350 -12.820 15.528 1.00 94.38 341 ASN A C 1
ATOM 2845 O O . ASN A 1 341 ? 4.505 -13.270 16.297 1.00 94.38 341 ASN A O 1
ATOM 2849 N N . LEU A 1 342 ? 5.121 -12.777 14.208 1.00 93.81 342 LEU A N 1
ATOM 2850 C CA . LEU A 1 342 ? 3.879 -13.298 13.624 1.00 93.81 342 LEU A CA 1
ATOM 2851 C C . LEU A 1 342 ? 3.732 -14.815 13.818 1.00 93.81 342 LEU A C 1
ATOM 2853 O O . LEU A 1 342 ? 2.628 -15.295 14.044 1.00 93.81 342 LEU A O 1
ATOM 2857 N N . ASP A 1 343 ? 4.829 -15.568 13.750 1.00 89.94 343 ASP A N 1
ATOM 2858 C CA . ASP A 1 343 ? 4.840 -17.019 13.954 1.00 89.94 343 ASP A CA 1
ATOM 2859 C C . ASP A 1 343 ? 4.421 -17.417 15.374 1.00 89.94 343 ASP A C 1
ATOM 2861 O O . ASP A 1 343 ? 3.685 -18.387 15.544 1.00 89.94 343 ASP A O 1
ATOM 2865 N N . GLU A 1 344 ? 4.833 -16.653 16.387 1.00 89.00 344 GLU A N 1
ATOM 2866 C CA . GLU A 1 344 ? 4.364 -16.843 17.763 1.00 89.00 344 GLU A CA 1
ATOM 2867 C C . GLU A 1 344 ? 2.918 -16.364 17.938 1.00 89.00 344 GLU A C 1
ATOM 2869 O O . GLU A 1 344 ? 2.106 -17.082 18.519 1.00 89.00 344 GLU A O 1
ATOM 2874 N N . ALA A 1 345 ? 2.555 -15.211 17.363 1.00 89.50 345 ALA A N 1
ATOM 2875 C CA . ALA A 1 345 ? 1.189 -14.686 17.396 1.00 89.50 345 ALA A CA 1
ATOM 2876 C C . ALA A 1 345 ? 0.152 -15.686 16.848 1.00 89.50 345 ALA A C 1
ATOM 2878 O O . ALA A 1 345 ? -0.936 -15.823 17.405 1.00 89.50 345 ALA A O 1
ATOM 2879 N N . LEU A 1 346 ? 0.501 -16.428 15.792 1.00 88.31 346 LEU A N 1
ATOM 2880 C CA . LEU A 1 346 ? -0.364 -17.444 15.185 1.00 88.31 346 LEU A CA 1
ATOM 2881 C C . LEU A 1 346 ? -0.598 -18.676 16.074 1.00 88.31 346 LEU A C 1
ATOM 2883 O O . LEU A 1 346 ? -1.560 -19.411 15.850 1.00 88.31 346 LEU A O 1
ATOM 2887 N N . LYS A 1 347 ? 0.228 -18.911 17.102 1.00 86.31 347 LYS A N 1
ATOM 2888 C CA . LYS A 1 347 ? 0.003 -20.002 18.068 1.00 86.31 347 LYS A CA 1
ATOM 2889 C C . LYS A 1 347 ? -1.128 -19.686 19.049 1.00 86.31 347 LYS A C 1
ATOM 2891 O O . LYS A 1 347 ? -1.647 -20.593 19.704 1.00 86.31 347 LYS A O 1
ATOM 2896 N N . THR A 1 348 ? -1.549 -18.424 19.139 1.00 81.75 348 THR A N 1
ATOM 2897 C CA . THR A 1 348 ? -2.643 -17.983 20.007 1.00 81.75 348 THR A CA 1
ATOM 2898 C C . THR A 1 348 ? -3.999 -18.391 19.419 1.00 81.75 348 THR A C 1
ATOM 2900 O O . THR A 1 348 ? -4.651 -17.622 18.709 1.00 81.75 348 THR A O 1
ATOM 2903 N N . LYS A 1 349 ? -4.459 -19.611 19.748 1.00 70.00 349 LYS A N 1
ATOM 2904 C CA . LYS A 1 349 ? -5.733 -20.189 19.259 1.00 70.00 349 LYS A CA 1
ATOM 2905 C C . LYS A 1 349 ? -6.925 -19.222 19.380 1.00 70.00 349 LYS A C 1
ATOM 2907 O O . LYS A 1 349 ? -7.655 -18.989 18.414 1.00 70.00 349 LYS A O 1
ATOM 2912 N N . PHE A 1 350 ? -7.081 -18.589 20.544 1.00 76.50 350 PHE A N 1
ATOM 2913 C CA . PHE A 1 350 ? -8.188 -17.675 20.852 1.00 76.50 350 PHE A CA 1
ATOM 2914 C C . PHE A 1 350 ? -7.747 -16.208 20.872 1.00 76.50 350 PHE A C 1
ATOM 2916 O O . PHE A 1 350 ? -8.014 -15.479 21.821 1.00 76.50 350 PHE A O 1
ATOM 2923 N N . CYS A 1 351 ? -7.041 -15.767 19.826 1.00 84.69 351 CYS A N 1
ATOM 2924 C CA . CYS A 1 351 ? -6.683 -14.356 19.686 1.00 84.69 351 CYS A CA 1
ATOM 2925 C C . CYS A 1 351 ? -7.940 -13.474 19.571 1.00 84.69 351 CYS A C 1
ATOM 2927 O O . CYS A 1 351 ? -8.648 -13.550 18.563 1.00 84.69 351 CYS A O 1
ATOM 2929 N N . ASN A 1 352 ? -8.161 -12.639 20.589 1.00 86.94 352 ASN A N 1
ATOM 2930 C CA . ASN A 1 352 ? -9.210 -11.622 20.673 1.00 86.94 352 ASN A CA 1
ATOM 2931 C C . ASN A 1 352 ? -8.642 -10.216 20.457 1.00 86.94 352 ASN A C 1
ATOM 2933 O O . ASN A 1 352 ? -9.318 -9.363 19.888 1.00 86.94 352 ASN A O 1
ATOM 2937 N N . ASN A 1 353 ? -7.390 -9.990 20.868 1.00 91.81 353 ASN A N 1
ATOM 2938 C CA . ASN A 1 353 ? -6.711 -8.707 20.726 1.00 91.81 353 ASN A CA 1
ATOM 2939 C C . ASN A 1 353 ? -5.391 -8.890 19.969 1.00 91.81 353 ASN A C 1
ATOM 2941 O O . ASN A 1 353 ? -4.513 -9.633 20.410 1.00 91.81 353 ASN A O 1
ATOM 2945 N N . LEU A 1 354 ? -5.242 -8.187 18.848 1.00 95.12 354 LEU A N 1
ATOM 2946 C CA . LEU A 1 354 ? -4.000 -8.096 18.087 1.00 95.12 354 LEU A CA 1
ATOM 2947 C C . LEU A 1 354 ? -3.373 -6.717 18.298 1.00 95.12 354 LEU A C 1
ATOM 2949 O O . LEU A 1 354 ? -3.920 -5.707 17.863 1.00 95.12 354 LEU A O 1
ATOM 2953 N N . TYR A 1 355 ? -2.196 -6.678 18.909 1.00 94.88 355 TYR A N 1
ATOM 2954 C CA . TYR A 1 355 ? -1.409 -5.468 19.110 1.00 94.88 355 TYR A CA 1
ATOM 2955 C C . TYR A 1 355 ? -0.326 -5.360 18.036 1.00 94.88 355 TYR A C 1
ATOM 2957 O O . TYR A 1 355 ? 0.471 -6.279 17.843 1.00 94.88 355 TYR A O 1
ATOM 2965 N N . ILE A 1 356 ? -0.287 -4.230 17.333 1.00 96.25 356 ILE A N 1
ATOM 2966 C CA . ILE A 1 356 ? 0.673 -3.963 16.259 1.00 96.25 356 ILE A CA 1
ATOM 2967 C C . ILE A 1 356 ? 1.613 -2.847 16.715 1.00 96.25 356 ILE A C 1
ATOM 2969 O O . ILE A 1 356 ? 1.223 -1.680 16.786 1.00 96.25 356 ILE A O 1
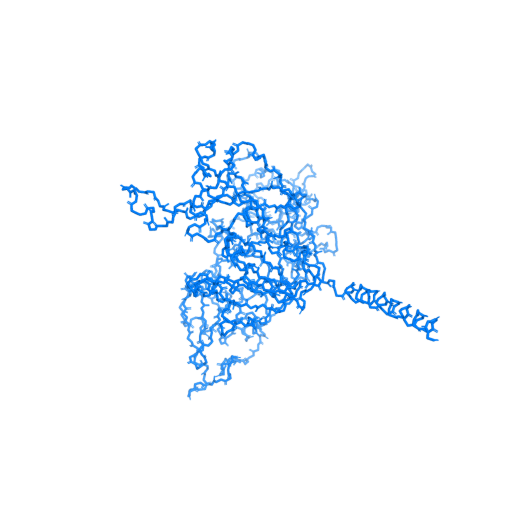ATOM 2973 N N . CYS A 1 357 ? 2.861 -3.215 16.999 1.00 93.31 357 CYS A N 1
ATOM 2974 C CA . CYS A 1 357 ? 3.938 -2.322 17.419 1.00 93.31 357 CYS A CA 1
ATOM 2975 C C . CYS A 1 357 ? 4.839 -1.917 16.240 1.00 93.31 357 CYS A C 1
ATOM 2977 O O . CYS A 1 357 ? 4.964 -2.631 15.245 1.00 93.31 357 CYS A O 1
ATOM 2979 N N . GLU A 1 358 ? 5.552 -0.795 16.366 1.00 89.38 358 GLU A N 1
ATOM 2980 C CA . GLU A 1 358 ? 6.455 -0.312 15.308 1.00 89.38 358 GLU A CA 1
ATOM 2981 C C . GLU A 1 358 ? 7.736 -1.147 15.151 1.00 89.38 358 GLU A C 1
ATOM 2983 O O . GLU A 1 358 ? 8.294 -1.221 14.057 1.00 89.38 358 GLU A O 1
ATOM 2988 N N . ASN A 1 359 ? 8.242 -1.757 16.226 1.00 88.94 359 ASN A N 1
ATOM 2989 C CA . ASN A 1 359 ? 9.554 -2.412 16.249 1.00 88.94 359 ASN A CA 1
ATOM 2990 C C . ASN A 1 359 ? 9.593 -3.631 17.199 1.00 88.94 359 ASN A C 1
ATOM 2992 O O . ASN A 1 359 ? 8.701 -3.766 18.039 1.00 88.94 359 ASN A O 1
ATOM 2996 N N . PRO A 1 360 ? 10.610 -4.514 17.080 1.00 92.06 360 PRO A N 1
ATOM 2997 C CA . PRO A 1 360 ? 10.731 -5.717 17.908 1.00 92.06 360 PRO A CA 1
ATOM 2998 C C . PRO A 1 360 ? 10.776 -5.449 19.412 1.00 92.06 360 PRO A C 1
ATOM 3000 O O . PRO A 1 360 ? 10.160 -6.180 20.179 1.00 92.06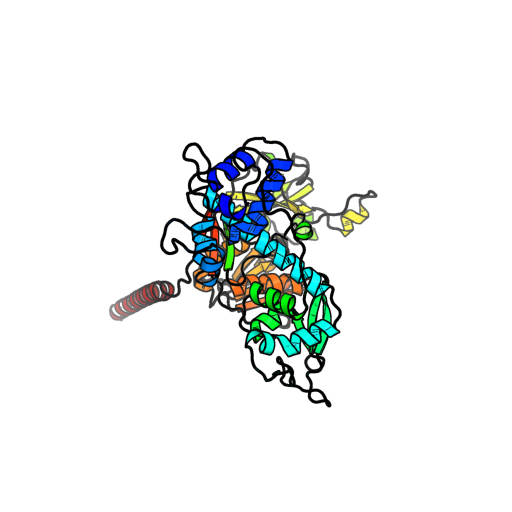 360 PRO A O 1
ATOM 3003 N N . LEU A 1 361 ? 11.453 -4.381 19.843 1.00 88.25 361 LEU A N 1
ATOM 3004 C CA . LEU A 1 361 ? 11.543 -4.047 21.262 1.00 88.25 361 LEU A CA 1
ATOM 3005 C C . LEU A 1 361 ? 10.156 -3.745 21.846 1.00 88.25 361 LEU A C 1
ATOM 3007 O O . LEU A 1 361 ? 9.803 -4.278 22.891 1.00 88.25 361 LEU A O 1
ATOM 3011 N N . GLY A 1 362 ? 9.330 -2.983 21.124 1.00 87.69 362 GLY A N 1
ATOM 3012 C CA . GLY A 1 362 ? 7.949 -2.719 21.520 1.00 87.69 362 GLY A CA 1
ATOM 3013 C C . GLY A 1 362 ? 7.063 -3.961 21.555 1.00 87.69 362 GLY A C 1
ATOM 3014 O O . GLY A 1 362 ? 6.119 -3.988 22.335 1.00 87.69 362 GLY A O 1
ATOM 3015 N N . VAL A 1 363 ? 7.359 -4.991 20.758 1.00 91.38 363 VAL A N 1
ATOM 3016 C CA . VAL A 1 363 ? 6.667 -6.286 20.859 1.00 91.38 363 VAL A CA 1
ATOM 3017 C C . VAL A 1 363 ? 7.017 -6.969 22.173 1.00 91.38 363 VAL A C 1
ATOM 3019 O O . VAL A 1 363 ? 6.124 -7.297 22.945 1.00 91.38 363 VAL A O 1
ATOM 3022 N N . ILE A 1 364 ? 8.314 -7.118 22.452 1.00 89.62 364 ILE A N 1
ATOM 3023 C CA . ILE A 1 364 ? 8.808 -7.818 23.642 1.00 89.62 364 ILE A CA 1
ATOM 3024 C C . ILE A 1 364 ? 8.347 -7.113 24.919 1.00 89.62 364 ILE A C 1
ATOM 3026 O O . ILE A 1 364 ? 7.866 -7.755 25.849 1.00 89.62 364 ILE A O 1
ATOM 3030 N N . GLU A 1 365 ? 8.478 -5.788 24.964 1.00 85.00 365 GLU A N 1
ATOM 3031 C CA . GLU A 1 365 ? 8.043 -4.982 26.101 1.00 85.00 365 GLU A CA 1
ATOM 3032 C C . GLU A 1 365 ? 6.533 -5.080 26.323 1.00 85.00 365 GLU A C 1
ATOM 3034 O O . GLU A 1 365 ? 6.098 -5.222 27.462 1.00 85.00 365 GLU A O 1
ATOM 3039 N N . LEU A 1 366 ? 5.722 -5.028 25.263 1.00 86.25 366 LEU A N 1
ATOM 3040 C CA . LEU A 1 366 ? 4.273 -5.099 25.410 1.00 86.25 366 LEU A CA 1
ATOM 3041 C C . LEU A 1 366 ? 3.817 -6.499 25.831 1.00 86.25 366 LEU A C 1
ATOM 3043 O O . LEU A 1 366 ? 3.005 -6.630 26.741 1.00 86.25 366 LEU A O 1
ATOM 3047 N N . GLU A 1 367 ? 4.377 -7.546 25.229 1.00 86.56 367 GLU A N 1
ATOM 3048 C CA . GLU A 1 367 ? 4.018 -8.933 25.529 1.00 86.56 367 GLU A CA 1
ATOM 3049 C C . GLU A 1 367 ? 4.335 -9.317 26.984 1.00 86.56 367 GLU A C 1
ATOM 3051 O O . GLU A 1 367 ? 3.580 -10.059 27.600 1.00 86.56 367 GLU A O 1
ATOM 3056 N N . LYS A 1 368 ? 5.391 -8.745 27.580 1.00 81.25 368 LYS A N 1
ATOM 3057 C CA . LYS A 1 368 ? 5.691 -8.893 29.017 1.00 81.25 368 LYS A CA 1
ATOM 3058 C C . LYS A 1 368 ? 4.620 -8.318 29.941 1.00 81.25 368 LYS A C 1
ATOM 3060 O O . LYS A 1 368 ? 4.476 -8.790 31.064 1.00 81.25 368 LYS A O 1
ATOM 3065 N N . ASN A 1 369 ? 3.944 -7.260 29.502 1.00 78.06 369 ASN A N 1
ATOM 3066 C CA . ASN A 1 369 ? 2.984 -6.515 30.317 1.00 78.06 369 ASN A CA 1
ATOM 3067 C C . ASN A 1 369 ? 1.530 -6.934 30.038 1.00 78.06 369 ASN A C 1
ATOM 3069 O O . ASN A 1 369 ? 0.626 -6.550 30.781 1.00 78.06 369 ASN A O 1
ATOM 3073 N N . LEU A 1 370 ? 1.287 -7.722 28.987 1.00 79.31 370 LEU A N 1
ATOM 3074 C CA . LEU A 1 370 ? -0.025 -8.277 28.676 1.00 79.31 370 LEU A CA 1
ATOM 3075 C C . LEU A 1 370 ? -0.218 -9.618 29.390 1.00 79.31 370 LEU A C 1
ATOM 3077 O O . LEU A 1 370 ? 0.451 -10.603 29.096 1.00 79.31 370 LEU A O 1
ATOM 3081 N N . PHE A 1 371 ? -1.192 -9.670 30.296 1.00 64.94 371 PHE A N 1
ATOM 3082 C CA . PHE A 1 371 ? -1.623 -10.908 30.945 1.00 64.94 371 PHE A CA 1
ATOM 3083 C C . PHE A 1 371 ? -2.819 -11.521 30.196 1.00 64.94 371 PHE A C 1
ATOM 3085 O O . PHE A 1 371 ? -3.693 -10.800 29.712 1.00 64.94 371 PHE A O 1
ATOM 3092 N N . GLY A 1 372 ? -2.879 -12.855 30.121 1.00 63.59 372 GLY A N 1
ATOM 3093 C CA . GLY A 1 372 ? -4.005 -13.604 29.541 1.00 63.59 372 GLY A CA 1
ATOM 3094 C C . GLY A 1 372 ? -3.716 -14.265 28.187 1.00 63.59 372 GLY A C 1
ATOM 3095 O O . GLY A 1 372 ? -2.772 -13.919 27.485 1.00 63.59 372 GLY A O 1
ATOM 3096 N N . THR A 1 373 ? -4.541 -15.249 27.821 1.00 66.44 373 THR A N 1
ATOM 3097 C CA . THR A 1 373 ? -4.314 -16.174 26.690 1.00 66.44 373 THR A CA 1
ATOM 3098 C C . THR A 1 373 ? -4.902 -15.707 25.351 1.00 66.44 373 THR A C 1
ATOM 3100 O O . THR A 1 373 ? -4.807 -16.428 24.361 1.00 66.44 373 THR A O 1
ATOM 3103 N N . GLY A 1 374 ? -5.511 -14.516 25.306 1.00 81.00 374 GLY A N 1
ATOM 3104 C CA . GLY A 1 374 ? -6.222 -13.992 24.131 1.00 81.00 374 GLY A CA 1
ATOM 3105 C C . GLY A 1 374 ? -5.517 -12.859 23.384 1.00 81.00 374 GLY A C 1
ATOM 3106 O O . GLY A 1 374 ? -6.133 -12.232 22.522 1.00 81.00 374 GLY A O 1
ATOM 3107 N N . ASN A 1 375 ? -4.260 -12.569 23.720 1.00 89.25 375 ASN A N 1
ATOM 3108 C CA . ASN A 1 375 ? -3.510 -11.444 23.169 1.00 89.25 375 ASN A CA 1
ATOM 3109 C C . ASN A 1 375 ? -2.408 -11.935 22.225 1.00 89.25 375 ASN A C 1
ATOM 3111 O O . ASN A 1 375 ? -1.681 -12.874 22.543 1.00 89.25 375 ASN A O 1
ATOM 3115 N N . ALA A 1 376 ? -2.262 -11.271 21.085 1.00 92.69 376 ALA A N 1
ATOM 3116 C CA . ALA A 1 376 ? -1.168 -11.475 20.148 1.00 92.69 376 ALA A CA 1
ATOM 3117 C C . ALA A 1 376 ? -0.462 -10.144 19.884 1.00 92.69 376 ALA A C 1
ATOM 3119 O O . ALA A 1 376 ? -1.121 -9.115 19.750 1.00 92.69 376 ALA A O 1
ATOM 3120 N N . VAL A 1 377 ? 0.869 -10.150 19.794 1.00 94.12 377 VAL A N 1
ATOM 3121 C CA . VAL A 1 377 ? 1.663 -8.932 19.576 1.00 94.12 377 VAL A CA 1
ATOM 3122 C C . VAL A 1 377 ? 2.605 -9.130 18.396 1.00 94.12 377 VAL A C 1
ATOM 3124 O O . VAL A 1 377 ? 3.379 -10.084 18.371 1.00 94.12 377 VAL A O 1
ATOM 3127 N N . VAL A 1 378 ? 2.559 -8.221 17.421 1.00 96.44 378 VAL A N 1
ATOM 3128 C CA . VAL A 1 378 ? 3.394 -8.264 16.212 1.00 96.44 378 VAL A CA 1
ATOM 3129 C C . VAL A 1 378 ? 4.097 -6.935 15.958 1.00 96.44 378 VAL A C 1
ATOM 3131 O O . VAL A 1 378 ? 3.633 -5.876 16.377 1.00 96.44 378 VAL A O 1
ATOM 3134 N N . GLY A 1 379 ? 5.230 -6.980 15.254 1.00 95.19 379 GLY A N 1
ATOM 3135 C CA . GLY A 1 379 ? 6.045 -5.806 14.937 1.00 95.19 379 GLY A CA 1
ATOM 3136 C C . GLY A 1 379 ? 6.073 -5.486 13.443 1.00 95.19 379 GLY A C 1
ATOM 3137 O O . GLY A 1 379 ? 6.560 -6.290 12.649 1.00 95.19 379 GLY A O 1
ATOM 3138 N N . ALA A 1 380 ? 5.631 -4.287 13.060 1.00 92.69 380 ALA A N 1
ATOM 3139 C CA . ALA A 1 380 ? 5.598 -3.813 11.672 1.00 92.69 380 ALA A CA 1
ATOM 3140 C C . ALA A 1 380 ? 6.974 -3.407 11.109 1.00 92.69 380 ALA A C 1
ATOM 3142 O O . ALA A 1 380 ? 7.143 -3.290 9.896 1.00 92.69 380 ALA A O 1
ATOM 3143 N N . MET A 1 381 ? 7.975 -3.178 11.965 1.00 89.88 381 MET A N 1
ATOM 3144 C CA . MET A 1 381 ? 9.316 -2.715 11.561 1.00 89.88 381 MET A CA 1
ATOM 3145 C C . MET A 1 381 ? 9.269 -1.405 10.740 1.00 89.88 381 MET A C 1
ATOM 3147 O O . MET A 1 381 ? 10.035 -1.187 9.788 1.00 89.88 381 MET A O 1
ATOM 3151 N N . GLY A 1 382 ? 8.340 -0.525 11.116 1.00 83.81 382 GLY A N 1
ATOM 3152 C CA . GLY A 1 382 ? 7.996 0.726 10.448 1.00 83.81 382 GLY A CA 1
ATOM 3153 C C . GLY A 1 382 ? 6.688 1.316 10.986 1.00 83.81 382 GLY A C 1
ATOM 3154 O O . GLY A 1 382 ? 5.971 0.658 11.734 1.00 83.81 382 GLY A O 1
ATOM 3155 N N . LYS A 1 383 ? 6.386 2.562 10.595 1.00 82.62 383 LYS A N 1
ATOM 3156 C CA . LYS A 1 383 ? 5.186 3.294 11.048 1.00 82.62 383 LYS A CA 1
ATOM 3157 C C . LYS A 1 383 ? 3.938 3.027 10.201 1.00 82.62 383 LYS A C 1
ATOM 3159 O O . LYS A 1 383 ? 2.825 3.119 10.706 1.00 82.62 383 LYS A O 1
ATOM 3164 N N . ILE A 1 384 ? 4.114 2.709 8.917 1.00 85.06 384 ILE A N 1
ATOM 3165 C CA . ILE A 1 384 ? 3.023 2.383 7.986 1.00 85.06 384 ILE A CA 1
ATOM 3166 C C . ILE A 1 384 ? 3.120 0.908 7.600 1.00 85.06 384 ILE A C 1
ATOM 3168 O O . ILE A 1 384 ? 4.197 0.441 7.224 1.00 85.06 384 ILE A O 1
ATOM 3172 N N . LEU A 1 385 ? 1.988 0.207 7.660 1.00 89.69 385 LEU A N 1
ATOM 3173 C CA . LEU A 1 385 ? 1.841 -1.154 7.162 1.00 89.69 385 LEU A CA 1
ATOM 3174 C C . LEU A 1 385 ? 1.862 -1.150 5.635 1.00 89.69 385 LEU A C 1
ATOM 3176 O O . LEU A 1 385 ? 1.089 -0.459 4.974 1.00 89.69 385 LEU A O 1
ATOM 3180 N N . SER A 1 386 ? 2.749 -1.953 5.068 1.00 88.62 386 SER A N 1
ATOM 3181 C CA . SER A 1 386 ? 2.795 -2.175 3.623 1.00 88.62 386 SER A CA 1
ATOM 3182 C C . SER A 1 386 ? 1.694 -3.134 3.150 1.00 88.62 386 SER A C 1
ATOM 3184 O O . SER A 1 386 ? 1.103 -3.866 3.944 1.00 88.62 386 SER A O 1
ATOM 3186 N N . LYS A 1 387 ? 1.460 -3.191 1.832 1.00 86.56 387 LYS A N 1
ATOM 3187 C CA . LYS A 1 387 ? 0.486 -4.104 1.203 1.00 86.56 387 LYS A CA 1
ATOM 3188 C C . LYS A 1 387 ? 0.701 -5.570 1.583 1.00 86.56 387 LYS A C 1
ATOM 3190 O O . LYS A 1 387 ? -0.268 -6.293 1.786 1.00 86.56 387 LYS A O 1
ATOM 3195 N N . ALA A 1 388 ? 1.953 -6.003 1.713 1.00 88.00 388 ALA A N 1
ATOM 3196 C CA . ALA A 1 388 ? 2.258 -7.377 2.089 1.00 88.00 388 ALA A CA 1
ATOM 3197 C C . ALA A 1 388 ? 2.109 -7.643 3.591 1.00 88.00 388 ALA A C 1
ATOM 3199 O O . ALA A 1 388 ? 1.617 -8.694 3.977 1.00 88.00 388 ALA A O 1
ATOM 3200 N N . GLN A 1 389 ? 2.419 -6.684 4.461 1.00 94.75 389 GLN A N 1
ATOM 3201 C CA . GLN A 1 389 ? 2.092 -6.810 5.888 1.00 94.75 389 GLN A CA 1
ATOM 3202 C C . GLN A 1 389 ? 0.584 -6.830 6.143 1.00 94.75 389 GLN A C 1
ATOM 3204 O O . GLN A 1 389 ? 0.109 -7.607 6.967 1.00 94.75 389 GLN A O 1
ATOM 3209 N N . LEU A 1 390 ? -0.170 -6.012 5.407 1.00 95.06 390 LEU A N 1
ATOM 3210 C CA . LEU A 1 390 ? -1.629 -6.053 5.411 1.00 95.06 390 LEU A CA 1
ATOM 3211 C C . LEU A 1 390 ? -2.146 -7.414 4.933 1.00 95.06 390 LEU A C 1
ATOM 3213 O O . LEU A 1 390 ? -3.059 -7.948 5.554 1.00 95.06 390 LEU A O 1
ATOM 3217 N N . TYR A 1 391 ? -1.528 -8.000 3.900 1.00 94.94 391 TYR A N 1
ATOM 3218 C CA . TYR A 1 391 ? -1.824 -9.369 3.476 1.00 94.94 391 TYR A CA 1
ATOM 3219 C C . TYR A 1 391 ? -1.575 -10.380 4.592 1.00 94.94 391 TYR A C 1
ATOM 3221 O O . TYR A 1 391 ? -2.454 -11.184 4.860 1.00 94.94 391 TYR A O 1
ATOM 3229 N N . LEU A 1 392 ? -0.436 -10.317 5.286 1.00 95.06 392 LEU A N 1
ATOM 3230 C CA . LEU A 1 392 ? -0.136 -11.246 6.380 1.00 95.06 392 LEU A CA 1
ATOM 3231 C C . LEU A 1 392 ? -1.173 -11.174 7.510 1.00 95.06 392 LEU A C 1
ATOM 3233 O O . LEU A 1 392 ? -1.583 -12.208 8.026 1.00 95.06 392 LEU A O 1
ATOM 3237 N N . ILE A 1 393 ? -1.615 -9.968 7.883 1.00 95.50 393 ILE A N 1
ATOM 3238 C CA . ILE A 1 393 ? -2.665 -9.777 8.900 1.00 95.50 393 ILE A CA 1
ATOM 3239 C C . ILE A 1 393 ? -4.007 -10.293 8.381 1.00 95.50 393 ILE A C 1
ATOM 3241 O O . ILE A 1 393 ? -4.731 -10.973 9.106 1.00 95.50 393 ILE A O 1
ATOM 3245 N N . PHE A 1 394 ? -4.341 -9.965 7.132 1.00 93.12 394 PHE A N 1
ATOM 3246 C CA . PHE A 1 394 ? -5.566 -10.416 6.492 1.00 93.12 394 PHE A CA 1
ATOM 3247 C C . PHE A 1 394 ? -5.625 -11.940 6.434 1.00 93.12 394 PHE A C 1
ATOM 3249 O O . PHE A 1 394 ? -6.580 -12.515 6.928 1.00 93.12 394 PHE A O 1
ATOM 3256 N N . ASP A 1 395 ? -4.600 -12.593 5.899 1.00 91.88 395 ASP A N 1
ATOM 3257 C CA . ASP A 1 395 ? -4.522 -14.045 5.744 1.00 91.88 395 ASP A CA 1
ATOM 3258 C C . ASP A 1 395 ? -4.611 -14.757 7.103 1.00 91.88 395 ASP A C 1
ATOM 3260 O O . ASP A 1 395 ? -5.412 -15.673 7.276 1.00 91.88 395 ASP A O 1
ATOM 3264 N N . ALA A 1 396 ? -3.884 -14.251 8.107 1.00 90.62 396 ALA A N 1
ATOM 3265 C CA . ALA A 1 396 ? -3.886 -14.789 9.466 1.00 90.62 396 ALA A CA 1
ATOM 3266 C C . ALA A 1 396 ? -5.245 -14.682 10.179 1.00 90.62 396 ALA A C 1
ATOM 3268 O O . ALA A 1 396 ? -5.612 -15.569 10.950 1.00 90.62 396 ALA A O 1
ATOM 3269 N N . TYR A 1 397 ? -5.984 -13.590 9.962 1.00 89.56 397 TYR A N 1
ATOM 3270 C CA . TYR A 1 397 ? -7.159 -13.249 10.770 1.00 89.56 397 TYR A CA 1
ATOM 3271 C C . TYR A 1 397 ? -8.429 -12.976 9.951 1.00 89.56 397 TYR A C 1
ATOM 3273 O O . TYR A 1 397 ? -9.380 -12.390 10.476 1.00 89.56 397 TYR A O 1
ATOM 3281 N N . ARG A 1 398 ? -8.495 -13.418 8.686 1.00 85.81 398 ARG A N 1
ATOM 3282 C CA . ARG A 1 398 ? -9.613 -13.130 7.761 1.00 85.81 398 ARG A CA 1
ATOM 3283 C C . ARG A 1 398 ? -10.985 -13.486 8.330 1.00 85.81 398 ARG A C 1
ATOM 3285 O O . ARG A 1 398 ? -11.948 -12.755 8.106 1.00 85.81 398 ARG A O 1
ATOM 3292 N N . TYR A 1 399 ? -11.064 -14.569 9.095 1.00 80.44 399 TYR A N 1
ATOM 3293 C CA . TYR A 1 399 ? -12.307 -15.065 9.687 1.00 80.44 399 TYR A CA 1
ATOM 3294 C C . TYR A 1 399 ? -12.688 -14.359 10.989 1.00 80.44 399 TYR A C 1
ATOM 3296 O O . TYR A 1 399 ? -13.846 -14.361 11.380 1.00 80.44 399 TYR A O 1
ATOM 3304 N N . LYS A 1 400 ? -11.735 -13.686 11.640 1.00 82.44 400 LYS A N 1
ATOM 3305 C CA . LYS A 1 400 ? -11.965 -12.949 12.888 1.00 82.44 400 LYS A CA 1
ATOM 3306 C C . LYS A 1 400 ? -12.175 -11.451 12.663 1.00 82.44 400 LYS A C 1
ATOM 3308 O O . LYS A 1 400 ? -12.292 -10.711 13.630 1.00 82.44 400 LYS A O 1
ATOM 3313 N N . ARG A 1 401 ? -12.259 -10.979 11.412 1.00 84.75 401 ARG A N 1
ATOM 3314 C CA . ARG A 1 401 ? -12.330 -9.545 11.055 1.00 84.75 401 ARG A CA 1
ATOM 3315 C C . ARG A 1 401 ? -13.406 -8.743 11.799 1.00 84.75 401 ARG A C 1
ATOM 3317 O O . ARG A 1 401 ? -13.192 -7.571 12.103 1.00 84.75 401 ARG A O 1
ATOM 3324 N N . MET A 1 402 ? -14.541 -9.368 12.103 1.00 79.31 402 MET A N 1
ATOM 3325 C CA . MET A 1 402 ? -15.652 -8.711 12.798 1.00 79.31 402 MET A CA 1
ATOM 3326 C C . MET A 1 402 ? -15.447 -8.607 14.315 1.00 79.31 402 MET A C 1
ATOM 3328 O O . MET A 1 402 ? -15.962 -7.671 14.918 1.00 79.31 402 MET A O 1
ATOM 3332 N N . ASN A 1 403 ? -14.691 -9.538 14.906 1.00 82.19 403 ASN A N 1
ATOM 3333 C CA . ASN A 1 403 ? -14.617 -9.737 16.358 1.00 82.19 403 ASN A CA 1
ATOM 3334 C C . ASN A 1 403 ? -13.217 -9.468 16.937 1.00 82.19 403 ASN A C 1
ATOM 3336 O O . ASN A 1 403 ? -13.075 -9.301 18.144 1.00 82.19 403 ASN A O 1
ATOM 3340 N N . LEU A 1 404 ? -12.180 -9.427 16.096 1.00 88.69 404 LEU A N 1
ATOM 3341 C CA . LEU A 1 404 ? -10.809 -9.143 16.503 1.00 88.69 404 LEU A CA 1
ATOM 3342 C C . LEU A 1 404 ? -10.643 -7.650 16.795 1.00 88.69 404 LEU A C 1
ATOM 3344 O O . LEU A 1 404 ? -10.859 -6.813 15.917 1.00 88.69 404 LEU A O 1
ATOM 3348 N N . ASN A 1 405 ? -10.170 -7.332 17.996 1.00 93.12 405 ASN A N 1
ATOM 3349 C CA . ASN A 1 405 ? -9.753 -5.986 18.359 1.00 93.12 405 ASN A CA 1
ATOM 3350 C C . ASN A 1 405 ? -8.313 -5.763 17.901 1.00 93.12 405 ASN A C 1
ATOM 3352 O O . ASN A 1 405 ? -7.388 -6.414 18.388 1.00 93.12 405 ASN A O 1
ATOM 3356 N N . ILE A 1 406 ? -8.102 -4.843 16.964 1.00 95.81 406 ILE A N 1
ATOM 3357 C CA . ILE A 1 406 ? -6.764 -4.459 16.516 1.00 95.81 406 ILE A CA 1
ATOM 3358 C C . ILE A 1 406 ? -6.341 -3.181 17.228 1.00 95.81 406 ILE A C 1
ATOM 3360 O O . ILE A 1 406 ? -6.959 -2.134 17.060 1.00 95.81 406 ILE A O 1
ATOM 3364 N N . HIS A 1 407 ? -5.241 -3.246 17.968 1.00 94.62 407 HIS A N 1
ATOM 3365 C CA . HIS A 1 407 ? -4.629 -2.110 18.641 1.00 94.62 407 HIS A CA 1
ATOM 3366 C C . HIS A 1 407 ? -3.384 -1.659 17.871 1.00 94.62 407 HIS A C 1
ATOM 3368 O O . HIS A 1 407 ? -2.368 -2.350 17.828 1.00 94.62 407 HIS A O 1
ATOM 3374 N N . LEU A 1 408 ? -3.456 -0.476 17.266 1.00 95.38 408 LEU A N 1
ATOM 3375 C CA . LEU A 1 408 ? -2.324 0.202 16.644 1.00 95.38 408 LEU A CA 1
ATOM 3376 C C . LEU A 1 408 ? -1.559 0.966 17.725 1.00 95.38 408 LEU A C 1
ATOM 3378 O O . LEU A 1 408 ? -2.005 2.020 18.189 1.00 95.38 408 LEU A O 1
ATOM 3382 N N . CYS A 1 409 ? -0.430 0.408 18.152 1.00 92.06 409 CYS A N 1
ATOM 3383 C CA . CYS A 1 409 ? 0.339 0.903 19.284 1.00 92.06 409 CYS A CA 1
ATOM 3384 C C . CYS A 1 409 ? 1.334 1.984 18.846 1.00 92.06 409 CYS A C 1
ATOM 3386 O O . CYS A 1 409 ? 2.296 1.697 18.133 1.00 92.06 409 CYS A O 1
ATOM 3388 N N . ILE A 1 410 ? 1.132 3.216 19.315 1.00 88.38 410 ILE A N 1
ATOM 3389 C CA . ILE A 1 410 ? 2.019 4.360 19.060 1.00 88.38 410 ILE A CA 1
ATOM 3390 C C . ILE A 1 410 ? 2.737 4.786 20.339 1.00 88.38 410 ILE A C 1
ATOM 3392 O O . ILE A 1 410 ? 2.180 4.673 21.427 1.00 88.38 410 ILE A O 1
ATOM 3396 N N . ARG A 1 411 ? 3.967 5.296 20.221 1.00 80.25 411 ARG A N 1
ATOM 3397 C CA . ARG A 1 411 ? 4.732 5.836 21.366 1.00 80.25 411 ARG A CA 1
ATOM 3398 C C . ARG A 1 411 ? 4.661 7.357 21.472 1.00 80.25 411 ARG A C 1
ATOM 3400 O O . ARG A 1 411 ? 4.670 7.892 22.574 1.00 80.25 411 ARG A O 1
ATOM 3407 N N . ASP A 1 412 ? 4.574 8.049 20.338 1.00 78.88 412 ASP A N 1
ATOM 3408 C CA . ASP A 1 412 ? 4.458 9.506 20.272 1.00 78.88 412 ASP A CA 1
ATOM 3409 C C . ASP A 1 412 ? 3.103 9.888 19.658 1.00 78.88 412 ASP A C 1
ATOM 3411 O O . ASP A 1 412 ? 2.666 9.325 18.653 1.00 78.88 412 ASP A O 1
ATOM 3415 N N . LYS A 1 413 ? 2.439 10.896 20.232 1.00 78.94 413 LYS A N 1
ATOM 3416 C CA . LYS A 1 413 ? 1.211 11.481 19.670 1.00 78.94 413 LYS A CA 1
ATOM 3417 C C . LYS A 1 413 ? 1.417 12.019 18.251 1.00 78.94 413 LYS A C 1
ATOM 3419 O O . LYS A 1 413 ? 0.457 12.076 17.484 1.00 78.94 413 LYS A O 1
ATOM 3424 N N . LYS A 1 414 ? 2.645 12.385 17.869 1.00 80.06 414 LYS A N 1
ATOM 3425 C CA . LYS A 1 414 ? 2.983 12.781 16.490 1.00 80.06 414 LYS A CA 1
ATOM 3426 C C . LYS A 1 414 ? 2.703 11.672 15.468 1.00 80.06 414 LYS A C 1
ATOM 3428 O O . LYS A 1 414 ? 2.451 11.982 14.305 1.00 80.06 414 LYS A O 1
ATOM 3433 N N . ASP A 1 415 ? 2.663 10.412 15.900 1.00 79.56 415 ASP A N 1
ATOM 3434 C CA . ASP A 1 415 ? 2.457 9.249 15.032 1.00 79.56 415 ASP A CA 1
ATOM 3435 C C . ASP A 1 415 ? 0.980 8.872 14.834 1.00 79.56 415 ASP A C 1
ATOM 3437 O O . ASP A 1 415 ? 0.669 7.979 14.044 1.00 79.56 415 ASP A O 1
ATOM 3441 N N . ILE A 1 416 ? 0.043 9.609 15.450 1.00 83.19 416 ILE A N 1
ATOM 3442 C CA . ILE A 1 416 ? -1.409 9.389 15.307 1.00 83.19 416 ILE A CA 1
ATOM 3443 C C . ILE A 1 416 ? -1.844 9.368 13.838 1.00 83.19 416 ILE A C 1
ATOM 3445 O O . ILE A 1 416 ? -2.667 8.540 13.454 1.00 83.19 416 ILE A O 1
ATOM 3449 N N . ASN A 1 417 ? -1.303 10.248 12.993 1.00 79.50 417 ASN A N 1
ATOM 3450 C CA . ASN A 1 417 ? -1.693 10.292 11.580 1.00 79.50 417 ASN A CA 1
ATOM 3451 C C . ASN A 1 417 ? -1.263 9.028 10.821 1.00 79.50 417 ASN A C 1
ATOM 3453 O O . ASN A 1 417 ? -2.024 8.532 9.992 1.00 79.50 417 ASN A O 1
ATOM 3457 N N . MET A 1 418 ? -0.091 8.471 11.141 1.00 82.00 418 MET A N 1
ATOM 3458 C CA . MET A 1 418 ? 0.379 7.216 10.544 1.00 82.00 418 MET A CA 1
ATOM 3459 C C . MET A 1 418 ? -0.457 6.033 11.039 1.00 82.00 418 MET A C 1
ATOM 3461 O O . MET A 1 418 ? -0.848 5.179 10.243 1.00 82.00 418 MET A O 1
ATOM 3465 N N . ALA A 1 419 ? -0.838 6.031 12.320 1.00 84.56 419 ALA A N 1
ATOM 3466 C CA . ALA A 1 419 ? -1.784 5.054 12.851 1.00 84.56 419 ALA A CA 1
ATOM 3467 C C . ALA A 1 419 ? -3.157 5.148 12.165 1.00 84.56 419 ALA A C 1
ATOM 3469 O O . ALA A 1 419 ? -3.717 4.123 11.790 1.00 84.56 419 ALA A O 1
ATOM 3470 N N . LYS A 1 420 ? -3.681 6.353 11.903 1.00 83.62 420 LYS A N 1
ATOM 3471 C CA . LYS A 1 420 ? -4.933 6.529 11.144 1.00 83.62 420 LYS A CA 1
ATOM 3472 C C . LYS A 1 420 ? -4.841 5.980 9.718 1.00 83.62 420 LYS A C 1
ATOM 3474 O O . LYS A 1 420 ? -5.804 5.387 9.245 1.00 83.62 420 LYS A O 1
ATOM 3479 N N . ILE A 1 421 ? -3.697 6.124 9.041 1.00 82.31 421 ILE A N 1
ATOM 3480 C CA . ILE A 1 421 ? -3.474 5.515 7.716 1.00 82.31 421 ILE A CA 1
ATOM 3481 C C . ILE A 1 421 ? -3.598 3.987 7.802 1.00 82.31 421 ILE A C 1
ATOM 3483 O O . ILE A 1 421 ? -4.346 3.388 7.028 1.00 82.31 421 ILE A O 1
ATOM 3487 N N . ASN A 1 422 ? -2.937 3.366 8.781 1.00 89.69 422 ASN A N 1
ATOM 3488 C CA . ASN A 1 422 ? -3.038 1.922 9.011 1.00 89.69 422 ASN A CA 1
ATOM 3489 C C . ASN A 1 422 ? -4.474 1.499 9.358 1.00 89.69 422 ASN A C 1
ATOM 3491 O O . ASN A 1 422 ? -4.960 0.498 8.836 1.00 89.69 422 ASN A O 1
ATOM 3495 N N . ALA A 1 423 ? -5.169 2.279 10.191 1.00 88.81 423 ALA A N 1
ATOM 3496 C CA . ALA A 1 423 ? -6.550 2.015 10.580 1.00 88.81 423 ALA A CA 1
ATOM 3497 C C . ALA A 1 423 ? -7.491 2.025 9.371 1.00 88.81 423 ALA A C 1
ATOM 3499 O O . ALA A 1 423 ? -8.303 1.115 9.223 1.00 88.81 423 ALA A O 1
ATOM 3500 N N . ARG A 1 424 ? -7.338 2.994 8.459 1.00 84.88 424 ARG A N 1
ATOM 3501 C CA . ARG A 1 424 ? -8.112 3.038 7.210 1.00 84.88 424 ARG A CA 1
ATOM 3502 C C . ARG A 1 424 ? -7.838 1.839 6.316 1.00 84.88 424 ARG A C 1
ATOM 3504 O O . ARG A 1 424 ? -8.777 1.263 5.774 1.00 84.88 424 ARG A O 1
ATOM 3511 N N . ALA A 1 425 ? -6.572 1.452 6.176 1.00 86.50 425 ALA A N 1
ATOM 3512 C CA . ALA A 1 425 ? -6.201 0.292 5.375 1.00 86.50 425 ALA A CA 1
ATOM 3513 C C . ALA A 1 425 ? -6.829 -0.998 5.930 1.00 86.50 425 ALA A C 1
ATOM 3515 O O . ALA A 1 425 ? -7.442 -1.755 5.184 1.00 86.50 425 ALA A O 1
ATOM 3516 N N . LEU A 1 426 ? -6.752 -1.210 7.245 1.00 91.50 426 LEU A N 1
ATOM 3517 C CA . LEU A 1 426 ? -7.337 -2.367 7.927 1.00 91.50 426 LEU A CA 1
ATOM 3518 C C . LEU A 1 426 ? -8.876 -2.359 7.900 1.00 91.50 426 LEU A C 1
ATOM 3520 O O . LEU A 1 426 ? -9.481 -3.391 7.614 1.00 91.50 426 LEU A O 1
ATOM 3524 N N . LYS A 1 427 ? -9.525 -1.206 8.113 1.00 86.00 427 LYS A N 1
ATOM 3525 C CA . LYS A 1 427 ? -10.984 -1.072 7.947 1.00 86.00 427 LYS A CA 1
ATOM 3526 C C . LYS A 1 427 ? -11.415 -1.391 6.519 1.00 86.00 427 LYS A C 1
ATOM 3528 O O . LYS A 1 427 ? -12.396 -2.101 6.327 1.00 86.00 427 LYS A O 1
ATOM 3533 N N . GLY A 1 428 ? -10.649 -0.944 5.524 1.00 81.44 428 GLY A N 1
ATOM 3534 C CA . GLY A 1 428 ? -10.883 -1.284 4.121 1.00 81.44 428 GLY A CA 1
ATOM 3535 C C . GLY A 1 428 ? -10.809 -2.790 3.829 1.00 81.44 428 GLY A C 1
ATOM 3536 O O . GLY A 1 428 ? -11.479 -3.264 2.918 1.00 81.44 428 GLY A O 1
ATOM 3537 N N . LEU A 1 429 ? -10.055 -3.555 4.628 1.00 86.25 429 LEU A N 1
ATOM 3538 C CA . LEU A 1 429 ? -10.004 -5.023 4.565 1.00 86.25 429 LEU A CA 1
ATOM 3539 C C . LEU A 1 429 ? -11.159 -5.714 5.309 1.00 86.25 429 LEU A C 1
ATOM 3541 O O . LEU A 1 429 ? -11.276 -6.941 5.259 1.00 86.25 429 LEU A O 1
ATOM 3545 N N . GLY A 1 430 ? -12.013 -4.948 5.992 1.00 82.75 430 GLY A N 1
ATOM 3546 C CA . GLY A 1 430 ? -13.186 -5.429 6.721 1.00 82.75 430 GLY A CA 1
ATOM 3547 C C . GLY A 1 430 ? -12.995 -5.590 8.231 1.00 82.75 430 GLY A C 1
ATOM 3548 O O . GLY A 1 430 ? -13.906 -6.094 8.883 1.00 82.75 430 GLY A O 1
ATOM 3549 N N . PHE A 1 431 ? -11.856 -5.183 8.806 1.00 87.25 431 PHE A N 1
ATOM 3550 C CA . PHE A 1 431 ? -11.683 -5.192 10.263 1.00 87.25 431 PHE A CA 1
ATOM 3551 C C . PHE A 1 431 ? -12.520 -4.084 10.913 1.00 87.25 431 PHE A C 1
ATOM 3553 O O . PHE A 1 431 ? -12.386 -2.915 10.551 1.00 87.25 431 PHE A O 1
ATOM 3560 N N . LYS A 1 432 ? -13.383 -4.436 11.872 1.00 83.56 432 LYS A N 1
ATOM 3561 C CA . LYS A 1 432 ? -14.304 -3.470 12.499 1.00 83.56 432 LYS A CA 1
ATOM 3562 C C . LYS A 1 432 ? -13.686 -2.726 13.680 1.00 83.56 432 LYS A C 1
ATOM 3564 O O . LYS A 1 432 ? -13.722 -1.495 13.712 1.00 83.56 432 LYS A O 1
ATOM 3569 N N . ASN A 1 433 ? -13.108 -3.467 14.621 1.00 89.44 433 ASN A N 1
ATOM 3570 C CA . ASN A 1 433 ? -12.687 -2.936 15.914 1.00 89.44 433 ASN A CA 1
ATOM 3571 C C . ASN A 1 433 ? -11.213 -2.534 15.856 1.00 89.44 433 ASN A C 1
ATOM 3573 O O . ASN A 1 433 ? -10.326 -3.358 16.067 1.00 89.44 433 ASN A O 1
ATOM 3577 N N . ILE A 1 434 ? -10.944 -1.269 15.530 1.00 93.00 434 ILE A N 1
ATOM 3578 C CA . ILE A 1 434 ? -9.578 -0.743 15.433 1.00 93.00 434 ILE A CA 1
ATOM 3579 C C . ILE A 1 434 ? -9.390 0.385 16.438 1.00 93.00 434 ILE A C 1
ATOM 3581 O O . ILE A 1 434 ? -10.071 1.406 16.376 1.00 93.00 434 ILE A O 1
ATOM 3585 N N . TYR A 1 435 ? -8.417 0.219 17.321 1.00 92.12 435 TYR A N 1
ATOM 3586 C CA . TYR A 1 435 ? -8.067 1.156 18.375 1.00 92.12 435 TYR A CA 1
ATOM 3587 C C . TYR A 1 435 ? -6.688 1.744 18.109 1.00 92.12 435 TYR A C 1
ATOM 3589 O O . TYR A 1 435 ? -5.731 1.017 17.850 1.00 92.12 435 TYR A O 1
ATOM 3597 N N . ILE A 1 436 ? -6.550 3.059 18.231 1.00 91.56 436 ILE A N 1
ATOM 3598 C CA . ILE A 1 436 ? -5.238 3.705 18.309 1.00 91.56 436 ILE A CA 1
ATOM 3599 C C . ILE A 1 436 ? -4.888 3.801 19.792 1.00 91.56 436 ILE A C 1
ATOM 3601 O O . ILE A 1 436 ? -5.626 4.414 20.558 1.00 91.56 436 ILE A O 1
ATOM 3605 N N . SER A 1 437 ? -3.799 3.146 20.200 1.00 87.44 437 SER A N 1
ATOM 3606 C CA . SER A 1 437 ? -3.401 3.010 21.607 1.00 87.44 437 SER A CA 1
ATOM 3607 C C . SER A 1 437 ? -2.068 3.716 21.846 1.00 87.44 437 SER A C 1
ATOM 3609 O O . SER A 1 437 ? -1.060 3.339 21.244 1.00 87.44 437 SER A O 1
ATOM 3611 N N . LEU A 1 438 ? -2.045 4.728 22.718 1.00 83.31 438 LEU A N 1
ATOM 3612 C CA . LEU A 1 438 ? -0.804 5.389 23.120 1.00 83.31 438 LEU A CA 1
ATOM 3613 C C . LEU A 1 438 ? -0.126 4.587 24.236 1.00 83.31 438 LEU A C 1
ATOM 3615 O O . LEU A 1 438 ? -0.666 4.394 25.323 1.00 83.31 438 LEU A O 1
ATOM 3619 N N . LEU A 1 439 ? 1.085 4.131 23.954 1.00 78.19 439 LEU A N 1
ATOM 3620 C CA . LEU A 1 439 ? 1.940 3.438 24.897 1.00 78.19 439 LEU A CA 1
ATOM 3621 C C . LEU A 1 439 ? 2.680 4.466 25.762 1.00 78.19 439 LEU A C 1
ATOM 3623 O O . LEU A 1 439 ? 3.576 5.156 25.271 1.00 78.19 439 LEU A O 1
ATOM 3627 N N . LYS A 1 440 ? 2.313 4.583 27.046 1.00 65.69 440 LYS A N 1
ATOM 3628 C CA . LYS A 1 440 ? 2.986 5.491 27.986 1.00 65.69 440 LYS A CA 1
ATOM 3629 C C . LYS A 1 440 ? 4.074 4.763 28.763 1.00 65.69 440 LYS A C 1
ATOM 3631 O O . LYS A 1 440 ? 3.877 3.672 29.294 1.00 65.69 440 LYS A O 1
ATOM 3636 N N . ASN A 1 441 ? 5.227 5.417 28.843 1.00 55.12 441 ASN A N 1
ATOM 3637 C CA . ASN A 1 441 ? 6.389 4.930 29.563 1.00 55.12 441 ASN A CA 1
ATOM 3638 C C . ASN A 1 441 ? 6.318 5.448 31.004 1.00 55.12 441 ASN A C 1
ATOM 3640 O O . ASN A 1 441 ? 6.720 6.578 31.272 1.00 55.12 441 ASN A O 1
ATOM 3644 N N . VAL A 1 442 ? 5.757 4.665 31.923 1.00 44.41 442 VAL A N 1
ATOM 3645 C CA . VAL A 1 442 ? 5.821 4.994 33.354 1.00 44.41 442 VAL A CA 1
ATOM 3646 C C . VAL A 1 442 ? 6.995 4.201 33.932 1.00 44.41 442 VAL A C 1
ATOM 3648 O O . VAL A 1 442 ? 6.857 3.115 34.478 1.00 44.41 442 VAL A O 1
ATOM 3651 N N . GLU A 1 443 ? 8.193 4.703 33.644 1.00 43.03 443 GLU A N 1
ATOM 3652 C CA . GLU A 1 443 ? 9.485 4.402 34.284 1.00 43.03 443 GLU A CA 1
ATOM 3653 C C . GLU A 1 443 ? 10.077 2.979 34.301 1.00 43.03 443 GLU A C 1
ATOM 3655 O O . GLU A 1 443 ? 11.214 2.865 34.748 1.00 43.03 443 GLU A O 1
ATOM 3660 N N . LYS A 1 444 ? 9.422 1.925 33.789 1.00 44.00 444 LYS A N 1
ATOM 3661 C CA . LYS A 1 444 ? 10.037 0.611 33.411 1.00 44.00 444 LYS A CA 1
ATOM 3662 C C . LYS A 1 444 ? 9.023 -0.451 32.974 1.00 44.00 444 LYS A C 1
ATOM 3664 O O . LYS A 1 444 ? 9.419 -1.530 32.539 1.00 44.00 444 LYS A O 1
ATOM 3669 N N . SER A 1 445 ? 7.732 -0.157 33.063 1.00 45.69 445 SER A N 1
ATOM 3670 C CA . SER A 1 445 ? 6.650 -1.002 32.561 1.00 45.69 445 SER A CA 1
ATOM 3671 C C . SER A 1 445 ? 5.775 -0.168 31.637 1.00 45.69 445 SER A C 1
ATOM 3673 O O . SER A 1 445 ? 5.193 0.841 32.044 1.00 45.69 445 SER A O 1
ATOM 3675 N N . LEU A 1 446 ? 5.719 -0.571 30.371 1.00 48.78 446 LEU A N 1
ATOM 3676 C CA . LEU A 1 446 ? 4.804 0.002 29.399 1.00 48.78 446 LEU A CA 1
ATOM 3677 C C . LEU A 1 446 ? 3.387 -0.405 29.783 1.00 48.78 446 LEU A C 1
ATOM 3679 O O . LEU A 1 446 ? 3.018 -1.572 29.670 1.00 48.78 446 LEU A O 1
ATOM 3683 N N . PHE A 1 447 ? 2.601 0.570 30.221 1.00 50.91 447 PHE A N 1
ATOM 3684 C CA . PHE A 1 447 ? 1.167 0.396 30.356 1.00 50.91 447 PHE A CA 1
ATOM 3685 C C . PHE A 1 447 ? 0.492 0.933 29.103 1.00 50.91 447 PHE A C 1
ATOM 3687 O O . PHE A 1 447 ? 0.829 2.004 28.584 1.00 50.91 447 PHE A O 1
ATOM 3694 N N . ILE A 1 448 ? -0.482 0.172 28.617 1.00 57.28 448 ILE A N 1
ATOM 3695 C CA . ILE A 1 448 ? -1.476 0.723 27.714 1.00 57.28 448 ILE A CA 1
ATOM 3696 C C . ILE A 1 448 ? -2.330 1.647 28.571 1.00 57.28 448 ILE A C 1
ATOM 3698 O O . ILE A 1 448 ? -3.019 1.192 29.483 1.00 57.28 448 ILE A O 1
ATOM 3702 N N . ASP A 1 449 ? -2.253 2.945 28.304 1.00 53.31 449 ASP A N 1
ATOM 3703 C CA . ASP A 1 449 ? -3.158 3.894 28.929 1.00 53.31 449 ASP A CA 1
ATOM 3704 C C . ASP A 1 449 ? -4.541 3.693 28.297 1.00 53.31 449 ASP A C 1
ATOM 3706 O O . ASP A 1 449 ? -4.793 4.134 27.171 1.00 53.31 449 ASP A O 1
ATOM 3710 N N . TYR A 1 450 ? -5.401 2.944 28.992 1.00 53.31 450 TYR A N 1
ATOM 3711 C CA . TYR A 1 450 ? -6.750 2.616 28.535 1.00 53.31 450 TYR A CA 1
ATOM 3712 C C . TYR A 1 450 ? -7.603 3.874 28.315 1.00 53.31 450 TYR A C 1
ATOM 3714 O O . TYR A 1 450 ? -8.391 3.891 27.373 1.00 53.31 450 TYR A O 1
ATOM 3722 N N . ASP A 1 451 ? -7.360 4.961 29.060 1.00 48.75 451 ASP A N 1
ATOM 3723 C CA . ASP A 1 451 ? -8.040 6.252 28.861 1.00 48.75 451 ASP A CA 1
ATOM 3724 C C . ASP A 1 451 ? -7.598 6.952 27.561 1.00 48.75 451 ASP A C 1
ATOM 3726 O O . ASP A 1 451 ? -8.247 7.881 27.080 1.00 48.75 451 ASP A O 1
ATOM 3730 N N . SER A 1 452 ? -6.490 6.504 26.963 1.00 59.84 452 SER A N 1
ATOM 3731 C CA . SER A 1 452 ? -5.954 7.015 25.698 1.00 59.84 452 SER A CA 1
ATOM 3732 C C . SER A 1 452 ? -6.229 6.112 24.491 1.00 59.84 452 SER A C 1
ATOM 3734 O O . SER A 1 452 ? -5.763 6.415 23.388 1.00 59.84 452 SER A O 1
ATOM 3736 N N . GLN A 1 453 ? -6.972 5.014 24.672 1.00 70.94 453 GLN A N 1
ATOM 3737 C CA . GLN A 1 453 ? -7.439 4.198 23.557 1.00 70.94 453 GLN A CA 1
ATOM 3738 C C . GLN A 1 453 ? -8.574 4.911 22.834 1.00 70.94 453 GLN A C 1
ATOM 3740 O O . GLN A 1 453 ? -9.647 5.137 23.389 1.00 70.94 453 GLN A O 1
ATOM 3745 N N . GLN A 1 454 ? -8.356 5.225 21.562 1.00 76.94 454 GLN A N 1
ATOM 3746 C CA . GLN A 1 454 ? -9.389 5.819 20.728 1.00 76.94 454 GLN A CA 1
ATOM 3747 C C . GLN A 1 454 ? -9.855 4.813 19.681 1.00 76.94 454 GLN A C 1
ATOM 3749 O O . GLN A 1 454 ? -9.066 4.396 18.828 1.00 76.94 454 GLN A O 1
ATOM 3754 N N . LEU A 1 455 ? -11.141 4.449 19.729 1.00 80.88 455 LEU A N 1
ATOM 3755 C CA . LEU A 1 455 ? -11.781 3.709 18.645 1.00 80.88 455 LEU A CA 1
ATOM 3756 C C . LEU A 1 455 ? -11.747 4.566 17.375 1.00 80.88 455 LEU A C 1
AT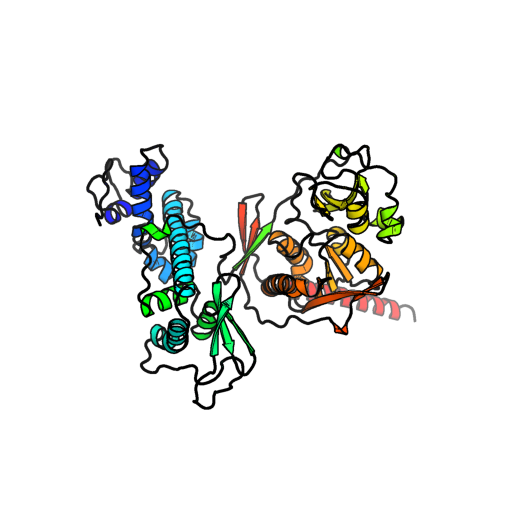OM 3758 O O . LEU A 1 455 ? -12.149 5.732 17.370 1.00 80.88 455 LEU A O 1
ATOM 3762 N N . PHE A 1 456 ? -11.254 3.984 16.292 1.00 77.31 456 PHE A N 1
ATOM 3763 C CA . PHE A 1 456 ? -11.244 4.617 14.989 1.00 77.31 456 PHE A CA 1
ATOM 3764 C C . PHE A 1 456 ? -12.579 4.363 14.279 1.00 77.31 456 PHE A C 1
ATOM 3766 O O . PHE A 1 456 ? -12.811 3.283 13.732 1.00 77.31 456 PHE A O 1
ATOM 3773 N N . ASP A 1 457 ? -13.459 5.366 14.280 1.00 72.88 457 ASP A N 1
ATOM 3774 C CA . ASP A 1 457 ? -14.854 5.212 13.841 1.00 72.88 457 ASP A CA 1
ATOM 3775 C C . ASP A 1 457 ? -15.173 5.806 12.455 1.00 72.88 457 ASP A C 1
ATOM 3777 O O . ASP A 1 457 ? -16.307 6.144 12.135 1.00 72.88 457 ASP A O 1
ATOM 3781 N N . GLU A 1 458 ? -14.177 5.930 11.574 1.00 72.75 458 GLU A N 1
ATOM 3782 C CA . GLU A 1 458 ? -14.466 6.328 10.191 1.00 72.75 458 GLU A CA 1
ATOM 3783 C C . GLU A 1 458 ? -15.201 5.187 9.460 1.00 72.75 458 GLU A C 1
ATOM 3785 O O . GLU A 1 458 ? -14.795 4.019 9.531 1.00 72.75 458 GLU A O 1
ATOM 3790 N N . ALA A 1 459 ? -16.293 5.517 8.767 1.00 54.34 459 ALA A N 1
ATOM 3791 C CA . ALA A 1 459 ? -17.003 4.591 7.893 1.00 54.34 459 ALA A CA 1
ATOM 3792 C C . ALA A 1 459 ? -16.233 4.445 6.574 1.00 54.34 459 ALA A C 1
ATOM 3794 O O . ALA A 1 459 ? -15.954 5.436 5.899 1.00 54.34 459 ALA A O 1
ATOM 3795 N N . ILE A 1 460 ? -15.888 3.210 6.211 1.00 61.44 460 ILE A N 1
ATOM 3796 C CA . ILE A 1 460 ? -15.195 2.889 4.961 1.00 61.44 460 ILE A CA 1
ATOM 3797 C C . ILE A 1 460 ? -16.067 1.908 4.188 1.00 61.44 460 ILE A C 1
ATOM 3799 O O . ILE A 1 460 ? -16.487 0.889 4.736 1.00 61.44 460 ILE A O 1
ATOM 3803 N N . GLU A 1 461 ? -16.362 2.241 2.933 1.00 54.31 461 GLU A N 1
ATOM 3804 C CA . GLU A 1 461 ? -17.128 1.368 2.046 1.00 54.31 461 GLU A CA 1
ATOM 3805 C C . GLU A 1 461 ? -16.373 0.060 1.776 1.00 54.31 461 GLU A C 1
ATOM 3807 O O . GLU A 1 461 ? -15.140 0.011 1.785 1.00 54.31 461 GLU A O 1
ATOM 3812 N N . LYS A 1 462 ? -17.131 -1.020 1.558 1.00 57.97 462 LYS A N 1
ATOM 3813 C CA . LYS A 1 462 ? -16.583 -2.352 1.289 1.00 57.97 462 LYS A CA 1
ATOM 3814 C C . LYS A 1 462 ? -15.767 -2.303 -0.003 1.00 57.97 462 LYS A C 1
ATOM 3816 O O . LYS A 1 462 ? -16.310 -1.984 -1.055 1.00 57.97 462 LYS A O 1
ATOM 3821 N N . LYS A 1 463 ? -14.481 -2.646 0.083 1.00 66.25 463 LYS A N 1
ATOM 3822 C CA . LYS A 1 463 ? -13.575 -2.697 -1.070 1.00 66.25 463 LYS A CA 1
ATOM 3823 C C . LYS A 1 463 ? -13.387 -4.130 -1.557 1.00 66.25 463 LYS A C 1
ATOM 3825 O O . LYS A 1 463 ? -13.363 -5.063 -0.755 1.00 66.25 463 LYS A O 1
ATOM 3830 N N . ILE A 1 464 ? -13.220 -4.292 -2.865 1.00 72.56 464 ILE A N 1
ATOM 3831 C CA . ILE A 1 464 ? -12.786 -5.546 -3.487 1.00 72.56 464 ILE A CA 1
ATOM 3832 C C . ILE A 1 464 ? -11.319 -5.764 -3.114 1.00 72.56 464 ILE A C 1
ATOM 3834 O O . ILE A 1 464 ? -10.491 -4.862 -3.264 1.00 72.56 464 ILE A O 1
ATOM 3838 N N . ILE A 1 465 ? -10.982 -6.949 -2.610 1.00 82.00 465 ILE A N 1
ATOM 3839 C CA . ILE A 1 465 ? -9.620 -7.272 -2.180 1.00 82.00 465 ILE A CA 1
ATOM 3840 C C . ILE A 1 465 ? -8.964 -8.111 -3.271 1.00 82.00 465 ILE A C 1
ATOM 3842 O O . ILE A 1 465 ? -9.433 -9.195 -3.597 1.00 82.00 465 ILE A O 1
ATOM 3846 N N . ILE A 1 466 ? -7.861 -7.620 -3.825 1.00 77.00 466 ILE A N 1
ATOM 3847 C CA . ILE A 1 466 ? -7.089 -8.307 -4.860 1.00 77.00 466 ILE A CA 1
ATOM 3848 C C . ILE A 1 466 ? -5.720 -8.649 -4.287 1.00 77.00 466 ILE A C 1
ATOM 3850 O O . ILE A 1 466 ? -5.001 -7.770 -3.819 1.00 77.00 466 ILE A O 1
ATOM 3854 N N . LEU A 1 467 ? -5.327 -9.912 -4.364 1.00 81.81 467 LEU A N 1
ATOM 3855 C CA . LEU A 1 467 ? -3.978 -10.365 -4.073 1.00 81.81 467 LEU A CA 1
ATOM 3856 C C . LEU A 1 467 ? -3.125 -10.355 -5.335 1.00 81.81 467 LEU A C 1
ATOM 3858 O O . LEU A 1 467 ? -3.399 -11.093 -6.274 1.00 81.81 467 LEU A O 1
ATOM 3862 N N . HIS A 1 468 ? -2.043 -9.587 -5.331 1.00 82.88 468 HIS A N 1
ATOM 3863 C CA . HIS A 1 468 ? -0.951 -9.738 -6.283 1.00 82.88 468 HIS A CA 1
ATOM 3864 C C . HIS A 1 468 ? 0.068 -10.730 -5.721 1.00 82.88 468 HIS A C 1
ATOM 3866 O O . HIS A 1 468 ? 0.833 -10.414 -4.808 1.00 82.88 468 HIS A O 1
ATOM 3872 N N . ASN A 1 469 ? 0.068 -11.949 -6.250 1.00 76.62 469 ASN A N 1
ATOM 3873 C CA . ASN A 1 469 ? 1.100 -12.930 -5.960 1.00 76.62 469 ASN A CA 1
ATOM 3874 C C . ASN A 1 469 ? 2.329 -12.628 -6.826 1.00 76.62 469 ASN A C 1
ATOM 3876 O O . ASN A 1 469 ? 2.312 -12.864 -8.031 1.00 76.62 469 ASN A O 1
ATOM 3880 N N . LEU A 1 470 ? 3.390 -12.101 -6.215 1.00 68.88 470 LEU A N 1
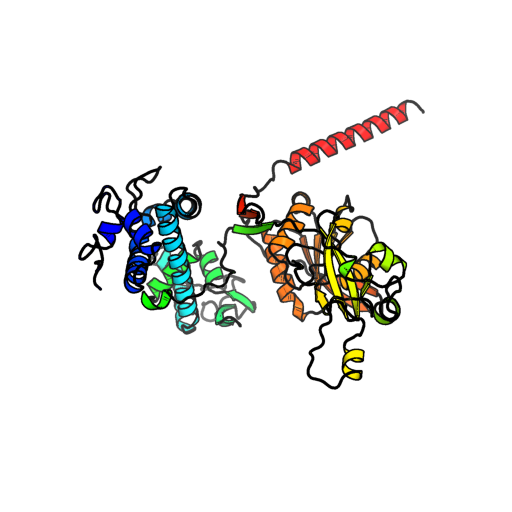ATOM 3881 C CA . LEU A 1 470 ? 4.612 -11.684 -6.904 1.00 68.88 470 LEU A CA 1
ATOM 3882 C C . LEU A 1 470 ? 5.504 -12.853 -7.329 1.00 68.88 470 LEU A C 1
ATOM 3884 O O . LEU A 1 470 ? 6.366 -12.655 -8.182 1.00 68.88 470 LEU A O 1
ATOM 3888 N N . ASP A 1 471 ? 5.318 -14.044 -6.757 1.00 69.31 471 ASP A N 1
ATOM 3889 C CA . ASP A 1 471 ? 6.142 -15.216 -7.076 1.00 69.31 471 ASP A CA 1
ATOM 3890 C C . ASP A 1 471 ? 5.803 -15.768 -8.466 1.00 69.31 471 ASP A C 1
ATOM 3892 O O . ASP A 1 471 ? 6.688 -16.154 -9.226 1.00 69.31 471 ASP A O 1
ATOM 3896 N N . ILE A 1 472 ? 4.515 -15.744 -8.816 1.00 69.81 472 ILE A N 1
ATOM 3897 C CA . ILE A 1 472 ? 3.977 -16.197 -10.112 1.00 69.81 472 ILE A CA 1
ATOM 3898 C C . ILE A 1 472 ? 3.415 -15.047 -10.963 1.00 69.81 472 ILE A C 1
ATOM 3900 O O . ILE A 1 472 ? 2.998 -15.254 -12.097 1.00 69.81 472 ILE A O 1
ATOM 3904 N N . ASN A 1 473 ? 3.449 -13.823 -10.430 1.00 62.50 473 ASN A N 1
ATOM 3905 C CA . ASN A 1 473 ? 2.936 -12.597 -11.038 1.00 62.50 473 ASN A CA 1
ATOM 3906 C C . ASN A 1 473 ? 1.452 -12.671 -11.455 1.00 62.50 473 ASN A C 1
ATOM 3908 O O . ASN A 1 473 ? 1.075 -12.255 -12.553 1.00 62.50 473 ASN A O 1
ATOM 3912 N N . GLU A 1 474 ? 0.605 -13.178 -10.559 1.00 58.25 474 GLU A N 1
ATOM 3913 C CA . GLU A 1 474 ? -0.840 -13.324 -10.774 1.00 58.25 474 GLU A CA 1
ATOM 3914 C C . GLU A 1 474 ? -1.657 -12.418 -9.848 1.00 58.25 474 GLU A C 1
ATOM 3916 O O . GLU A 1 474 ? -1.248 -12.121 -8.726 1.00 58.25 474 GLU A O 1
ATOM 3921 N N . TYR A 1 475 ? -2.832 -11.994 -10.322 1.00 64.75 475 TYR A N 1
ATOM 3922 C CA . TYR A 1 475 ? -3.809 -11.238 -9.540 1.00 64.75 475 TYR A CA 1
ATOM 3923 C C . TYR A 1 475 ? -5.012 -12.129 -9.241 1.00 64.75 475 TYR A C 1
ATOM 3925 O O . TYR A 1 475 ? -5.680 -12.578 -10.170 1.00 64.75 475 TYR A O 1
ATOM 3933 N N . ILE A 1 476 ? -5.281 -12.354 -7.959 1.00 75.88 476 ILE A N 1
ATOM 3934 C CA . ILE A 1 476 ? -6.344 -13.225 -7.459 1.00 75.88 476 ILE A CA 1
ATOM 3935 C C . ILE A 1 476 ? -7.321 -12.358 -6.672 1.00 75.88 476 ILE A C 1
ATOM 3937 O O . ILE A 1 476 ? -6.917 -11.679 -5.732 1.00 75.88 476 ILE A O 1
ATOM 3941 N N . GLU A 1 477 ? -8.597 -12.360 -7.037 1.00 75.56 477 GLU A N 1
ATOM 3942 C CA . GLU A 1 477 ? -9.625 -11.732 -6.209 1.00 75.56 477 GLU A CA 1
ATOM 3943 C C . GLU A 1 477 ? -9.873 -12.599 -4.970 1.00 75.56 477 GLU A C 1
ATOM 3945 O O . GLU A 1 477 ? -10.128 -13.797 -5.072 1.00 75.56 477 GLU A O 1
ATOM 3950 N N . LEU A 1 478 ? -9.745 -12.002 -3.788 1.00 77.50 478 LEU A N 1
ATOM 3951 C CA . LEU A 1 478 ? -10.058 -12.651 -2.524 1.00 77.50 478 LEU A CA 1
ATOM 3952 C C . LEU A 1 478 ? -11.527 -12.332 -2.220 1.00 77.50 478 LEU A C 1
ATOM 3954 O O . LEU A 1 478 ? -11.823 -11.281 -1.647 1.00 77.50 478 LEU A O 1
ATOM 3958 N N . GLU A 1 479 ? -12.448 -13.194 -2.669 1.00 57.84 479 GLU A N 1
ATOM 3959 C CA . GLU A 1 479 ? -13.893 -13.000 -2.482 1.00 57.84 479 GLU A CA 1
ATOM 3960 C C . GLU A 1 479 ? -14.254 -12.719 -1.012 1.00 57.84 479 GLU A C 1
ATOM 3962 O O . GLU A 1 479 ? -13.640 -13.219 -0.062 1.00 57.84 479 GLU A O 1
ATOM 3967 N N . GLY A 1 480 ? -15.295 -11.905 -0.814 1.00 53.31 480 GLY A N 1
ATOM 3968 C CA . GLY A 1 480 ? -15.915 -11.687 0.488 1.00 53.31 480 GLY A CA 1
ATOM 3969 C C . GLY A 1 480 ? -16.632 -12.948 0.966 1.00 53.31 480 GLY A C 1
ATOM 3970 O O . GLY A 1 480 ? -17.841 -13.059 0.807 1.00 53.31 480 GLY A O 1
ATOM 3971 N N . ILE A 1 481 ? -15.884 -13.881 1.556 1.00 43.81 481 ILE A N 1
ATOM 3972 C CA . ILE A 1 481 ? -16.393 -15.130 2.132 1.00 43.81 481 ILE A CA 1
ATOM 3973 C C . ILE A 1 481 ? -17.177 -14.803 3.414 1.00 43.81 481 ILE A C 1
ATOM 3975 O O . ILE A 1 481 ? -16.640 -14.820 4.518 1.00 43.81 481 ILE A O 1
ATOM 3979 N N . GLU A 1 482 ? -18.451 -14.449 3.257 1.00 42.25 482 GLU A N 1
ATOM 3980 C CA . GLU A 1 482 ? -19.450 -14.464 4.338 1.00 42.25 482 GLU A CA 1
ATOM 3981 C C . GLU A 1 482 ? -20.125 -15.847 4.459 1.00 42.25 482 GLU A C 1
ATOM 3983 O O . GLU A 1 482 ? -20.808 -16.098 5.440 1.00 42.25 482 GLU A O 1
ATOM 3988 N N . GLN A 1 483 ? -19.908 -16.780 3.519 1.00 36.72 483 GLN A N 1
ATOM 3989 C CA . GLN A 1 483 ? -20.666 -18.044 3.468 1.00 36.72 483 GLN A CA 1
ATOM 3990 C C . GLN A 1 483 ? -19.980 -19.277 4.091 1.00 36.72 483 GLN A C 1
ATOM 3992 O O . GLN A 1 483 ? -20.664 -20.268 4.339 1.00 36.72 483 GLN A O 1
ATOM 3997 N N . GLU A 1 484 ? -18.673 -19.249 4.379 1.00 36.81 484 GLU A N 1
ATOM 3998 C CA . GLU A 1 484 ? -17.989 -20.389 5.033 1.00 36.81 484 GLU A CA 1
ATOM 3999 C C . GLU A 1 484 ? -17.830 -20.227 6.549 1.00 36.81 484 GLU A C 1
ATOM 4001 O O . GLU A 1 484 ? -17.796 -21.233 7.253 1.00 36.81 484 GLU A O 1
ATOM 4006 N N . ALA A 1 485 ? -17.820 -18.994 7.072 1.00 39.34 485 ALA A N 1
ATOM 4007 C CA . ALA A 1 485 ? -17.750 -18.748 8.517 1.00 39.34 485 ALA A CA 1
ATOM 4008 C C . ALA A 1 485 ? -18.982 -19.319 9.247 1.00 39.34 485 ALA A C 1
ATOM 4010 O O . ALA A 1 485 ? -18.831 -20.000 10.254 1.00 39.34 485 ALA A O 1
ATOM 4011 N N . ASP A 1 486 ? -20.176 -19.174 8.659 1.00 39.06 486 ASP A N 1
ATOM 4012 C CA . ASP A 1 486 ? -21.415 -19.781 9.169 1.00 39.06 486 ASP A CA 1
ATOM 4013 C C . ASP A 1 486 ? -21.423 -21.318 9.087 1.00 39.06 486 ASP A C 1
ATOM 4015 O O . ASP A 1 486 ? -22.219 -21.959 9.772 1.00 39.06 486 ASP A O 1
ATOM 4019 N N . ARG A 1 487 ? -20.578 -21.934 8.245 1.00 37.97 487 ARG A N 1
ATOM 4020 C CA . ARG A 1 487 ? -20.467 -23.399 8.135 1.00 37.97 487 ARG A CA 1
ATOM 4021 C C . ARG A 1 487 ? -19.461 -23.976 9.121 1.00 37.97 487 ARG A C 1
ATOM 4023 O O . ARG A 1 487 ? -19.762 -25.001 9.722 1.00 37.97 487 ARG A O 1
ATOM 4030 N N . GLU A 1 488 ? -18.312 -23.332 9.313 1.00 43.50 488 GLU A N 1
ATOM 4031 C CA . GLU A 1 488 ? -17.321 -23.777 10.302 1.00 43.50 488 GLU A CA 1
ATOM 4032 C C . GLU A 1 488 ? -17.757 -23.456 11.737 1.00 43.50 488 GLU A C 1
ATOM 4034 O O . GLU A 1 488 ? -17.575 -24.291 12.616 1.00 43.50 488 GLU A O 1
ATOM 4039 N N . GLU A 1 489 ? -18.407 -22.313 11.988 1.00 43.88 489 GLU A N 1
ATOM 4040 C CA . GLU A 1 489 ? -18.937 -21.982 13.318 1.00 43.88 489 GLU A CA 1
ATOM 4041 C C . GLU A 1 489 ? -20.129 -22.882 13.687 1.00 43.88 489 GLU A C 1
ATOM 4043 O O . GLU A 1 489 ? -20.213 -23.335 14.827 1.00 43.88 489 GLU A O 1
ATOM 4048 N N . LYS A 1 490 ? -20.992 -23.248 12.721 1.00 45.47 490 LYS A N 1
ATOM 4049 C CA . LYS A 1 490 ? -22.023 -24.281 12.934 1.00 45.47 490 LYS A CA 1
ATOM 4050 C C . LYS A 1 490 ? -21.433 -25.670 13.139 1.00 45.47 490 LYS A C 1
ATOM 4052 O O . LYS A 1 490 ? -21.835 -26.326 14.088 1.00 45.47 490 LYS A O 1
ATOM 4057 N N . GLY A 1 491 ? -20.475 -26.090 12.311 1.00 43.19 491 GLY A N 1
ATOM 4058 C CA . GLY A 1 491 ? -19.821 -27.393 12.468 1.00 43.19 491 GLY A CA 1
ATOM 4059 C C . GLY A 1 491 ? -19.095 -27.522 13.811 1.00 43.19 491 GLY A C 1
ATOM 4060 O O . GLY A 1 491 ? -19.167 -28.559 14.457 1.00 43.19 491 GLY A O 1
ATOM 4061 N N . PHE A 1 492 ? -18.474 -26.441 14.289 1.00 42.66 492 PHE A N 1
ATOM 4062 C CA . PHE A 1 492 ? -17.771 -26.416 15.572 1.00 42.66 492 PHE A CA 1
ATOM 4063 C C . PHE A 1 492 ? -18.715 -26.307 16.785 1.00 42.66 492 PHE A C 1
ATOM 4065 O O . PHE A 1 492 ? -18.454 -26.909 17.825 1.00 42.66 492 PHE A O 1
ATOM 4072 N N . LEU A 1 493 ? -19.831 -25.574 16.673 1.00 49.25 493 LEU A N 1
ATOM 4073 C CA . LEU A 1 493 ? -20.889 -25.565 17.695 1.00 49.25 493 LEU A CA 1
ATOM 4074 C C . LEU A 1 493 ? -21.628 -26.910 17.767 1.00 49.25 493 LEU A C 1
ATOM 4076 O O . LEU A 1 493 ? -22.047 -27.315 18.850 1.00 49.25 493 LEU A O 1
ATOM 4080 N N . GLU A 1 494 ? -21.772 -27.614 16.644 1.00 50.28 494 GLU A N 1
ATOM 4081 C CA . GLU A 1 494 ? -22.280 -28.988 16.598 1.00 50.28 494 GLU A CA 1
ATOM 4082 C C . GLU A 1 494 ? -21.299 -29.960 17.276 1.00 50.28 494 GLU A C 1
ATOM 4084 O O . GLU A 1 494 ? -21.724 -30.715 18.148 1.00 50.28 494 GLU A O 1
ATOM 4089 N N . GLU A 1 495 ? -19.989 -29.862 17.012 1.00 48.94 495 GLU A N 1
ATOM 4090 C CA . GLU A 1 495 ? -18.964 -30.656 17.714 1.00 48.94 495 GLU A CA 1
ATOM 4091 C C . GLU A 1 495 ? -18.915 -30.371 19.229 1.00 48.94 495 GLU A C 1
ATOM 4093 O O . GLU A 1 495 ? -18.791 -31.295 20.034 1.00 48.94 495 GLU A O 1
ATOM 4098 N N . LEU A 1 496 ? -19.054 -29.110 19.657 1.00 48.88 496 LEU A N 1
ATOM 4099 C CA . LEU A 1 496 ? -19.110 -28.753 21.082 1.00 48.88 496 LEU A CA 1
ATOM 4100 C C . LEU A 1 496 ? -20.374 -29.292 21.769 1.00 48.88 496 LEU A C 1
ATOM 4102 O O . LEU A 1 496 ? -20.281 -29.818 22.879 1.00 48.88 496 LEU A O 1
ATOM 4106 N N . ASN A 1 497 ? -21.529 -29.232 21.100 1.00 51.38 497 ASN A N 1
ATOM 4107 C CA . ASN A 1 497 ? -22.773 -29.817 21.605 1.00 51.38 497 ASN A CA 1
ATOM 4108 C C . ASN A 1 497 ? -22.715 -31.354 21.658 1.00 51.38 497 ASN A C 1
ATOM 4110 O O . ASN A 1 497 ? -23.309 -31.959 22.550 1.00 51.38 497 ASN A O 1
ATOM 4114 N N . GLU A 1 498 ? -22.002 -32.014 20.743 1.00 51.22 498 GLU A N 1
ATOM 4115 C CA . GLU A 1 498 ? -21.777 -33.464 20.806 1.00 51.22 498 GLU A CA 1
ATOM 4116 C C . GLU A 1 498 ? -20.867 -33.855 21.982 1.00 51.22 498 GLU A C 1
ATOM 4118 O O . GLU A 1 498 ? -21.131 -34.849 22.666 1.00 51.22 498 GLU A O 1
ATOM 4123 N N . VAL A 1 499 ? -19.843 -33.051 22.286 1.00 52.59 499 VAL A N 1
ATOM 4124 C CA . VAL A 1 499 ? -18.954 -33.271 23.439 1.00 52.59 499 VAL A CA 1
ATOM 4125 C C . VAL A 1 499 ? -19.672 -33.020 24.772 1.00 52.59 499 VAL A C 1
ATOM 4127 O O . VAL A 1 499 ? -19.498 -33.805 25.710 1.00 52.59 499 VAL A O 1
ATOM 4130 N N . GLU A 1 500 ? -20.521 -31.992 24.869 1.00 49.66 500 GLU A N 1
ATOM 4131 C CA . GLU A 1 500 ? -21.342 -31.747 26.066 1.00 49.66 500 GLU A CA 1
ATOM 4132 C C . GLU A 1 500 ? -22.388 -32.851 26.280 1.00 49.66 500 GLU A C 1
ATOM 4134 O O . GLU A 1 500 ? -22.484 -33.384 27.391 1.00 49.66 500 GLU A O 1
ATOM 4139 N N . ASN A 1 501 ? -23.067 -33.305 25.218 1.00 51.44 501 ASN A N 1
ATOM 4140 C CA . ASN A 1 501 ? -24.006 -34.431 25.290 1.00 51.44 501 ASN A CA 1
ATOM 4141 C C . ASN A 1 501 ? -23.317 -35.750 25.684 1.00 51.44 501 ASN A C 1
ATOM 4143 O O . ASN A 1 501 ? -23.881 -36.541 26.444 1.00 51.44 501 ASN A O 1
ATOM 4147 N N . MET A 1 502 ? -22.079 -35.994 25.240 1.00 43.78 502 MET A N 1
ATOM 4148 C CA . MET A 1 502 ? -21.303 -37.141 25.725 1.00 43.78 502 MET A CA 1
ATOM 4149 C C . MET A 1 502 ? -20.931 -37.015 27.208 1.00 43.78 502 MET A C 1
ATOM 4151 O O . MET A 1 502 ? -20.927 -38.022 27.920 1.00 43.78 502 MET A O 1
ATOM 4155 N N . SER A 1 503 ? -20.659 -35.805 27.706 1.00 46.59 503 SER A N 1
ATOM 4156 C CA . SER A 1 503 ? -20.349 -35.583 29.125 1.00 46.59 503 SER A CA 1
ATOM 4157 C C . SER A 1 503 ? -21.548 -35.870 30.046 1.00 46.59 503 SER A C 1
ATOM 4159 O O . SER A 1 503 ? -21.375 -36.444 31.126 1.00 46.59 503 SER A O 1
ATOM 4161 N N . ASP A 1 504 ? -22.769 -35.588 29.583 1.00 46.66 504 ASP A N 1
ATOM 4162 C CA . ASP A 1 504 ? -24.002 -35.862 30.326 1.00 46.66 504 ASP A CA 1
ATOM 4163 C C . ASP A 1 504 ? -24.397 -37.348 30.306 1.00 46.66 504 ASP A C 1
ATOM 4165 O O . ASP A 1 504 ? -24.879 -37.872 31.317 1.00 46.66 504 ASP A O 1
ATOM 4169 N N . ILE A 1 505 ? -24.086 -38.075 29.225 1.00 48.19 505 ILE A N 1
ATOM 4170 C CA . ILE A 1 505 ? -24.226 -39.543 29.158 1.00 48.19 505 ILE A CA 1
ATOM 4171 C C . ILE A 1 505 ? -23.251 -40.244 30.123 1.00 48.19 505 ILE A C 1
ATOM 4173 O O . ILE A 1 505 ? -23.590 -41.267 30.725 1.00 48.19 505 ILE A O 1
ATOM 4177 N N . PHE A 1 506 ? -22.049 -39.694 30.329 1.00 40.19 506 PHE A N 1
ATOM 4178 C CA . PHE A 1 506 ? -21.105 -40.213 31.327 1.00 40.19 506 PHE A CA 1
ATOM 4179 C C . PHE A 1 506 ? -21.517 -39.884 32.769 1.00 40.19 506 PHE A C 1
ATOM 4181 O 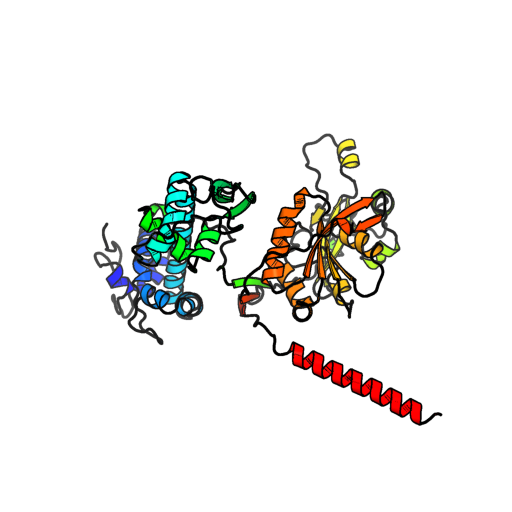O . PHE A 1 506 ? -21.268 -40.695 33.663 1.00 40.19 506 PHE A O 1
ATOM 4188 N N . ARG A 1 507 ? -22.201 -38.757 33.006 1.00 46.09 507 ARG A N 1
ATOM 4189 C CA . ARG A 1 507 ? -22.743 -38.407 34.332 1.00 46.09 507 ARG A CA 1
ATOM 4190 C C . ARG A 1 507 ? -23.945 -39.254 34.745 1.00 46.09 507 ARG A C 1
ATOM 4192 O O . ARG A 1 507 ? -24.080 -39.547 35.926 1.00 46.09 507 ARG A O 1
ATOM 4199 N N . THR A 1 508 ? -24.773 -39.715 33.808 1.00 47.31 508 THR A N 1
ATOM 4200 C CA . THR A 1 508 ? -25.926 -40.583 34.132 1.00 47.31 508 THR A CA 1
ATOM 4201 C C . THR A 1 508 ? -25.561 -42.051 34.369 1.00 47.31 508 THR A C 1
ATOM 4203 O O . THR A 1 508 ? -26.387 -42.802 34.879 1.00 47.31 508 THR A O 1
ATOM 4206 N N . LYS A 1 509 ? -24.335 -42.482 34.040 1.00 41.50 509 LYS A N 1
ATOM 4207 C CA . LYS A 1 509 ? -23.867 -43.863 34.268 1.00 41.50 509 LYS A CA 1
ATOM 4208 C C . LYS A 1 509 ? -23.097 -44.079 35.577 1.00 41.50 509 LYS A C 1
ATOM 4210 O O . LYS A 1 509 ? -22.764 -45.223 35.874 1.00 41.50 509 LYS A O 1
ATOM 4215 N N . TYR A 1 510 ? -22.818 -43.019 36.339 1.00 44.97 510 TYR A N 1
ATOM 4216 C CA . TYR A 1 510 ? -22.018 -43.068 37.573 1.00 44.97 510 TYR A CA 1
ATOM 4217 C C . TYR A 1 510 ? -22.616 -42.250 38.735 1.00 44.97 510 TYR A C 1
ATOM 4219 O O . TYR A 1 510 ? -21.873 -41.742 39.576 1.00 44.97 510 TYR A O 1
ATOM 4227 N N . ILE A 1 511 ? -23.947 -42.145 38.801 1.00 41.03 511 ILE A N 1
ATOM 4228 C CA . ILE A 1 511 ? -24.672 -41.734 40.016 1.00 41.03 511 ILE A CA 1
ATOM 4229 C C . ILE A 1 511 ? -25.539 -42.897 40.479 1.00 41.03 511 ILE A C 1
ATOM 4231 O O . ILE A 1 511 ? -26.243 -43.468 39.613 1.00 41.03 511 ILE A O 1
#

Radius of gyration: 29.36 Å; chains: 1; bounding box: 66×79×87 Å

Secondary structure (DSSP, 8-state):
---BB-SGGGBTSBHHHHHT-S-SSTT--HHHHHHHHHHS---HHHHHHHHHHHHHHGGGPBP-SSTTTT-BHHHHHHH-HHIIIIIITT-SSHHHHHHHHHHHHHHHHHHHHHHHHHHHS-HHHHHHHHHHHHHHHHT-SS-----S-TTT----TTSS--EEEEE-TTS-EEEEETTT--EEEHHHHHHHHHT--HHHHHHHHHHHTT----HHHHTT----TT---TTEEEEEE---PPPPSGGG--BSS--THHHHTT---HHHHHHTT-EEE-TT---TTTTTEEEEEEEETTEEEEEEEEESS-HHHHHTT--SS----SEEE-TT--GGG--BTHHHHTT-TT--EEEEESSHHHHHHHHHH--STTEEEEE-SSSS--HHHHHHHHHHHGGGTTT-EEEEEESSGGGHHHHHHHHHHHHHTT--EEEEEEEEEETTEEEE-GGG-EE-----PPPEEEEEETTTTEEEEE----TTHHHHHHHHHHHHHHHHHHHHHHHHT--

pLDDT: mean 77.43, std 14.59, range [36.72, 96.44]

Foldseek 3Di:
DDQADCDDLRHRHGLLCQLAACDSDDRDRSLRVLVVCLPPPDDPVSVVVSLVSLLPRLQVHAACDDPRHRDGVVVCCVVPVCCLVPPQCPDPPVSSVVSSVSNVLLLVLQLVVLQVVVLPDDVVLLQVLQQCLLCLVVVDPDRPAQLADPVPRDHPPVSHFQWDWDADPVSFIWIAGPPPGDIDTSQVVVCVVNVDFSSVSSVSSCVVVVPDDDPVNRPPDDDDPPDDGQQEAEFEAEDFDFDDPVQQVWDPDDLPCVCVVLVDDPVLCVVQVWTQREPRGPQPQQYQWTWGFFDDPNGGRWIKTAHSDDPVRVVVPDDDDDDDDGIDIGPPRDLLQGKRQLVVLLVLPQAQEEEEAADPSVQSLVVVQDDDSHYGYIHSVHLARHSNNLVSCCVSCVLCQARHAYEHEDADPVSVVSLLNNVLSSVLSRRQHYWHWHFDDPPNHTDGPPVRTDTDPDDDDHHFYWYQYPVVRDIDTPDPPPPCSVVVVVVVVVVVVVVVVVVVVVVVVPD

Organism: NCBI:txid1123349